Protein AF-0000000084351511 (afdb_homodimer)

Secondary structure (DSSP, 8-state):
--HHHHHHHHHHHHHHT-HHHHHHHHT--HHHHHHHHHHHHHHHTS--EE--SS--EE-HHHHHHHHHHHHHHHHHHHHHHHT-TTSPP-EEEEEEE-HHHIIIIIHHHHHHHHHH-TTEEEEEEE-SS---TTTTT-SEEEEESPPPP-SSEEEEEEEE-EEEEE-HHHHHHH----SSGGGGGSEEEEEEEGGGTEEPPEEEEETTEEEEE--EEEEEES-HHHHHHHHHTTSSBEEEEHHHHHHHHHHTSSEE--TTSEEPPEEEEEEE-HHHHT-HHHHHHHHHHHHHHHHTT--/--HHHHHHHHHHHHHHT-HHHHHHHHT--HHHHHHHHHHHHHHHTS--EE--SS--EE-HHHHHHHHHHHHHHHHHHHHHHHT-TTSPP-EEEEEEE-HHHIIIIIHHHHHHHHHH-TTEEEEEEE-SS---TTTTT-SEEEEESPPPP-SSEEEEEEEE-EEEEE-HHHHHHH----STGGGGGSEEEEEEEGGGTEEPPEEEEETTEEEEE--EEEEEES-HHHHHHHHHTTSSBEEEEHHHHHHHHHHTSSEE--TTSEEPPEEEEEEE-HHHHT-HHHHHHHHHHHHHHHHTT--

Sequence (598 aa):
MNMIEAMEIYVAVVEQGSYTRAAESLRLHRPALSKAIQNLEQELNVQLLHRTTRKIHVTPEGEEFYGRCKQLLADLSDTLAWFSPNRPARGKLRVDVPVTLAKAFIIPSLPGFRALYPEIELILGSSDHQVDLIAQGVDCAVRLGELDSSSLIAKRIGTVSMVTCAAPSYLEQYGTPTTFEALSDHIAVNFLIDHRQQIMPWRFQTGGKSLSVTLKSGIVVDDSQAFLSCGLAGLGILQGLRPSLQPHIETGELIEILPDLHSIPKPVSLLLTDRKYRSPKVRAFMDWLVAVFAEQGLGMNMIEAMEIYVAVVEQGSYTRAAESLRLHRPALSKAIQNLEQELNVQLLHRTTRKIHVTPEGEEFYGRCKQLLADLSDTLAWFSPNRPARGKLRVDVPVTLAKAFIIPSLPGFRALYPEIELILGSSDHQVDLIAQGVDCAVRLGELDSSSLIAKRIGTVSMVTCAAPSYLEQYGTPTTFEALSDHIAVNFLIDHRQQIMPWRFQTGGKSLSVTLKSGIVVDDSQAFLSCGLAGLGILQGLRPSLQPHIETGELIEILPDLHSIPKPVSLLLTDRKYRSPKVRAFMDWLVAVFAEQGLG

Nearest PDB structures (foldseek):
  3mz1-assembly2_D  TM=9.169E-01  e=3.521E-23  Sinorhizobium meliloti 1021
  3hhg-assembly1_D  TM=6.339E-01  e=6.684E-26  Neisseria meningitidis serogroup B
  3hhf-assembly1_A  TM=8.672E-01  e=2.391E-17  Neisseria meningitidis serogroup B
  8sbf-assembly1_D  TM=5.808E-01  e=9.202E-18  Acinetobacter baylyi ADP1
  5y2v-assembly1_C  TM=5.275E-01  e=9.526E-19  Synechocystis sp. PCC 6803 substr. Kazusa

Foldseek 3Di:
DDPLVLLQLLLLCVVVQHLVRSCVVVVHDSVVSVVSQVVVCVVVVHDQWDDDPPTTDGDPVNVVSSVVSVLVNVLVVQVVVLVVVPDAAADEAEEEEAPLCCVLFNVVCVVVVCVVRVRYDYHYHHFLADDDCVVVVHLKYKDKADDDDDLKDKDFLFWFFKFKKAFPVLCVVQNADADPVSQQSWAAAWEAHVVVRDTDWFWWDDPNDIDTDDYHAPHYYHGVVVRQVCRLVNRGMDIGTCSNCVVCCVVRSMPTGNVVTGTDIIIMMMIHHPSSCSGNNSVSVVVVVSVRCVVVVGD/DDPLVLLQLLLLCVVVQHLVRSCVVVVHDSVVSVVSQVVVCVVVVHRQWDDDPPTTDGDPVNVVSSVVSVLVNVLVVLVVVLVVVPDAAADEAEEEEAPLCCVLFNVVCVVVVCVVRVRYDYHYHHFLADDDCVVVVHLKYKDKADDDDDLKDKDFQFWFFKFKKAFPVLCVVQNADADPVSQQSWAAAWEAHVVVRDTDWFWWDDPNDIDTDDYHAPHYYHGVVVRQVCRLVNRGMDIGTCSNCVVCCVVRSMPTGNVVTGTDIIIMMMIHHPSSCSGNNSVSVVVVVSVRCVVVVGD

InterPro domains:
  IPR000847 LysR, HTH, N-terminal domain [PF00126] (5-63)
  IPR000847 LysR, HTH, N-terminal domain [PR00039] (19-30)
  IPR000847 LysR, HTH, N-terminal domain [PR00039] (30-40)
  IPR000847 LysR, HTH, N-terminal domain [PR00039] (40-51)
  IPR000847 LysR, HTH, N-terminal domain [PS50931] (1-59)
  IPR005119 LysR, substrate-binding [PF03466] (88-293)
  IPR036388 Winged helix-like DNA-binding domain superfamily [G3DSA:1.10.10.10] (2-84)
  IPR036390 Winged helix DNA-binding domain superfamily [SSF46785] (5-84)
  IPR058163 LysR-type transcriptional regulator, proteobacterial-type [PTHR30537] (1-295)

Solvent-accessible surface area (backbone atoms only — not comparable to full-atom values): 31756 Å² total; per-residue (Å²): 129,52,71,65,57,42,40,53,49,49,48,36,29,63,73,56,49,30,60,64,57,23,14,61,73,66,74,45,57,50,69,59,52,53,48,42,51,51,50,50,25,59,74,67,70,44,71,37,62,46,82,52,97,88,53,68,39,71,31,75,62,21,52,54,47,43,55,49,38,53,50,49,52,49,48,48,52,37,52,54,48,46,76,36,76,86,52,73,47,52,44,81,44,35,33,36,30,36,47,61,53,36,57,63,51,47,40,67,45,39,61,60,51,43,69,76,33,71,55,36,32,38,34,44,39,43,45,73,57,86,71,59,43,74,85,68,63,42,47,35,31,47,42,77,42,88,75,73,93,61,92,51,46,74,43,78,46,31,49,43,51,41,42,39,29,29,10,57,67,32,35,71,74,73,52,76,54,77,48,79,74,46,44,74,81,42,45,20,53,39,41,40,39,63,90,70,72,36,70,61,63,44,52,32,44,52,97,89,40,80,46,74,49,77,64,51,57,54,38,34,25,47,24,70,67,56,46,50,41,34,23,60,51,34,64,20,36,35,76,44,54,31,77,72,46,44,67,38,38,74,71,55,52,24,41,79,44,44,81,83,56,35,44,60,59,33,39,29,29,40,36,29,42,72,75,38,61,62,22,54,47,51,44,53,48,50,55,50,50,42,50,52,32,43,73,70,70,26,81,131,53,72,67,57,42,39,52,50,50,47,36,28,64,74,56,49,28,62,64,57,22,15,61,74,67,74,45,56,48,70,58,52,54,46,42,52,51,49,50,25,58,75,68,70,45,71,38,61,45,83,52,98,87,54,67,40,69,30,74,61,21,53,53,49,43,54,48,37,52,49,50,52,51,49,48,52,37,52,54,47,45,75,36,76,87,52,75,47,54,46,79,45,33,35,35,31,36,47,59,54,36,57,65,53,48,41,68,44,39,63,60,50,41,71,75,34,70,54,36,33,39,34,41,39,44,46,73,55,87,71,58,43,74,86,66,63,42,47,35,30,46,42,77,41,87,74,74,93,62,93,51,44,75,44,79,45,32,48,42,52,41,42,39,33,29,10,58,68,31,35,72,73,72,51,75,53,78,48,79,73,46,46,77,81,43,46,19,53,38,41,41,38,64,91,68,73,36,68,61,62,46,52,32,42,49,97,89,40,79,45,73,48,75,64,52,56,55,38,35,23,48,26,70,66,58,44,50,40,34,23,60,51,34,64,20,35,35,76,43,55,30,76,70,47,44,66,38,39,74,72,55,52,24,41,78,43,46,81,82,57,36,44,61,59,33,40,29,28,41,36,30,43,70,75,37,60,61,21,53,47,50,44,53,48,50,55,50,49,42,52,51,32,43,73,70,70,26,82

pLDDT: mean 87.27, std 10.68, range [50.22, 98.69]

Radius of gyration: 26.35 Å; Cα contacts (8 Å, |Δi|>4): 1076; chains: 2; bounding box: 62×75×57 Å

Structure (mmCIF, N/CA/C/O backbone):
data_AF-0000000084351511-model_v1
#
loop_
_entity.id
_entity.type
_entity.pdbx_description
1 polymer 'DNA-binding transcriptional regulator, LysR family'
#
loop_
_atom_site.group_PDB
_atom_site.id
_atom_site.type_symbol
_atom_site.label_atom_id
_atom_site.label_alt_id
_atom_site.label_comp_id
_atom_site.label_asym_id
_atom_site.label_entity_id
_atom_site.label_seq_id
_atom_site.pdbx_PDB_ins_code
_atom_site.Cartn_x
_atom_site.Cartn_y
_atom_site.Cartn_z
_atom_site.occupancy
_atom_site.B_iso_or_equiv
_atom_site.auth_seq_id
_atom_site.auth_comp_id
_atom_site.auth_asym_id
_atom_site.auth_atom_id
_atom_site.pdbx_PDB_model_num
ATOM 1 N N . MET A 1 1 ? 17.938 40.125 -3.576 1 58.69 1 MET A N 1
ATOM 2 C CA . MET A 1 1 ? 17.172 38.969 -3.203 1 58.69 1 MET A CA 1
ATOM 3 C C . MET A 1 1 ? 18.078 37.75 -3.029 1 58.69 1 MET A C 1
ATOM 5 O O . MET A 1 1 ? 18.953 37.5 -3.859 1 58.69 1 MET A O 1
ATOM 9 N N . ASN A 1 2 ? 18.219 37.281 -1.912 1 70.88 2 ASN A N 1
ATOM 10 C CA . ASN A 1 2 ? 19.125 36.156 -1.703 1 70.88 2 ASN A CA 1
ATOM 11 C C . ASN A 1 2 ? 18.531 34.844 -2.25 1 70.88 2 ASN A C 1
ATOM 13 O O . ASN A 1 2 ? 17.375 34.812 -2.631 1 70.88 2 ASN A O 1
ATOM 17 N N . MET A 1 3 ? 19.469 33.969 -2.395 1 71.19 3 MET A N 1
ATOM 18 C CA . MET A 1 3 ? 19.156 32.719 -3.076 1 71.19 3 MET A CA 1
ATOM 19 C C . MET A 1 3 ? 18 32.031 -2.398 1 71.19 3 MET A C 1
ATOM 21 O O . MET A 1 3 ? 17.141 31.438 -3.072 1 71.19 3 MET A O 1
ATOM 25 N N . ILE A 1 4 ? 17.906 32.188 -1.144 1 74.62 4 ILE A N 1
ATOM 26 C CA . ILE A 1 4 ? 16.844 31.531 -0.391 1 74.62 4 ILE A CA 1
ATOM 27 C C . ILE A 1 4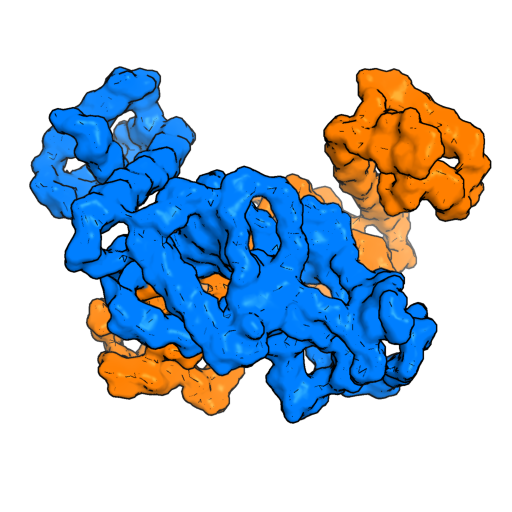 ? 15.5 32.156 -0.757 1 74.62 4 ILE A C 1
ATOM 29 O O . ILE A 1 4 ? 14.523 31.438 -0.989 1 74.62 4 ILE A O 1
ATOM 33 N N . GLU A 1 5 ? 15.461 33.438 -0.816 1 77.75 5 GLU A N 1
ATOM 34 C CA . GLU A 1 5 ? 14.25 34.156 -1.195 1 77.75 5 GLU A CA 1
ATOM 35 C C . GLU A 1 5 ? 13.828 33.812 -2.619 1 77.75 5 GLU A C 1
ATOM 37 O O . GLU A 1 5 ? 12.633 33.625 -2.891 1 77.75 5 GLU A O 1
ATOM 42 N N . ALA A 1 6 ? 14.836 33.719 -3.418 1 84.12 6 ALA A N 1
ATOM 43 C CA . A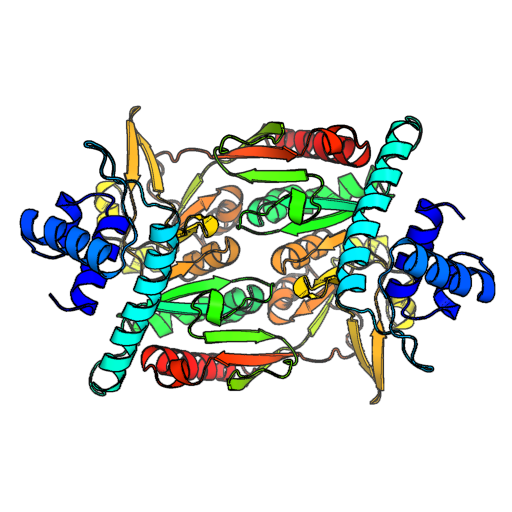LA A 1 6 ? 14.555 33.375 -4.809 1 84.12 6 ALA A CA 1
ATOM 44 C C . ALA A 1 6 ? 13.953 31.984 -4.918 1 84.12 6 ALA A C 1
ATOM 46 O O . ALA A 1 6 ? 13.023 31.766 -5.695 1 84.12 6 ALA A O 1
ATOM 47 N N . MET A 1 7 ? 14.492 31.094 -4.148 1 83.69 7 MET A N 1
ATOM 48 C CA . MET A 1 7 ? 13.977 29.719 -4.133 1 83.69 7 MET A CA 1
ATOM 49 C C . MET A 1 7 ? 12.547 29.688 -3.607 1 83.69 7 MET A C 1
ATOM 51 O O . MET A 1 7 ? 11.703 28.969 -4.137 1 83.69 7 MET A O 1
ATOM 55 N N . GLU A 1 8 ? 12.281 30.406 -2.621 1 85.5 8 GLU A N 1
ATOM 56 C CA . GLU A 1 8 ? 10.938 30.5 -2.061 1 85.5 8 GLU A CA 1
ATOM 57 C C . GLU A 1 8 ? 9.938 31.016 -3.09 1 85.5 8 GLU A C 1
ATOM 59 O O . GLU A 1 8 ? 8.828 30.5 -3.209 1 85.5 8 GLU A O 1
ATOM 64 N N . ILE A 1 9 ? 10.375 32.031 -3.777 1 86.94 9 ILE A N 1
ATOM 65 C CA . ILE A 1 9 ? 9.547 32.625 -4.816 1 86.94 9 ILE A CA 1
ATOM 66 C C . ILE A 1 9 ? 9.266 31.609 -5.914 1 86.94 9 ILE A C 1
ATOM 68 O O . ILE A 1 9 ? 8.125 31.438 -6.352 1 86.94 9 ILE A O 1
ATOM 72 N N . TYR A 1 10 ? 10.32 30.906 -6.316 1 89.88 10 TYR A N 1
ATOM 73 C CA . TYR A 1 10 ? 10.195 29.922 -7.375 1 89.88 10 TYR A CA 1
ATOM 74 C C . TYR A 1 10 ? 9.211 28.828 -6.977 1 89.88 10 TYR A C 1
ATOM 76 O O . TYR A 1 10 ? 8.32 28.469 -7.754 1 89.88 10 TYR A O 1
ATOM 84 N N . VAL A 1 11 ? 9.375 28.312 -5.793 1 88.25 11 VAL A N 1
ATOM 85 C CA . VAL A 1 11 ? 8.5 27.266 -5.289 1 88.25 11 VAL A CA 1
ATOM 86 C C . VAL A 1 11 ? 7.055 27.766 -5.258 1 88.25 11 VAL A C 1
ATOM 88 O O . VAL A 1 11 ? 6.137 27.062 -5.676 1 88.25 11 VAL A O 1
ATOM 91 N N . ALA A 1 12 ? 6.824 28.953 -4.848 1 88.69 12 ALA A N 1
ATOM 92 C CA . ALA A 1 12 ? 5.484 29.531 -4.766 1 88.69 12 ALA A CA 1
ATOM 93 C C . ALA A 1 12 ? 4.859 29.672 -6.148 1 88.69 12 ALA A C 1
ATOM 95 O O . ALA A 1 12 ? 3.676 29.375 -6.336 1 88.69 12 ALA A O 1
ATOM 96 N N . VAL A 1 13 ? 5.648 30.078 -7.066 1 88.12 13 VAL A N 1
ATOM 97 C CA . VAL A 1 13 ? 5.164 30.281 -8.43 1 88.12 13 VAL A CA 1
ATOM 98 C C . VAL A 1 13 ? 4.75 28.938 -9.039 1 88.12 13 VAL A C 1
ATOM 100 O O . VAL A 1 13 ? 3.701 28.844 -9.68 1 88.12 13 VAL A O 1
ATOM 103 N N . VAL A 1 14 ? 5.531 27.922 -8.812 1 87.19 14 VAL A N 1
ATOM 104 C CA . VAL A 1 14 ? 5.258 26.594 -9.375 1 87.19 14 VAL A CA 1
ATOM 105 C C . VAL A 1 14 ? 4.02 26 -8.711 1 87.19 14 VAL A C 1
ATOM 107 O O . VAL A 1 14 ? 3.145 25.469 -9.391 1 87.19 14 VAL A O 1
ATOM 110 N N . GLU A 1 15 ? 3.977 26.156 -7.441 1 85.62 15 GLU A N 1
ATOM 111 C CA . GLU A 1 15 ? 2.885 25.562 -6.684 1 85.62 15 GLU A CA 1
ATOM 112 C C . GLU A 1 15 ? 1.561 26.266 -6.965 1 85.62 15 GLU A C 1
ATOM 114 O O . GLU A 1 15 ? 0.514 25.625 -7.055 1 85.62 15 GLU A O 1
ATOM 119 N N . GLN A 1 16 ? 1.583 27.578 -7.164 1 81.31 16 GLN A N 1
ATOM 120 C CA . GLN A 1 16 ? 0.373 28.359 -7.395 1 81.31 16 GLN A CA 1
ATOM 121 C C . GLN A 1 16 ? -0.003 28.359 -8.875 1 81.31 16 GLN A C 1
ATOM 123 O O . GLN A 1 16 ? -1.136 28.688 -9.227 1 81.31 16 GLN A O 1
ATOM 128 N N . GLY A 1 17 ? 0.933 27.969 -9.672 1 83.88 17 GLY A N 1
ATOM 129 C CA . GLY A 1 17 ? 0.724 27.953 -11.109 1 83.88 17 GLY A CA 1
ATOM 130 C C . GLY A 1 17 ? 0.45 29.328 -11.695 1 83.88 17 GLY A C 1
ATOM 131 O O . GLY A 1 17 ? -0.112 29.438 -12.781 1 83.88 17 GLY A O 1
ATOM 132 N N . SER A 1 18 ? 0.671 30.359 -10.852 1 84.94 18 SER A N 1
ATOM 133 C CA . SER A 1 18 ? 0.4 31.734 -11.258 1 84.94 18 SER A CA 1
ATOM 134 C C . SER A 1 18 ? 1.346 32.719 -10.562 1 84.94 18 SER A C 1
ATOM 136 O O . SER A 1 18 ? 1.583 32.594 -9.359 1 84.94 18 SER A O 1
ATOM 138 N N . TYR A 1 19 ? 1.783 33.719 -11.344 1 86.12 19 TYR A N 1
ATOM 139 C CA . TYR A 1 19 ? 2.635 34.781 -10.781 1 86.12 19 TYR A CA 1
ATOM 140 C C . TYR A 1 19 ? 1.844 35.656 -9.836 1 86.12 19 TYR A C 1
ATOM 142 O O . TYR A 1 19 ? 2.344 36.062 -8.781 1 86.12 19 TYR A O 1
ATOM 150 N N . THR A 1 20 ? 0.639 35.875 -10.266 1 85 20 THR A N 1
ATOM 151 C CA . THR A 1 20 ? -0.198 36.75 -9.469 1 85 20 THR A CA 1
ATOM 152 C C . THR A 1 20 ? -0.537 36.125 -8.125 1 85 20 THR A C 1
ATOM 154 O O . THR A 1 20 ? -0.399 36.781 -7.082 1 85 20 THR A O 1
ATOM 157 N N . ARG A 1 21 ? -0.888 34.938 -8.125 1 87.69 21 ARG A N 1
ATOM 158 C CA . ARG A 1 21 ? -1.249 34.219 -6.898 1 87.69 21 ARG A CA 1
ATOM 159 C C . ARG A 1 21 ? -0.032 34.031 -6 1 87.69 21 ARG A C 1
ATOM 161 O O . ARG A 1 21 ? -0.134 34.125 -4.777 1 87.69 21 ARG A O 1
ATOM 168 N N . ALA A 1 22 ? 1.017 33.75 -6.656 1 88.94 22 ALA A N 1
ATOM 169 C CA . ALA A 1 22 ? 2.252 33.594 -5.895 1 88.94 22 ALA A CA 1
ATOM 170 C C . ALA A 1 22 ? 2.648 34.906 -5.227 1 88.94 22 ALA A C 1
ATOM 172 O O . ALA A 1 22 ? 3.061 34.906 -4.062 1 88.94 22 ALA A O 1
ATOM 173 N N . ALA A 1 23 ? 2.51 35.969 -5.902 1 88.31 23 ALA A N 1
ATOM 174 C CA . ALA A 1 23 ? 2.83 37.281 -5.355 1 88.31 23 ALA A CA 1
ATOM 175 C C . ALA A 1 23 ? 1.944 37.625 -4.156 1 88.31 23 ALA A C 1
ATOM 177 O O . ALA A 1 23 ? 2.426 38.125 -3.141 1 88.31 23 ALA A O 1
ATOM 178 N N . GLU A 1 24 ? 0.74 37.281 -4.312 1 84.19 24 GLU A N 1
ATOM 179 C CA . GLU A 1 24 ? -0.211 37.469 -3.227 1 84.19 24 GLU A CA 1
ATOM 180 C C . GLU A 1 24 ? 0.146 36.625 -2.006 1 84.19 24 GLU A C 1
ATOM 182 O O . GLU A 1 24 ? 0.143 37.125 -0.878 1 84.19 24 GLU A O 1
ATOM 187 N N . SER A 1 25 ? 0.535 35.5 -2.264 1 83.56 25 SER A N 1
ATOM 188 C CA . SER A 1 25 ? 0.846 34.562 -1.182 1 83.56 25 SER A CA 1
ATOM 189 C C . SER A 1 25 ? 2.109 34.969 -0.439 1 83.56 25 SER A C 1
ATOM 191 O O . SER A 1 25 ? 2.232 34.75 0.767 1 83.56 25 SER A O 1
ATOM 193 N N . LEU A 1 26 ? 2.986 35.594 -1.126 1 83.81 26 LEU A N 1
ATOM 194 C CA . LEU A 1 26 ? 4.27 35.969 -0.547 1 83.81 26 LEU A CA 1
ATOM 195 C C . LEU A 1 26 ? 4.285 37.438 -0.162 1 83.81 26 LEU A C 1
ATOM 197 O O . LEU A 1 26 ? 5.285 37.938 0.357 1 83.81 26 LEU A O 1
ATOM 201 N N . ARG A 1 27 ? 3.162 38.156 -0.42 1 84.69 27 ARG A N 1
ATOM 202 C CA . ARG A 1 27 ? 3.031 39.594 -0.158 1 84.69 27 ARG A CA 1
ATOM 203 C C . ARG A 1 27 ? 4.133 40.375 -0.86 1 84.69 27 ARG A C 1
ATOM 205 O O . ARG A 1 27 ? 4.785 41.219 -0.247 1 84.69 27 ARG A O 1
ATOM 212 N N . LEU A 1 28 ? 4.379 40 -2.109 1 83.06 28 LEU A N 1
ATOM 213 C CA . LEU A 1 28 ? 5.336 40.656 -2.973 1 83.06 28 LEU A CA 1
ATOM 214 C C . LEU A 1 28 ? 4.633 41.281 -4.184 1 83.06 28 LEU A C 1
ATOM 216 O O . LEU A 1 28 ? 3.533 40.844 -4.543 1 83.06 28 LEU A O 1
ATOM 220 N N . HIS A 1 29 ? 5.211 42.312 -4.68 1 86.5 29 HIS A N 1
ATOM 221 C CA . HIS A 1 29 ? 4.742 42.875 -5.945 1 86.5 29 HIS A CA 1
ATOM 222 C C . HIS A 1 29 ? 5.098 41.969 -7.109 1 86.5 29 HIS A C 1
ATOM 224 O O . HIS A 1 29 ? 6.211 41.438 -7.168 1 86.5 29 HIS A O 1
ATOM 230 N N . ARG A 1 30 ? 4.121 41.812 -7.996 1 87.75 30 ARG A N 1
ATOM 231 C CA . ARG A 1 30 ? 4.258 40.906 -9.117 1 87.75 30 ARG A CA 1
ATOM 232 C C . ARG A 1 30 ? 5.508 41.188 -9.93 1 87.75 30 ARG A C 1
ATOM 234 O O . ARG A 1 30 ? 6.258 40.281 -10.297 1 87.75 30 ARG A O 1
ATOM 241 N N . PRO A 1 31 ? 5.789 42.469 -10.219 1 87.38 31 PRO A N 1
ATOM 242 C CA . PRO A 1 31 ? 7 42.719 -11 1 87.38 31 PRO A CA 1
ATOM 243 C C . PRO A 1 31 ? 8.273 42.281 -10.289 1 87.38 31 PRO A C 1
ATOM 245 O O . PRO A 1 31 ? 9.195 41.781 -10.938 1 87.38 31 PRO A O 1
ATOM 248 N N . ALA A 1 32 ? 8.258 42.438 -9.039 1 86.19 32 ALA A N 1
ATOM 249 C CA . ALA A 1 32 ? 9.414 41.969 -8.258 1 86.19 32 ALA A CA 1
ATOM 250 C C . ALA A 1 32 ? 9.555 40.438 -8.328 1 86.19 32 ALA A C 1
ATOM 252 O O . ALA A 1 32 ? 10.664 39.938 -8.438 1 86.19 32 ALA A O 1
ATOM 253 N N . LEU A 1 33 ? 8.477 39.75 -8.219 1 88.06 33 LEU A N 1
ATOM 254 C CA . LEU A 1 33 ? 8.453 38.312 -8.297 1 88.06 33 LEU A CA 1
ATOM 255 C C . LEU A 1 33 ? 8.93 37.812 -9.672 1 88.06 33 LEU A C 1
ATOM 257 O O . LEU A 1 33 ? 9.703 36.875 -9.766 1 88.06 33 LEU A O 1
ATOM 261 N N . SER A 1 34 ? 8.469 38.469 -10.727 1 88.31 34 SER A N 1
ATOM 262 C CA . SER A 1 34 ? 8.867 38.094 -12.086 1 88.31 34 SER A CA 1
ATOM 263 C C . SER A 1 34 ? 10.359 38.344 -12.297 1 88.31 34 SER A C 1
ATOM 265 O O . SER A 1 34 ? 11.031 37.5 -12.906 1 88.31 34 SER A O 1
ATOM 267 N N . LYS A 1 35 ? 10.797 39.406 -11.75 1 89.38 35 LYS A N 1
ATOM 268 C CA . LYS A 1 35 ? 12.219 39.75 -11.859 1 89.38 35 LYS A CA 1
ATOM 269 C C . LYS A 1 35 ? 13.07 38.719 -11.094 1 89.38 35 LYS A C 1
ATOM 271 O O . LYS A 1 35 ? 14.148 38.344 -11.555 1 89.38 35 LYS A O 1
ATOM 276 N N . ALA A 1 36 ? 12.594 38.406 -9.984 1 88.5 36 ALA A N 1
ATOM 277 C CA . ALA A 1 36 ? 13.305 37.438 -9.172 1 88.5 36 ALA A CA 1
ATOM 278 C C . ALA A 1 36 ? 13.484 36.125 -9.93 1 88.5 36 ALA A C 1
ATOM 280 O O . ALA A 1 36 ? 14.555 35.531 -9.898 1 88.5 36 ALA A O 1
ATOM 281 N N . ILE A 1 37 ? 12.438 35.688 -10.609 1 89.69 37 ILE A N 1
ATOM 282 C CA . ILE A 1 37 ? 12.477 34.438 -11.375 1 89.69 37 ILE A CA 1
ATOM 283 C C . ILE A 1 37 ? 13.438 34.594 -12.547 1 89.69 37 ILE A C 1
ATOM 285 O O . ILE A 1 37 ? 14.219 33.688 -12.844 1 89.69 37 ILE A O 1
ATOM 289 N N . GLN A 1 38 ? 13.367 35.688 -13.156 1 87.38 38 GLN A N 1
ATOM 290 C CA . GLN A 1 38 ? 14.266 35.938 -14.281 1 87.38 38 GLN A CA 1
ATOM 291 C C . GLN A 1 38 ? 15.727 35.938 -13.836 1 87.38 38 GLN A C 1
ATOM 293 O O . GLN A 1 38 ? 16.578 35.375 -14.508 1 87.38 38 GLN A O 1
ATOM 298 N N . ASN A 1 39 ? 15.945 36.594 -12.75 1 85.81 39 ASN A N 1
ATOM 299 C CA . ASN A 1 39 ? 17.297 36.625 -12.203 1 85.81 39 ASN A CA 1
ATOM 300 C C . ASN A 1 39 ? 17.781 35.219 -11.836 1 85.81 39 ASN A C 1
ATOM 302 O O . ASN A 1 39 ? 18.953 34.875 -12.055 1 85.81 39 ASN A O 1
ATOM 306 N N . LEU A 1 40 ? 16.891 34.469 -11.211 1 87.5 40 LEU A N 1
ATOM 307 C CA . LEU A 1 40 ? 17.219 33.094 -10.828 1 87.5 40 LEU A CA 1
ATOM 308 C C . LEU A 1 40 ? 17.594 32.281 -12.047 1 87.5 40 LEU A C 1
ATOM 310 O O . LEU A 1 40 ? 18.594 31.562 -12.023 1 87.5 40 LEU A O 1
ATOM 314 N N . GLU A 1 41 ? 16.828 32.438 -13.109 1 89 41 GLU A N 1
ATOM 315 C CA . GLU A 1 41 ? 17.109 31.703 -14.344 1 89 41 GLU A CA 1
ATOM 316 C C . GLU A 1 41 ? 18.422 32.156 -14.961 1 89 41 GLU A C 1
ATOM 318 O O . GLU A 1 41 ? 19.188 31.344 -15.484 1 89 41 GLU A O 1
ATOM 323 N N . GLN A 1 42 ? 18.688 33.375 -14.852 1 82.94 42 GLN A N 1
ATOM 324 C CA . GLN A 1 42 ? 19.938 33.938 -15.375 1 82.94 42 GLN A CA 1
ATOM 325 C C . GLN A 1 42 ? 21.125 33.438 -14.57 1 82.94 42 GLN A C 1
ATOM 327 O O . GLN A 1 42 ? 22.156 33.062 -15.148 1 82.94 42 GLN A O 1
ATOM 332 N N . GLU A 1 43 ? 20.953 33.469 -13.305 1 80.25 43 GLU A N 1
ATOM 333 C CA . GLU A 1 43 ? 22.031 33 -12.438 1 80.25 43 GLU A CA 1
ATOM 334 C C . GLU A 1 43 ? 22.344 31.516 -12.672 1 80.25 43 GLU A C 1
ATOM 336 O O . GLU A 1 43 ? 23.5 31.109 -12.648 1 80.25 43 GLU A O 1
ATOM 341 N N . LEU A 1 44 ? 21.297 30.766 -12.867 1 80.94 44 LEU A N 1
ATOM 342 C CA . LEU A 1 44 ? 21.438 29.328 -13.07 1 80.94 44 LEU A CA 1
ATOM 343 C C . LEU A 1 44 ? 21.75 29.016 -14.531 1 80.94 44 LEU A C 1
ATOM 345 O O . LEU A 1 44 ? 22.172 27.891 -14.852 1 80.94 44 LEU A O 1
ATOM 349 N N . ASN A 1 45 ? 21.609 29.969 -15.383 1 83.56 45 ASN A N 1
ATOM 350 C CA . ASN A 1 45 ? 21.766 29.828 -16.828 1 83.56 45 ASN A CA 1
ATOM 351 C C . ASN A 1 45 ? 20.891 28.703 -17.375 1 83.56 45 ASN A C 1
ATOM 353 O O . ASN A 1 45 ? 21.359 27.906 -18.203 1 83.56 45 ASN A O 1
ATOM 357 N N . VAL A 1 46 ? 19.734 28.547 -16.828 1 86.25 46 VAL A N 1
ATOM 358 C CA . VAL A 1 46 ? 18.75 27.562 -17.266 1 86.25 46 VAL A CA 1
ATOM 359 C C . VAL A 1 46 ? 17.359 28.172 -17.219 1 86.25 46 VAL A C 1
ATOM 361 O O . VAL A 1 46 ? 17.047 28.969 -16.312 1 86.25 46 VAL A O 1
ATOM 364 N N . GLN A 1 47 ? 16.578 27.906 -18.203 1 88.31 47 GLN A N 1
ATOM 365 C CA . GLN A 1 47 ? 15.18 28.281 -18.156 1 88.31 47 GLN A CA 1
ATOM 366 C C . GLN A 1 47 ? 14.359 27.312 -17.312 1 88.31 47 GLN A C 1
ATOM 368 O O . GLN A 1 47 ? 14.367 26.109 -17.562 1 88.31 47 GLN A O 1
ATOM 373 N N . LEU A 1 48 ? 13.703 27.891 -16.297 1 90.94 48 LEU A N 1
ATOM 374 C CA . LEU A 1 48 ? 12.953 27.062 -15.375 1 90.94 48 LEU A CA 1
ATOM 375 C C . LEU A 1 48 ? 11.469 27.062 -15.719 1 90.94 48 LEU A C 1
ATOM 377 O O . LEU A 1 48 ? 10.758 26.094 -15.453 1 90.94 48 LEU A O 1
ATOM 381 N N . LEU A 1 49 ? 10.961 28.172 -16.281 1 89.75 49 LEU A N 1
ATOM 382 C CA . LEU A 1 49 ? 9.555 28.359 -16.594 1 89.75 49 LEU A CA 1
ATOM 383 C C . LEU A 1 49 ? 9.375 28.844 -18.031 1 89.75 49 LEU A C 1
ATOM 385 O O . LEU A 1 49 ? 10.156 29.672 -18.516 1 89.75 49 LEU A O 1
ATOM 389 N N . HIS A 1 50 ? 8.422 28.109 -18.75 1 82.56 50 HIS A N 1
ATOM 390 C CA . HIS A 1 50 ? 8.047 28.641 -20.047 1 82.56 50 HIS A CA 1
ATOM 391 C C . HIS A 1 50 ? 7.023 29.766 -19.922 1 82.56 50 HIS A C 1
ATOM 393 O O . HIS A 1 50 ? 6.062 29.641 -19.156 1 82.56 50 HIS A O 1
ATOM 399 N N . ARG A 1 51 ? 7.328 30.844 -20.25 1 65.25 51 ARG A N 1
ATOM 400 C CA . ARG A 1 51 ? 6.562 32.062 -20.094 1 65.25 51 ARG A CA 1
ATOM 401 C C . ARG A 1 51 ? 5.48 32.188 -21.156 1 65.25 51 ARG A C 1
ATOM 403 O O . ARG A 1 51 ? 5.781 32.344 -22.344 1 65.25 51 ARG A O 1
ATOM 410 N N . THR A 1 52 ? 4.688 31.234 -21.281 1 58.69 52 THR A N 1
ATOM 411 C CA . THR A 1 52 ? 3.637 31.641 -22.219 1 58.69 52 THR A CA 1
ATOM 412 C C . THR A 1 52 ? 2.572 32.469 -21.5 1 58.69 52 THR A C 1
ATOM 414 O O . THR A 1 52 ? 2.514 32.5 -20.266 1 58.69 52 THR A O 1
ATOM 417 N N . THR A 1 53 ? 1.763 33.438 -22.125 1 56.59 53 THR A N 1
ATOM 418 C CA . THR A 1 53 ? 0.872 34.469 -21.625 1 56.59 53 THR A CA 1
ATOM 419 C C . THR A 1 53 ? -0.185 33.875 -20.703 1 56.59 53 THR A C 1
ATOM 421 O O . THR A 1 53 ? -0.723 34.562 -19.828 1 56.59 53 THR A O 1
ATOM 424 N N . ARG A 1 54 ? -0.706 32.688 -20.719 1 59.94 54 ARG A N 1
ATOM 425 C CA . ARG A 1 54 ? -1.915 32.25 -20.031 1 59.94 54 ARG A CA 1
ATOM 426 C C . ARG A 1 54 ? -1.583 31.266 -18.922 1 59.94 54 ARG A C 1
ATOM 428 O O . ARG A 1 54 ? -2.287 31.203 -17.906 1 59.94 54 ARG A O 1
ATOM 435 N N . LYS A 1 55 ? -0.613 30.297 -19.219 1 70.19 55 LYS A N 1
ATOM 436 C CA . LYS A 1 55 ? -0.368 29.25 -18.234 1 70.19 55 LYS A CA 1
ATOM 437 C C . LYS A 1 55 ? 1.127 29.031 -18.016 1 70.19 55 LYS A C 1
ATOM 439 O O . LYS A 1 55 ? 1.916 29.141 -18.969 1 70.19 55 LYS A O 1
ATOM 444 N N . ILE A 1 56 ? 1.546 28.969 -16.688 1 77.5 56 ILE A N 1
ATOM 445 C CA . ILE A 1 56 ? 2.934 28.688 -16.328 1 77.5 56 ILE A CA 1
ATOM 446 C C . ILE A 1 56 ? 3.25 27.219 -16.609 1 77.5 56 ILE A C 1
ATOM 448 O O . ILE A 1 56 ? 2.51 26.328 -16.172 1 77.5 56 ILE A O 1
ATOM 452 N N . HIS A 1 57 ? 4.184 26.969 -17.531 1 84.25 57 HIS A N 1
ATOM 453 C CA . HIS A 1 57 ? 4.672 25.609 -17.75 1 84.25 57 HIS A CA 1
ATOM 454 C C . HIS A 1 57 ? 6.082 25.438 -17.203 1 84.25 57 HIS A C 1
ATOM 456 O O . HIS A 1 57 ? 6.98 26.219 -17.516 1 84.25 57 HIS A O 1
ATOM 462 N N . VAL A 1 58 ? 6.23 24.5 -16.344 1 86.56 58 VAL A N 1
ATOM 463 C CA . VAL A 1 58 ? 7.52 24.203 -15.734 1 86.56 58 VAL A CA 1
ATOM 464 C C . VAL A 1 58 ? 8.359 23.344 -16.688 1 86.56 58 VAL A C 1
ATOM 466 O O . VAL A 1 58 ? 7.859 22.375 -17.25 1 86.56 58 VAL A O 1
ATOM 469 N N . THR A 1 59 ? 9.617 23.75 -17 1 86 59 THR A N 1
ATOM 470 C CA . THR A 1 59 ? 10.531 22.969 -17.812 1 86 59 THR A CA 1
ATOM 471 C C . THR A 1 59 ? 10.992 21.719 -17.062 1 86 59 THR A C 1
ATOM 473 O O . THR A 1 59 ? 10.82 21.625 -15.852 1 86 59 THR A O 1
ATOM 476 N N . PRO A 1 60 ? 11.523 20.766 -17.766 1 79.81 60 PRO A N 1
ATOM 477 C CA . PRO A 1 60 ? 12.102 19.609 -17.062 1 79.81 60 PRO A CA 1
ATOM 478 C C . PRO A 1 60 ? 13.148 20.016 -16.031 1 79.81 60 PRO A C 1
ATOM 480 O O . PRO A 1 60 ? 13.172 19.469 -14.922 1 79.81 60 PRO A O 1
ATOM 483 N N . GLU A 1 61 ? 13.922 20.953 -16.391 1 81.12 61 GLU A N 1
ATOM 484 C CA . GLU A 1 61 ? 14.914 21.484 -15.469 1 81.12 61 GLU A CA 1
ATOM 485 C C . GLU A 1 61 ? 14.234 22.188 -14.289 1 81.12 61 GLU A C 1
ATOM 487 O O . GLU A 1 61 ? 14.719 22.109 -13.156 1 81.12 61 GLU A O 1
ATOM 492 N N . GLY A 1 62 ? 13.18 22.797 -14.594 1 86.31 62 GLY A N 1
ATOM 493 C CA . GLY A 1 62 ? 12.414 23.469 -13.555 1 86.31 62 GLY A CA 1
ATOM 494 C C . GLY A 1 62 ? 11.797 22.516 -12.547 1 86.31 62 GLY A C 1
ATOM 495 O O . GLY A 1 62 ? 11.758 22.812 -11.352 1 86.31 62 GLY A O 1
ATOM 496 N N . GLU A 1 63 ? 11.398 21.406 -13.047 1 82.88 63 GLU A N 1
ATOM 497 C CA . GLU A 1 63 ? 10.828 20.391 -12.172 1 82.88 63 GLU A CA 1
ATOM 498 C C . GLU A 1 63 ? 11.875 19.844 -11.203 1 82.88 63 GLU A C 1
ATOM 500 O O . GLU A 1 63 ? 11.602 19.672 -10.016 1 82.88 63 GLU A O 1
ATOM 505 N N . GLU A 1 64 ? 13.008 19.641 -11.758 1 78.81 64 GLU A N 1
ATOM 506 C CA . GLU A 1 64 ? 14.109 19.172 -10.922 1 78.81 64 GLU A CA 1
ATOM 507 C C . GLU A 1 64 ? 14.5 20.203 -9.883 1 78.81 64 GLU A C 1
ATOM 509 O O . GLU A 1 64 ? 14.703 19.875 -8.711 1 78.81 64 GLU A O 1
ATOM 514 N N . PHE A 1 65 ? 14.609 21.422 -10.383 1 82.06 65 PHE A N 1
ATOM 515 C CA . PHE A 1 65 ? 14.992 22.516 -9.484 1 82.06 65 PHE A CA 1
ATOM 516 C C . PHE A 1 65 ? 13.938 22.719 -8.406 1 82.06 65 PHE A C 1
ATOM 518 O O . PHE A 1 65 ? 14.273 22.984 -7.25 1 82.06 65 PHE A O 1
ATOM 525 N N . TYR A 1 66 ? 12.727 22.594 -8.797 1 85.75 66 TYR A N 1
ATOM 526 C CA . TYR A 1 66 ? 11.625 22.703 -7.848 1 85.75 66 TYR A CA 1
ATOM 527 C C . TYR A 1 66 ? 11.773 21.688 -6.719 1 85.75 66 TYR A C 1
ATOM 529 O O . TYR A 1 66 ? 11.703 22.047 -5.539 1 85.75 66 TYR A O 1
ATOM 537 N N . GLY A 1 67 ? 12.031 20.5 -7.086 1 78.75 67 GLY A N 1
ATOM 538 C CA . GLY A 1 67 ? 12.234 19.453 -6.086 1 78.75 67 GLY A CA 1
ATOM 539 C C . GLY A 1 67 ? 13.391 19.75 -5.148 1 78.75 67 GLY A C 1
ATOM 540 O O . GLY A 1 67 ? 13.258 19.609 -3.932 1 78.75 67 GLY A O 1
ATOM 541 N N . ARG A 1 68 ? 14.375 20.188 -5.699 1 75 68 ARG A N 1
ATOM 542 C CA . ARG A 1 68 ? 15.57 20.5 -4.914 1 75 68 ARG A CA 1
ATOM 543 C C . ARG A 1 68 ? 15.32 21.703 -4 1 75 68 ARG A C 1
ATOM 545 O O . ARG A 1 68 ? 15.773 21.719 -2.855 1 75 68 ARG A O 1
ATOM 552 N N . CYS A 1 69 ? 14.656 22.703 -4.574 1 80.12 69 CYS A N 1
ATOM 553 C CA . CYS A 1 69 ? 14.336 23.891 -3.768 1 80.12 69 CYS A CA 1
ATOM 554 C C . CYS A 1 69 ? 13.508 23.5 -2.549 1 80.12 69 CYS A C 1
ATOM 556 O O . CYS A 1 69 ? 13.789 23.953 -1.435 1 80.12 69 CYS A O 1
ATOM 558 N N . LYS A 1 70 ? 12.594 22.672 -2.82 1 78.94 70 LYS A N 1
ATOM 559 C CA . LYS A 1 70 ? 11.727 22.25 -1.728 1 78.94 70 LYS A CA 1
ATOM 560 C C . LYS A 1 70 ? 12.523 21.562 -0.626 1 78.94 70 LYS A C 1
ATOM 562 O O . LYS A 1 70 ? 12.328 21.828 0.559 1 78.94 70 LYS A O 1
ATOM 567 N N . GLN A 1 71 ? 13.391 20.781 -1.057 1 70.25 71 GLN A N 1
ATOM 568 C CA . GLN A 1 71 ? 14.234 20.078 -0.102 1 70.25 71 GLN A CA 1
ATOM 569 C C . GLN A 1 71 ? 15.125 21.047 0.672 1 70.25 71 GLN A C 1
ATOM 571 O O . GLN A 1 71 ? 15.227 20.953 1.897 1 70.25 71 GLN A O 1
ATOM 576 N N . LEU A 1 72 ? 15.742 21.906 -0.051 1 67.06 72 LEU A N 1
ATOM 577 C CA . LEU A 1 72 ? 16.672 22.859 0.552 1 67.06 72 LEU A CA 1
ATOM 578 C C . LEU A 1 72 ? 15.961 23.797 1.517 1 67.06 72 LEU A C 1
ATOM 580 O O . LEU A 1 72 ? 16.469 24.078 2.602 1 67.06 72 LEU A O 1
ATOM 584 N N . LEU A 1 73 ? 14.859 24.25 1.111 1 75.5 73 LEU A N 1
ATOM 585 C CA . LEU A 1 73 ? 14.109 25.156 1.968 1 75.5 73 LEU A CA 1
ATOM 586 C C . LEU A 1 73 ? 13.625 24.438 3.229 1 75.5 73 LEU A C 1
ATOM 588 O O . LEU A 1 73 ? 13.617 25.016 4.312 1 75.5 73 LEU A O 1
ATOM 592 N N . ALA A 1 74 ? 13.266 23.219 3.033 1 71.19 74 ALA A N 1
ATOM 593 C CA . ALA A 1 74 ? 12.883 22.422 4.188 1 71.19 74 ALA A CA 1
ATOM 594 C C . ALA A 1 74 ? 14.055 22.219 5.137 1 71.19 74 ALA A C 1
ATOM 596 O O . ALA A 1 74 ? 13.906 22.344 6.355 1 71.19 74 ALA A O 1
ATOM 597 N N . ASP A 1 75 ? 15.172 22 4.535 1 62.97 75 ASP A N 1
ATOM 598 C CA . ASP A 1 75 ? 16.391 21.812 5.316 1 62.97 75 ASP A CA 1
ATOM 599 C C . ASP A 1 75 ? 16.734 23.078 6.09 1 62.97 75 ASP A C 1
ATOM 601 O O . ASP A 1 75 ? 17.141 23.016 7.254 1 62.97 75 ASP A O 1
ATOM 605 N N . LEU A 1 76 ? 16.594 24.156 5.387 1 61.44 76 LEU A N 1
ATOM 606 C CA . LEU A 1 76 ? 16.859 25.438 6.02 1 61.44 76 LEU A CA 1
ATOM 607 C C . LEU A 1 76 ? 15.922 25.656 7.203 1 61.44 76 LEU A C 1
ATOM 609 O O . LEU A 1 76 ? 16.359 26.047 8.289 1 61.44 76 LEU A O 1
ATOM 613 N N . SER A 1 77 ? 14.734 25.422 6.961 1 66 77 SER A N 1
ATOM 614 C CA . SER A 1 77 ? 13.75 25.578 8.023 1 66 77 SER A CA 1
ATOM 615 C C . SER A 1 77 ? 14.086 24.688 9.219 1 66 77 SER A C 1
ATOM 617 O O . SER A 1 77 ? 14.016 25.125 10.367 1 66 77 SER A O 1
ATOM 619 N N . ASP A 1 78 ? 14.531 23.594 8.938 1 62.66 78 ASP A N 1
ATOM 620 C CA . ASP A 1 78 ? 14.906 22.641 9.984 1 62.66 78 ASP A CA 1
ATOM 621 C C . ASP A 1 78 ? 16.125 23.125 10.758 1 62.66 78 ASP A C 1
ATOM 623 O O . ASP A 1 78 ? 16.188 22.984 11.984 1 62.66 78 ASP A O 1
ATOM 627 N N . THR A 1 79 ? 16.984 23.641 9.992 1 53.5 79 THR A N 1
ATOM 628 C CA . THR A 1 79 ? 18.219 24.141 10.602 1 53.5 79 THR A CA 1
ATOM 629 C C . THR A 1 79 ? 17.922 25.312 11.531 1 53.5 79 THR A C 1
ATOM 631 O O . THR A 1 79 ? 18.422 25.375 12.656 1 53.5 79 THR A O 1
ATOM 634 N N . LEU A 1 80 ? 17.125 26.188 10.992 1 57.06 80 LEU A N 1
ATOM 635 C CA . LEU A 1 80 ? 16.781 27.344 11.805 1 57.06 80 LEU A CA 1
ATOM 636 C C . LEU A 1 80 ? 16.016 26.922 13.055 1 57.06 80 LEU A C 1
ATOM 638 O O . LEU A 1 80 ? 16.219 27.484 14.133 1 57.06 80 LEU A O 1
ATOM 642 N N . ALA A 1 81 ? 15.188 26.016 12.875 1 60.47 81 ALA A N 1
ATOM 643 C CA . ALA A 1 81 ? 14.406 25.5 13.992 1 60.47 81 ALA A CA 1
ATOM 644 C C . ALA A 1 81 ? 15.305 24.875 15.047 1 60.47 81 ALA A C 1
ATOM 646 O O . ALA A 1 81 ? 15.023 24.953 16.25 1 60.47 81 ALA A O 1
ATOM 647 N N . TRP A 1 82 ? 16.297 24.312 14.562 1 54.03 82 TRP A N 1
ATOM 648 C CA . TRP A 1 82 ? 17.266 23.672 15.461 1 54.03 82 TRP A CA 1
ATOM 649 C C . TRP A 1 82 ? 17.906 24.703 16.375 1 54.03 82 TRP A C 1
ATOM 651 O O . TRP A 1 82 ? 18.188 24.422 17.547 1 54.03 82 TRP A O 1
ATOM 661 N N . PHE A 1 83 ? 18.125 25.828 15.805 1 50.41 83 PHE A N 1
ATOM 662 C CA . PHE A 1 83 ? 18.828 26.844 16.578 1 50.41 83 PHE A CA 1
ATOM 663 C C . PHE A 1 83 ? 17.844 27.656 17.406 1 50.41 83 PHE A C 1
ATOM 665 O O . PHE A 1 83 ? 18.25 28.609 18.078 1 50.41 83 PHE A O 1
ATOM 672 N N . SER A 1 84 ? 16.578 27.344 17.234 1 51.16 84 SER A N 1
ATOM 673 C CA . SER A 1 84 ? 15.609 27.984 18.109 1 51.16 84 SER A CA 1
ATOM 674 C C . SER A 1 84 ? 14.961 26.969 19.047 1 51.16 84 SER A C 1
ATOM 676 O O . SER A 1 84 ? 13.828 26.547 18.828 1 51.16 84 SER A O 1
ATOM 678 N N . PRO A 1 85 ? 15.719 26.531 20.047 1 51.12 85 PRO A N 1
ATOM 679 C CA . PRO A 1 85 ? 15.289 25.438 20.922 1 51.12 85 PRO A CA 1
ATOM 680 C C . PRO A 1 85 ? 13.898 25.672 21.5 1 51.12 85 PRO A C 1
ATOM 682 O O . PRO A 1 85 ? 13.188 24.719 21.828 1 51.12 85 PRO A O 1
ATOM 685 N N . ASN A 1 86 ? 13.539 26.969 21.734 1 55.59 86 ASN A N 1
ATOM 686 C CA . ASN A 1 86 ? 12.305 27.219 22.469 1 55.59 86 ASN A CA 1
ATOM 687 C C . ASN A 1 86 ? 11.086 27.172 21.547 1 55.59 86 ASN A C 1
ATOM 689 O O . ASN A 1 86 ? 9.953 27.344 22.016 1 55.59 86 ASN A O 1
ATOM 693 N N . ARG A 1 87 ? 11.359 26.938 20.375 1 61.5 87 ARG A N 1
ATOM 694 C CA . ARG A 1 87 ? 10.195 26.891 19.516 1 61.5 87 ARG A CA 1
ATOM 695 C C . ARG A 1 87 ? 9.672 25.469 19.359 1 61.5 87 ARG A C 1
ATOM 697 O O . ARG A 1 87 ? 10.461 24.516 19.219 1 61.5 87 ARG A O 1
ATOM 704 N N . PRO A 1 88 ? 8.398 25.406 19.594 1 72.5 88 PRO A N 1
ATOM 705 C CA . PRO A 1 88 ? 7.793 24.078 19.438 1 72.5 88 PRO A CA 1
ATOM 706 C C . PRO A 1 88 ? 8.023 23.469 18.062 1 72.5 88 PRO A C 1
ATOM 708 O O . PRO A 1 88 ? 8.188 24.219 17.078 1 72.5 88 PRO A O 1
ATOM 711 N N . ALA A 1 89 ? 8.211 22.219 18.062 1 81.19 89 ALA A N 1
ATOM 712 C CA . ALA A 1 89 ? 8.367 21.5 16.797 1 81.19 89 ALA A CA 1
ATOM 713 C C . ALA A 1 89 ? 7.238 21.844 15.828 1 81.19 89 ALA A C 1
ATOM 715 O O . ALA A 1 89 ? 6.07 21.906 16.219 1 81.19 89 ALA A O 1
ATOM 716 N N . ARG A 1 90 ? 7.594 22.203 14.688 1 82.94 90 ARG A N 1
ATOM 717 C CA . ARG A 1 90 ? 6.598 22.594 13.695 1 82.94 90 ARG A CA 1
ATOM 718 C C . ARG A 1 90 ? 7.059 22.25 12.281 1 82.94 90 ARG A C 1
ATOM 720 O O . ARG A 1 90 ? 8.219 21.891 12.078 1 82.94 90 ARG A O 1
ATOM 727 N N . GLY A 1 91 ? 6.066 22.312 11.359 1 86.81 91 GLY A N 1
ATOM 728 C CA . GLY A 1 91 ? 6.395 22.109 9.961 1 86.81 91 GLY A CA 1
ATOM 729 C C . GLY A 1 91 ? 5.996 20.734 9.445 1 86.81 91 GLY A C 1
ATOM 730 O O . GLY A 1 91 ? 5.32 19.969 10.148 1 86.81 91 GLY A O 1
ATOM 731 N N . LYS A 1 92 ? 6.449 20.469 8.25 1 88.88 92 LYS A N 1
ATOM 732 C CA . LYS A 1 92 ? 6.105 19.203 7.605 1 88.88 92 LYS A CA 1
ATOM 733 C C . LYS A 1 92 ? 7.066 18.094 8.023 1 88.88 92 LYS A C 1
ATOM 735 O O . LYS A 1 92 ? 8.281 18.281 8.031 1 88.88 92 LYS A O 1
ATOM 740 N N . LEU A 1 93 ? 6.523 17.109 8.477 1 93.5 93 LEU A N 1
ATOM 741 C CA . LEU A 1 93 ? 7.277 15.914 8.852 1 93.5 93 LEU A CA 1
ATOM 742 C C . LEU A 1 93 ? 6.91 14.742 7.949 1 93.5 93 LEU A C 1
ATOM 744 O O . LEU A 1 93 ? 5.773 14.258 7.98 1 93.5 93 LEU A O 1
ATOM 748 N N . ARG A 1 94 ? 7.875 14.305 7.156 1 93.81 94 ARG A N 1
ATOM 749 C CA . ARG A 1 94 ? 7.652 13.188 6.242 1 93.81 94 ARG A CA 1
ATOM 750 C C . ARG A 1 94 ? 8.18 11.891 6.836 1 93.81 94 ARG A C 1
ATOM 752 O O . ARG A 1 94 ? 9.383 11.75 7.07 1 93.81 94 ARG A O 1
ATOM 759 N N . VAL A 1 95 ? 7.246 10.984 7.023 1 95.56 95 VAL A N 1
ATOM 760 C CA . VAL A 1 95 ? 7.656 9.695 7.57 1 95.56 95 VAL A CA 1
ATOM 761 C C . VAL A 1 95 ? 7.176 8.57 6.66 1 95.56 95 VAL A C 1
ATOM 763 O O . VAL A 1 95 ? 6.18 8.719 5.945 1 95.56 95 VAL A O 1
ATOM 766 N N . ASP A 1 96 ? 7.914 7.473 6.641 1 94.81 96 ASP A N 1
ATOM 767 C CA . ASP A 1 96 ? 7.555 6.273 5.891 1 94.81 96 ASP A CA 1
ATOM 768 C C . ASP A 1 96 ? 7.516 5.047 6.797 1 94.81 96 ASP A C 1
ATOM 770 O O . ASP A 1 96 ? 8.484 4.758 7.5 1 94.81 96 ASP A O 1
ATOM 774 N N . VAL A 1 97 ? 6.359 4.434 6.809 1 95.25 97 VAL A N 1
ATOM 775 C CA . VAL A 1 97 ? 6.168 3.318 7.73 1 95.25 97 VAL A CA 1
ATOM 776 C C . VAL A 1 97 ? 5.453 2.172 7.016 1 95.25 97 VAL A C 1
ATOM 778 O O . VAL A 1 97 ? 4.641 2.402 6.117 1 95.25 97 VAL A O 1
ATOM 781 N N . PRO A 1 98 ? 5.777 0.898 7.422 1 94.25 98 PRO A N 1
ATOM 782 C CA . PRO A 1 98 ? 4.969 -0.204 6.891 1 94.25 98 PRO A CA 1
ATOM 783 C C . PRO A 1 98 ? 3.482 -0.049 7.199 1 94.25 98 PRO A C 1
ATOM 785 O O . PRO A 1 98 ? 3.117 0.346 8.312 1 94.25 98 PRO A O 1
ATOM 788 N N . VAL A 1 99 ? 2.674 -0.395 6.215 1 94 99 VAL A N 1
ATOM 789 C CA . VAL A 1 99 ? 1.238 -0.161 6.32 1 94 99 VAL A CA 1
ATOM 790 C C . VAL A 1 99 ? 0.68 -0.911 7.527 1 94 99 VAL A C 1
ATOM 792 O O . VAL A 1 99 ? -0.175 -0.391 8.25 1 94 99 VAL A O 1
ATOM 795 N N . THR A 1 100 ? 1.156 -2.045 7.809 1 94.81 100 THR A N 1
ATOM 796 C CA . THR A 1 100 ? 0.672 -2.869 8.906 1 94.81 100 THR A CA 1
ATOM 797 C C . THR A 1 100 ? 0.929 -2.186 10.25 1 94.81 100 THR A C 1
ATOM 799 O O . THR A 1 100 ? 0.058 -2.17 11.125 1 94.81 100 THR A O 1
ATOM 802 N N . LEU A 1 101 ? 2.092 -1.625 10.422 1 94.88 101 LEU A N 1
ATOM 803 C CA . LEU A 1 101 ? 2.414 -0.932 11.664 1 94.88 101 LEU A CA 1
ATOM 804 C C . LEU A 1 101 ? 1.64 0.377 11.773 1 94.88 101 LEU A C 1
ATOM 806 O O . LEU A 1 101 ? 1.219 0.766 12.867 1 94.88 101 LEU A O 1
ATOM 810 N N . ALA A 1 102 ? 1.554 1.049 10.617 1 96.56 102 ALA A N 1
ATOM 811 C CA . ALA A 1 102 ? 0.761 2.275 10.602 1 96.56 102 ALA A CA 1
ATOM 812 C C . ALA A 1 102 ? -0.649 2.025 11.125 1 96.56 102 ALA A C 1
ATOM 814 O O . ALA A 1 102 ? -1.11 2.715 12.039 1 96.56 102 ALA A O 1
ATOM 815 N N . LYS A 1 103 ? -1.254 1.022 10.633 1 95.88 103 LYS A N 1
ATOM 816 C CA . LYS A 1 103 ? -2.65 0.734 10.953 1 95.88 103 LYS A CA 1
ATOM 817 C C . LYS A 1 103 ? -2.793 0.188 12.367 1 95.88 103 LYS A C 1
ATOM 819 O O . LYS A 1 103 ? -3.75 0.517 13.07 1 95.88 103 LYS A O 1
ATOM 824 N N . ALA A 1 104 ? -1.841 -0.555 12.797 1 94.44 104 ALA A N 1
ATOM 825 C CA . ALA A 1 104 ? -1.977 -1.276 14.062 1 94.44 104 ALA A CA 1
ATOM 826 C C . ALA A 1 104 ? -1.662 -0.368 15.25 1 94.44 104 ALA A C 1
ATOM 828 O O . ALA A 1 104 ? -2.328 -0.437 16.281 1 94.44 104 ALA A O 1
ATOM 829 N N . PHE A 1 105 ? -0.66 0.501 15.07 1 94.81 105 PHE A N 1
ATOM 830 C CA . PHE A 1 105 ? -0.165 1.157 16.266 1 94.81 105 PHE A CA 1
ATOM 831 C C . PHE A 1 105 ? -0.068 2.664 16.062 1 94.81 105 PHE A C 1
ATOM 833 O O . PHE A 1 105 ? -0.421 3.441 16.953 1 94.81 105 PHE A O 1
ATOM 840 N N . ILE A 1 106 ? 0.373 3.041 14.906 1 96.62 106 ILE A N 1
ATOM 841 C CA . ILE A 1 106 ? 0.8 4.426 14.734 1 96.62 106 ILE A CA 1
ATOM 842 C C . ILE A 1 106 ? -0.421 5.32 14.547 1 96.62 106 ILE A C 1
ATOM 844 O O . ILE A 1 106 ? -0.672 6.223 15.352 1 96.62 106 ILE A O 1
ATOM 848 N N . ILE A 1 107 ? -1.244 5.012 13.609 1 97.94 107 ILE A N 1
ATOM 849 C CA . ILE A 1 107 ? -2.365 5.867 13.242 1 97.94 107 ILE A CA 1
ATOM 850 C C . ILE A 1 107 ? -3.348 5.961 14.406 1 97.94 107 ILE A C 1
ATOM 852 O O . ILE A 1 107 ? -3.773 7.055 14.781 1 97.94 107 ILE A O 1
ATOM 856 N N . PRO A 1 108 ? -3.65 4.855 15.062 1 96.25 108 PRO A N 1
ATOM 857 C CA . PRO A 1 108 ? -4.578 4.953 16.188 1 96.25 108 PRO A CA 1
ATOM 858 C C . PRO A 1 108 ? -4.051 5.844 17.312 1 96.25 108 PRO A C 1
ATOM 860 O O . PRO A 1 108 ? -4.832 6.359 18.109 1 96.25 108 PRO A O 1
ATOM 863 N N . SER A 1 109 ? -2.779 6.047 17.344 1 97.19 109 SER A N 1
ATOM 864 C CA . SER A 1 109 ? -2.166 6.832 18.406 1 97.19 109 SER A CA 1
ATOM 865 C C . SER A 1 109 ? -1.909 8.266 17.953 1 97.19 109 SER A C 1
ATOM 867 O O . SER A 1 109 ? -1.525 9.117 18.75 1 97.19 109 SER A O 1
ATOM 869 N N . LEU A 1 110 ? -2.121 8.578 16.734 1 97.25 110 LEU A N 1
ATOM 870 C CA . LEU A 1 110 ? -1.747 9.859 16.141 1 97.25 110 LEU A CA 1
ATOM 871 C C . LEU A 1 110 ? -2.574 10.992 16.734 1 97.25 110 LEU A C 1
ATOM 873 O O . LEU A 1 110 ? -2.119 12.141 16.797 1 97.25 110 LEU A O 1
ATOM 877 N N . PRO A 1 111 ? -3.883 10.758 17.172 1 95.62 111 PRO A N 1
ATOM 878 C CA . PRO A 1 111 ? -4.586 11.852 17.859 1 95.62 111 PRO A CA 1
ATOM 879 C C . PRO A 1 111 ? -3.807 12.406 19.047 1 95.62 111 PRO A C 1
ATOM 881 O O . PRO A 1 111 ? -3.783 13.617 19.266 1 95.62 111 PRO A O 1
ATOM 884 N N . GLY A 1 112 ? -3.111 11.492 19.734 1 94.31 112 GLY A N 1
ATOM 885 C CA . GLY A 1 112 ? -2.262 11.93 20.828 1 94.31 112 GLY A CA 1
ATOM 886 C C . GLY A 1 112 ? -1.065 12.742 20.375 1 94.31 112 GLY A C 1
ATOM 887 O O . GLY A 1 112 ? -0.711 13.742 21 1 94.31 112 GLY A O 1
ATOM 888 N N . PHE A 1 113 ? -0.458 12.344 19.344 1 96.69 113 PHE A N 1
ATOM 889 C CA . PHE A 1 113 ? 0.671 13.078 18.781 1 96.69 113 PHE A CA 1
ATOM 890 C C . PHE A 1 113 ? 0.245 14.477 18.359 1 96.69 113 PHE A C 1
ATOM 892 O O . PHE A 1 113 ? 0.946 15.453 18.625 1 96.69 113 PHE A O 1
ATOM 899 N N . ARG A 1 114 ? -0.829 14.523 17.641 1 93.38 114 ARG A N 1
ATOM 900 C CA . ARG A 1 114 ? -1.354 15.797 17.141 1 93.38 114 ARG A CA 1
ATOM 901 C C . ARG A 1 114 ? -1.654 16.75 18.297 1 93.38 114 ARG A C 1
ATOM 903 O O . ARG A 1 114 ? -1.462 17.953 18.188 1 93.38 114 ARG A O 1
ATOM 910 N N . ALA A 1 115 ? -2.197 16.203 19.375 1 91.69 115 ALA A N 1
ATOM 911 C CA . ALA A 1 115 ? -2.484 17.016 20.562 1 91.69 115 ALA A CA 1
ATOM 912 C C . ALA A 1 115 ? -1.205 17.609 21.141 1 91.69 115 ALA A C 1
ATOM 914 O O . ALA A 1 115 ? -1.195 18.75 21.609 1 91.69 115 ALA A O 1
ATOM 915 N N . LEU A 1 116 ? -0.152 16.844 21.078 1 92.19 116 LEU A N 1
ATOM 916 C CA . LEU A 1 116 ? 1.13 17.266 21.641 1 92.19 116 LEU A CA 1
ATOM 917 C C . LEU A 1 116 ? 1.821 18.266 20.703 1 92.19 116 LEU A C 1
ATOM 919 O O . LEU A 1 116 ? 2.494 19.188 21.172 1 92.19 116 LEU A O 1
ATOM 923 N N . TYR A 1 117 ? 1.655 18.016 19.422 1 92.94 117 TYR A N 1
ATOM 924 C CA . TYR A 1 117 ? 2.367 18.812 18.438 1 92.94 117 TYR A CA 1
ATOM 925 C C . TYR A 1 117 ? 1.426 19.297 17.328 1 92.94 117 TYR A C 1
ATOM 927 O O . TYR A 1 117 ? 1.575 18.922 16.172 1 92.94 117 TYR A O 1
ATOM 935 N N . PRO A 1 118 ? 0.604 20.219 17.609 1 89.12 118 PRO A N 1
ATOM 936 C CA . PRO A 1 118 ? -0.446 20.641 16.672 1 89.12 118 PRO A CA 1
ATOM 937 C C . PRO A 1 118 ? 0.106 21.375 15.453 1 89.12 118 PRO A C 1
ATOM 939 O O . PRO A 1 118 ? -0.59 21.516 14.445 1 89.12 118 PRO A O 1
ATOM 942 N N . GLU A 1 119 ? 1.341 21.781 15.5 1 88.88 119 GLU A N 1
ATOM 943 C CA . GLU A 1 119 ? 1.89 22.578 14.406 1 88.88 119 GLU A CA 1
ATOM 944 C C . GLU A 1 119 ? 2.668 21.719 13.422 1 88.88 119 GLU A C 1
ATOM 946 O O . GLU A 1 119 ? 3.203 22.219 12.43 1 88.88 119 GLU A O 1
ATOM 951 N N . ILE A 1 120 ? 2.678 20.469 13.688 1 91.06 120 ILE A N 1
ATOM 952 C CA . ILE A 1 120 ? 3.328 19.547 12.766 1 91.06 120 ILE A CA 1
ATOM 953 C C . ILE A 1 120 ? 2.303 19 11.773 1 91.06 120 ILE A C 1
ATOM 955 O O . ILE A 1 120 ? 1.237 18.531 12.18 1 91.06 120 ILE A O 1
ATOM 959 N N . GLU A 1 121 ? 2.582 19.156 10.516 1 91.81 121 GLU A N 1
ATOM 960 C CA . GLU A 1 121 ? 1.833 18.438 9.484 1 91.81 121 GLU A CA 1
ATOM 961 C C . GLU A 1 121 ? 2.527 17.141 9.109 1 91.81 121 GLU A C 1
ATOM 963 O O . GLU A 1 121 ? 3.635 17.156 8.57 1 91.81 121 GLU A O 1
ATOM 968 N N . LEU A 1 122 ? 1.849 16.109 9.344 1 96.31 122 LEU A N 1
ATOM 969 C CA . LEU A 1 122 ? 2.441 14.797 9.102 1 96.31 122 LEU A CA 1
ATOM 970 C C . LEU A 1 122 ? 2.127 14.312 7.684 1 96.31 122 LEU A C 1
ATOM 972 O O . LEU A 1 122 ? 0.962 14.266 7.285 1 96.31 122 LEU A O 1
ATOM 976 N N . ILE A 1 123 ? 3.148 14.055 6.93 1 95.19 123 ILE A N 1
ATOM 977 C CA . ILE A 1 123 ? 3.031 13.344 5.66 1 95.19 123 ILE A CA 1
ATOM 978 C C . ILE A 1 123 ? 3.426 11.883 5.848 1 95.19 123 ILE A C 1
ATOM 980 O 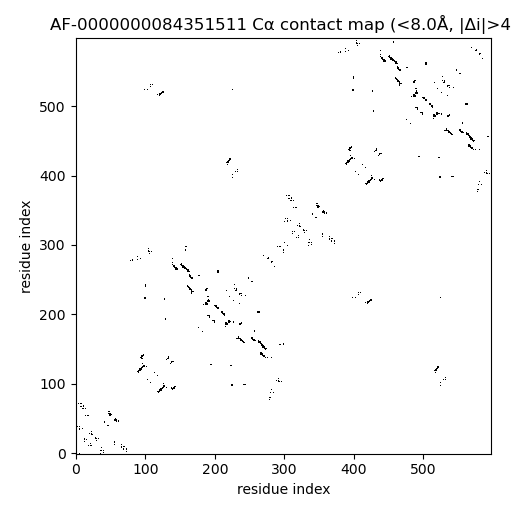O . ILE A 1 123 ? 4.613 11.562 5.949 1 95.19 123 ILE A O 1
ATOM 984 N N . LEU A 1 124 ? 2.449 11.062 5.824 1 96.5 124 LEU A N 1
ATOM 985 C CA . LEU A 1 124 ? 2.631 9.656 6.191 1 96.5 124 LEU A CA 1
ATOM 986 C C . LEU A 1 124 ? 2.635 8.773 4.949 1 96.5 124 LEU A C 1
ATOM 988 O O . LEU A 1 124 ? 1.574 8.453 4.402 1 96.5 124 LEU A O 1
ATOM 992 N N . GLY A 1 125 ? 3.811 8.406 4.559 1 94 125 GLY A N 1
ATOM 993 C CA . GLY A 1 125 ? 3.941 7.355 3.564 1 94 125 GLY A CA 1
ATOM 994 C C . GLY A 1 125 ? 3.838 5.961 4.152 1 94 125 GLY A C 1
ATOM 995 O O . GLY A 1 125 ? 4.387 5.691 5.223 1 94 125 GLY A O 1
ATOM 996 N N . SER A 1 126 ? 2.99 5.172 3.467 1 91.44 126 SER A N 1
ATOM 997 C CA . SER A 1 126 ? 2.826 3.797 3.926 1 91.44 126 SER A CA 1
ATOM 998 C C . SER A 1 126 ? 3 2.807 2.779 1 91.44 126 SER A C 1
ATOM 1000 O O . SER A 1 126 ? 2.242 2.838 1.807 1 91.44 126 SER A O 1
ATOM 1002 N N . SER A 1 127 ? 4.09 2.1 2.75 1 83.31 127 SER A N 1
ATOM 1003 C CA . SER A 1 127 ? 4.352 1.099 1.723 1 83.31 127 SER A CA 1
ATOM 1004 C C . SER A 1 127 ? 5.121 -0.089 2.291 1 83.31 127 SER A C 1
ATOM 1006 O O . SER A 1 127 ? 5.832 0.046 3.289 1 83.31 127 SER A O 1
ATOM 1008 N N . ASP A 1 128 ? 4.922 -1.219 1.657 1 85 128 ASP A N 1
ATOM 1009 C CA . ASP A 1 128 ? 5.68 -2.414 2.02 1 85 128 ASP A CA 1
ATOM 1010 C C . ASP A 1 128 ? 6.953 -2.529 1.187 1 85 128 ASP A C 1
ATOM 1012 O O . ASP A 1 128 ? 7.68 -3.521 1.286 1 85 128 ASP A O 1
ATOM 1016 N N . HIS A 1 129 ? 7.191 -1.448 0.489 1 78.25 129 HIS A N 1
ATOM 1017 C CA . HIS A 1 129 ? 8.375 -1.438 -0.356 1 78.25 129 HIS A CA 1
ATOM 1018 C C . HIS A 1 129 ? 9.477 -0.561 0.241 1 78.25 129 HIS A C 1
ATOM 1020 O O . HIS A 1 129 ? 9.188 0.346 1.026 1 78.25 129 HIS A O 1
ATOM 1026 N N . GLN A 1 130 ? 10.672 -0.959 -0.093 1 74.88 130 GLN A N 1
ATOM 1027 C CA . GLN A 1 130 ? 11.781 -0.119 0.363 1 74.88 130 GLN A CA 1
ATOM 1028 C C . GLN A 1 130 ? 11.789 1.22 -0.37 1 74.88 130 GLN A C 1
ATOM 1030 O O . GLN A 1 130 ? 11.547 1.275 -1.576 1 74.88 130 GLN A O 1
ATOM 1035 N N . VAL A 1 131 ? 11.977 2.201 0.473 1 76.94 131 VAL A N 1
ATOM 1036 C CA . VAL A 1 131 ? 12 3.551 -0.081 1 76.94 131 VAL A CA 1
ATOM 1037 C C . VAL A 1 131 ? 13.375 4.168 0.122 1 76.94 131 VAL A C 1
ATOM 1039 O O . VAL A 1 131 ? 14.055 3.875 1.109 1 76.94 131 VAL A O 1
ATOM 1042 N N . ASP A 1 132 ? 13.789 4.883 -0.938 1 78.12 132 ASP A N 1
ATOM 1043 C CA . ASP A 1 132 ? 14.992 5.695 -0.781 1 78.12 132 ASP A CA 1
ATOM 1044 C C . ASP A 1 132 ? 14.703 6.953 0.034 1 78.12 132 ASP A C 1
ATOM 1046 O O . ASP A 1 132 ? 14.195 7.941 -0.5 1 78.12 132 ASP A O 1
ATOM 1050 N N . LEU A 1 133 ? 15.172 6.883 1.202 1 81.75 133 LEU A N 1
ATOM 1051 C CA . LEU A 1 133 ? 14.828 7.938 2.146 1 81.75 133 LEU A CA 1
ATOM 1052 C C . LEU A 1 133 ? 15.359 9.289 1.675 1 81.75 133 LEU A C 1
ATOM 1054 O O . LEU A 1 133 ? 14.672 10.305 1.772 1 81.75 133 LEU A O 1
ATOM 1058 N N . ILE A 1 134 ? 16.516 9.227 1.176 1 76.88 134 ILE A N 1
ATOM 1059 C CA . ILE A 1 134 ? 17.172 10.469 0.786 1 76.88 134 ILE A CA 1
ATOM 1060 C C . ILE A 1 134 ? 16.531 11.008 -0.496 1 76.88 134 ILE A C 1
ATOM 1062 O O . ILE A 1 134 ? 16.109 12.156 -0.545 1 76.88 134 ILE A O 1
ATOM 1066 N N . ALA A 1 135 ? 16.359 10.117 -1.445 1 74.38 135 ALA A N 1
ATOM 1067 C CA . ALA A 1 135 ? 15.836 10.523 -2.746 1 74.38 135 ALA A CA 1
ATOM 1068 C C . ALA A 1 135 ? 14.391 10.984 -2.629 1 74.38 135 ALA A C 1
ATOM 1070 O O . ALA A 1 135 ? 13.961 11.883 -3.357 1 74.38 135 ALA A O 1
ATOM 1071 N N . GLN A 1 136 ? 13.727 10.508 -1.646 1 79.25 136 GLN A N 1
ATOM 1072 C CA . GLN A 1 136 ? 12.297 10.797 -1.561 1 79.25 136 GLN A CA 1
ATOM 1073 C C . GLN A 1 136 ? 12.008 11.82 -0.467 1 79.25 136 GLN A C 1
ATOM 1075 O O . GLN A 1 136 ? 10.844 12.117 -0.177 1 79.25 136 GLN A O 1
ATOM 1080 N N . GLY A 1 137 ? 13.039 12.305 0.152 1 81.75 137 GLY A N 1
ATOM 1081 C CA . GLY A 1 137 ? 12.906 13.375 1.126 1 81.75 137 GLY A CA 1
ATOM 1082 C C . GLY A 1 137 ? 12.211 12.938 2.404 1 81.75 137 GLY A C 1
ATOM 1083 O O . GLY A 1 137 ? 11.484 13.719 3.02 1 81.75 137 GLY A O 1
ATOM 1084 N N . VAL A 1 138 ? 12.398 11.703 2.746 1 89.69 138 VAL A N 1
ATOM 1085 C CA . VAL A 1 138 ? 11.812 11.172 3.969 1 89.69 138 VAL A CA 1
ATOM 1086 C C . VAL A 1 138 ? 12.664 11.57 5.172 1 89.69 138 VAL A C 1
ATOM 1088 O O . VAL A 1 138 ? 13.891 11.445 5.141 1 89.69 138 VAL A O 1
ATOM 1091 N N . ASP A 1 139 ? 12 12.133 6.176 1 91.19 139 ASP A N 1
ATOM 1092 C CA . ASP A 1 139 ? 12.703 12.57 7.375 1 91.19 139 ASP A CA 1
ATOM 1093 C C . ASP A 1 139 ? 13.086 11.383 8.258 1 91.19 139 ASP A C 1
ATOM 1095 O O . ASP A 1 139 ? 14.164 11.359 8.844 1 91.19 139 ASP A O 1
ATOM 1099 N N . CYS A 1 140 ? 12.172 10.461 8.352 1 93 140 CYS A N 1
ATOM 1100 C CA . CYS A 1 140 ? 12.352 9.289 9.195 1 93 140 CYS A CA 1
ATOM 1101 C C . CYS A 1 140 ? 11.531 8.109 8.672 1 93 140 CYS A C 1
ATOM 1103 O O . CYS A 1 140 ? 10.406 8.297 8.203 1 93 140 CYS A O 1
ATOM 1105 N N . ALA A 1 141 ? 12.148 6.91 8.781 1 93.81 141 ALA A N 1
ATOM 1106 C CA . ALA A 1 141 ? 11.445 5.719 8.328 1 93.81 141 ALA A CA 1
ATOM 1107 C C . ALA A 1 141 ? 11.383 4.664 9.438 1 93.81 141 ALA A C 1
ATOM 1109 O O . ALA A 1 141 ? 12.289 4.566 10.258 1 93.81 141 ALA A O 1
ATOM 1110 N N . VAL A 1 142 ? 10.273 3.984 9.453 1 94.44 142 VAL A N 1
ATOM 1111 C CA . VAL A 1 142 ? 10.156 2.783 10.273 1 94.44 142 VAL A CA 1
ATOM 1112 C C . VAL A 1 142 ? 10.32 1.542 9.398 1 94.44 142 VAL A C 1
ATOM 1114 O O . VAL A 1 142 ? 9.742 1.461 8.312 1 94.44 142 VAL A O 1
ATOM 1117 N N . ARG A 1 143 ? 11.133 0.616 9.867 1 92.62 143 ARG A N 1
ATOM 1118 C CA . ARG A 1 143 ? 11.391 -0.593 9.094 1 92.62 143 ARG A CA 1
ATOM 1119 C C . ARG A 1 143 ? 11.203 -1.842 9.945 1 92.62 143 ARG A C 1
ATOM 1121 O O . ARG A 1 143 ? 11.469 -1.825 11.148 1 92.62 143 ARG A O 1
ATOM 1128 N N . LEU A 1 144 ? 10.773 -2.822 9.18 1 92 144 LEU A N 1
ATOM 1129 C CA . LEU A 1 144 ? 10.633 -4.145 9.773 1 92 144 LEU A CA 1
ATOM 1130 C C . LEU A 1 144 ? 11.773 -5.059 9.344 1 92 144 LEU A C 1
ATOM 1132 O O . LEU A 1 144 ? 12.156 -5.066 8.172 1 92 144 LEU A O 1
ATOM 1136 N N . GLY A 1 145 ? 12.305 -5.797 10.305 1 88.62 145 GLY A N 1
ATOM 1137 C CA . GLY A 1 145 ? 13.328 -6.773 9.977 1 88.62 145 GLY A CA 1
ATOM 1138 C C . GLY A 1 145 ? 14.742 -6.242 10.141 1 88.62 145 GLY A C 1
ATOM 1139 O O . GLY A 1 145 ? 14.938 -5.082 10.508 1 88.62 145 GLY A O 1
ATOM 1140 N N . GLU A 1 146 ? 15.656 -7.113 9.867 1 84.31 146 GLU A N 1
ATOM 1141 C CA . GLU A 1 146 ? 17.062 -6.734 9.961 1 84.31 146 GLU A CA 1
ATOM 1142 C C . GLU A 1 146 ? 17.453 -5.797 8.828 1 84.31 146 GLU A C 1
ATOM 1144 O O . GLU A 1 146 ? 16.969 -5.926 7.703 1 84.31 146 GLU A O 1
ATOM 1149 N N . LEU A 1 147 ? 18.25 -4.867 9.219 1 81.75 147 LEU A N 1
ATOM 1150 C CA . LEU A 1 147 ? 18.656 -3.85 8.258 1 81.75 147 LEU A CA 1
ATOM 1151 C C . LEU A 1 147 ? 20.031 -4.18 7.66 1 81.75 147 LEU A C 1
ATOM 1153 O O . LEU A 1 147 ? 20.891 -4.715 8.352 1 81.75 147 LEU A O 1
ATOM 1157 N N . ASP A 1 148 ? 20.016 -3.846 6.391 1 73.62 148 ASP A N 1
ATOM 1158 C CA . ASP A 1 148 ? 21.328 -3.926 5.785 1 73.62 148 ASP A CA 1
ATOM 1159 C C . ASP A 1 148 ? 22.219 -2.762 6.23 1 73.62 148 ASP A C 1
ATOM 1161 O O . ASP A 1 148 ? 21.719 -1.77 6.766 1 73.62 148 ASP A O 1
ATOM 1165 N N . SER A 1 149 ? 23.5 -2.951 6.113 1 64.75 149 SER A N 1
ATOM 1166 C CA . SER A 1 149 ? 24.438 -1.887 6.457 1 64.75 149 SER A CA 1
ATOM 1167 C C . SER A 1 149 ? 24.234 -0.657 5.582 1 64.75 149 SER A C 1
ATOM 1169 O O . SER A 1 149 ? 24.031 -0.777 4.371 1 64.75 149 SER A O 1
ATOM 1171 N N . SER A 1 150 ? 23.906 0.409 6.266 1 71.38 150 SER A N 1
ATOM 1172 C CA . SER A 1 150 ? 23.734 1.659 5.531 1 71.38 150 SER A CA 1
ATOM 1173 C C . SER A 1 150 ? 24.328 2.836 6.301 1 71.38 150 SER A C 1
ATOM 1175 O O . SER A 1 150 ? 24.766 2.682 7.441 1 71.38 150 SER A O 1
ATOM 1177 N N . SER A 1 151 ? 24.469 3.895 5.613 1 78.81 151 SER A N 1
ATOM 1178 C CA . SER A 1 151 ? 24.969 5.129 6.207 1 78.81 151 SER A CA 1
ATOM 1179 C C . SER A 1 151 ? 23.906 5.801 7.066 1 78.81 151 SER A C 1
ATOM 1181 O O . SER A 1 151 ? 24.172 6.809 7.727 1 78.81 151 SER A O 1
ATOM 1183 N N . LEU A 1 152 ? 22.875 5.094 7.188 1 83 152 LEU A N 1
ATOM 1184 C CA . LEU A 1 152 ? 21.781 5.672 7.949 1 83 152 LEU A CA 1
ATOM 1185 C C . LEU A 1 152 ? 21.906 5.328 9.43 1 83 152 LEU A C 1
ATOM 1187 O O . LEU A 1 152 ? 22.531 4.324 9.789 1 83 152 LEU A O 1
ATOM 1191 N N . ILE A 1 153 ? 21.422 6.238 10.211 1 86.19 153 ILE A N 1
ATOM 1192 C CA . ILE A 1 153 ? 21.25 5.945 11.633 1 86.19 153 ILE A CA 1
ATOM 1193 C C . ILE A 1 153 ? 20.062 5.008 11.828 1 86.19 153 ILE A C 1
ATOM 1195 O O . ILE A 1 153 ? 19 5.227 11.258 1 86.19 153 ILE A O 1
ATOM 1199 N N . ALA A 1 154 ? 20.359 3.965 12.57 1 90.69 154 ALA A N 1
ATOM 1200 C CA . ALA A 1 154 ? 19.312 3 12.883 1 90.69 154 ALA A CA 1
ATOM 1201 C C . ALA A 1 154 ? 19.141 2.842 14.391 1 90.69 154 ALA A C 1
ATOM 1203 O O . ALA A 1 154 ? 20.125 2.699 15.117 1 90.69 154 ALA A O 1
ATOM 1204 N N . LYS A 1 155 ? 17.906 2.977 14.859 1 91.25 155 LYS A N 1
ATOM 1205 C CA . LYS A 1 155 ? 17.578 2.744 16.266 1 91.25 155 LYS A CA 1
ATOM 1206 C C . LYS A 1 155 ? 16.484 1.69 16.391 1 91.25 155 LYS A C 1
ATOM 1208 O O . LYS A 1 155 ? 15.367 1.876 15.898 1 91.25 155 LYS A O 1
ATOM 1213 N N . ARG A 1 156 ? 16.828 0.61 17.078 1 93.88 156 ARG A N 1
ATOM 1214 C CA . ARG A 1 156 ? 15.812 -0.391 17.375 1 93.88 156 ARG A CA 1
ATOM 1215 C C . ARG A 1 156 ? 14.836 0.113 18.422 1 93.88 156 ARG A C 1
ATOM 1217 O O . ARG A 1 156 ? 15.25 0.583 19.484 1 93.88 156 ARG A O 1
ATOM 1224 N N . ILE A 1 157 ? 13.547 -0.022 18.094 1 94.19 157 ILE A N 1
ATOM 1225 C CA . ILE A 1 157 ? 12.594 0.556 19.031 1 94.19 157 ILE A CA 1
ATOM 1226 C C . ILE A 1 157 ? 11.648 -0.528 19.531 1 94.19 157 ILE A C 1
ATOM 1228 O O . ILE A 1 157 ? 10.844 -0.289 20.453 1 94.19 157 ILE A O 1
ATOM 1232 N N . GLY A 1 158 ? 11.703 -1.686 18.906 1 94.06 158 GLY A N 1
ATOM 1233 C CA . GLY A 1 158 ? 10.852 -2.766 19.375 1 94.06 158 GLY A CA 1
ATOM 1234 C C . GLY A 1 158 ? 10.93 -4.008 18.516 1 94.06 158 GLY A C 1
ATOM 1235 O O . GLY A 1 158 ? 11.852 -4.145 17.703 1 94.06 158 GLY A O 1
ATOM 1236 N N . THR A 1 159 ? 10.078 -4.992 18.875 1 94.62 159 THR A N 1
ATOM 1237 C CA . THR A 1 159 ? 9.922 -6.238 18.125 1 94.62 159 THR A CA 1
ATOM 1238 C C . THR A 1 159 ? 8.453 -6.594 17.969 1 94.62 159 THR A C 1
ATOM 1240 O O . THR A 1 159 ? 7.629 -6.266 18.828 1 94.62 159 THR A O 1
ATOM 1243 N N . VAL A 1 160 ? 8.195 -7.164 16.828 1 94.69 160 VAL A N 1
ATOM 1244 C CA . VAL A 1 160 ? 6.82 -7.594 16.578 1 94.69 160 VAL A CA 1
ATOM 1245 C C . VAL A 1 160 ? 6.801 -9.086 16.266 1 94.69 160 VAL A C 1
ATOM 1247 O O . VAL A 1 160 ? 7.633 -9.578 15.492 1 94.69 160 VAL A O 1
ATOM 1250 N N . SER A 1 161 ? 5.871 -9.758 16.906 1 93.75 161 SER A N 1
ATOM 1251 C CA . SER A 1 161 ? 5.758 -11.203 16.703 1 93.75 161 SER A CA 1
ATOM 1252 C C . SER A 1 161 ? 5.066 -11.531 15.391 1 93.75 161 SER A C 1
ATOM 1254 O O . SER A 1 161 ? 4.332 -10.703 14.844 1 93.75 161 SER A O 1
ATOM 1256 N N . MET A 1 162 ? 5.414 -12.734 14.898 1 95.44 162 MET A N 1
ATOM 1257 C CA . MET A 1 162 ? 4.754 -13.305 13.727 1 95.44 162 MET A CA 1
ATOM 1258 C C . MET A 1 162 ? 3.803 -14.422 14.133 1 95.44 162 MET A C 1
ATOM 1260 O O . MET A 1 162 ? 3.916 -14.977 15.227 1 95.44 162 MET A O 1
ATOM 1264 N N . VAL A 1 163 ? 2.852 -14.719 13.266 1 96.62 163 VAL A N 1
ATOM 1265 C CA . VAL A 1 163 ? 1.916 -15.805 13.531 1 96.62 163 VAL A CA 1
ATOM 1266 C C . VAL A 1 163 ? 1.533 -16.5 12.227 1 96.62 163 VAL A C 1
ATOM 1268 O O . VAL A 1 163 ? 1.501 -15.859 11.172 1 96.62 163 VAL A O 1
ATOM 1271 N N . THR A 1 164 ? 1.369 -17.781 12.297 1 97.81 164 THR A N 1
ATOM 1272 C CA . THR A 1 164 ? 0.892 -18.578 11.172 1 97.81 164 THR A CA 1
ATOM 1273 C C . THR A 1 164 ? -0.595 -18.891 11.32 1 97.81 164 THR A C 1
ATOM 1275 O O . THR A 1 164 ? -1.031 -19.375 12.359 1 97.81 164 THR A O 1
ATOM 1278 N N . CYS A 1 165 ? -1.386 -18.562 10.258 1 98.25 165 CYS A N 1
ATOM 1279 C CA . CYS A 1 165 ? -2.828 -18.766 10.367 1 98.25 165 CYS A CA 1
ATOM 1280 C C . CYS A 1 165 ? -3.436 -19.062 9 1 98.25 165 CYS A C 1
ATOM 1282 O O . CYS A 1 165 ? -2.756 -18.969 7.98 1 98.25 165 CYS A O 1
ATOM 1284 N N . ALA A 1 166 ? -4.598 -19.5 9.039 1 98.69 166 ALA A N 1
ATOM 1285 C CA . ALA A 1 166 ? -5.391 -19.766 7.836 1 98.69 166 ALA A CA 1
ATOM 1286 C C . ALA A 1 166 ? -6.879 -19.562 8.102 1 98.69 166 ALA A C 1
ATOM 1288 O O . ALA A 1 166 ? -7.324 -19.625 9.25 1 98.69 166 ALA A O 1
ATOM 1289 N N . ALA A 1 167 ? -7.57 -19.281 7.023 1 98.62 167 ALA A N 1
ATOM 1290 C CA . ALA A 1 167 ? -9.023 -19.172 7.141 1 98.62 167 ALA A CA 1
ATOM 1291 C C . ALA A 1 167 ? -9.648 -20.547 7.41 1 98.62 167 ALA A C 1
ATOM 1293 O O . ALA A 1 167 ? -9.148 -21.562 6.938 1 98.62 167 ALA A O 1
ATOM 1294 N N . PRO A 1 168 ? -10.805 -20.562 8.156 1 98.38 168 PRO A N 1
ATOM 1295 C CA . PRO A 1 168 ? -11.516 -21.828 8.367 1 98.38 168 PRO A CA 1
ATOM 1296 C C . PRO A 1 168 ? -11.859 -22.547 7.062 1 98.38 168 PRO A C 1
ATOM 1298 O O . PRO A 1 168 ? -11.773 -23.766 6.98 1 98.38 168 PRO A O 1
ATOM 1301 N N . SER A 1 169 ? -12.242 -21.797 6.094 1 96.62 169 SER A N 1
ATOM 1302 C CA . SER A 1 169 ? -12.617 -22.375 4.812 1 96.62 169 SER A CA 1
ATOM 1303 C C . SER A 1 169 ? -11.445 -23.141 4.188 1 96.62 169 SER A C 1
ATOM 1305 O O . SER A 1 169 ? -11.641 -24.203 3.594 1 96.62 169 SER A O 1
ATOM 1307 N N . TYR A 1 170 ? -10.305 -22.594 4.305 1 97.31 170 TYR A N 1
ATOM 1308 C CA . TYR A 1 170 ? -9.125 -23.281 3.791 1 97.31 170 TYR A CA 1
ATOM 1309 C C . TYR A 1 170 ? -8.883 -24.578 4.539 1 97.31 170 TYR A C 1
ATOM 1311 O O . TYR A 1 170 ? -8.648 -25.625 3.924 1 97.31 170 TYR A O 1
ATOM 1319 N N . LEU A 1 171 ? -8.891 -24.516 5.824 1 97.94 171 LEU A N 1
ATOM 1320 C CA . LEU A 1 171 ? -8.594 -25.688 6.66 1 97.94 171 LEU A CA 1
ATOM 1321 C C . LEU A 1 171 ? -9.641 -26.766 6.461 1 97.94 171 LEU A C 1
ATOM 1323 O O . LEU A 1 171 ? -9.328 -27.953 6.531 1 97.94 171 LEU A O 1
ATOM 1327 N N . GLU A 1 172 ? -10.875 -26.359 6.23 1 97.12 172 GLU A N 1
ATOM 1328 C CA . GLU A 1 172 ? -11.938 -27.312 5.953 1 97.12 172 GLU A CA 1
ATOM 1329 C C . GLU A 1 172 ? -11.68 -28.078 4.652 1 97.12 172 GLU A C 1
ATOM 1331 O O . GLU A 1 172 ? -11.961 -29.266 4.551 1 97.12 172 GLU A O 1
ATOM 1336 N N . GLN A 1 173 ? -11.141 -27.422 3.754 1 94.75 173 GLN A N 1
ATOM 1337 C CA . GLN A 1 173 ? -10.945 -27.984 2.422 1 94.75 173 GLN A CA 1
ATOM 1338 C C . GLN A 1 173 ? -9.648 -28.781 2.348 1 94.75 173 GLN A C 1
ATOM 1340 O O . GLN A 1 173 ? -9.602 -29.844 1.714 1 94.75 173 GLN A O 1
ATOM 1345 N N . TYR A 1 174 ? -8.602 -28.312 3.035 1 95.75 174 TYR A N 1
ATOM 1346 C CA . TYR A 1 174 ? -7.281 -28.891 2.787 1 95.75 174 TYR A CA 1
ATOM 1347 C C . TYR A 1 174 ? -6.727 -29.547 4.047 1 95.75 174 TYR A C 1
ATOM 1349 O O . TYR A 1 174 ? -5.668 -30.172 4.012 1 95.75 174 TYR A O 1
ATOM 1357 N N . GLY A 1 175 ? -7.414 -29.438 5.176 1 97.12 175 GLY A N 1
ATOM 1358 C CA . GLY A 1 175 ? -6.93 -29.969 6.441 1 97.12 175 GLY A CA 1
ATOM 1359 C C . GLY A 1 175 ? -6.051 -28.984 7.195 1 97.12 175 GLY A C 1
ATOM 1360 O O . GLY A 1 175 ? -5.637 -27.969 6.645 1 97.12 175 GLY A O 1
ATOM 1361 N N . THR A 1 176 ? -5.797 -29.281 8.43 1 97.62 176 THR A N 1
ATOM 1362 C CA . THR A 1 176 ? -4.961 -28.453 9.289 1 97.62 176 THR A CA 1
ATOM 1363 C C . THR A 1 176 ? -3.586 -29.078 9.484 1 97.62 176 THR A C 1
ATOM 1365 O O . THR A 1 176 ? -3.473 -30.188 10.023 1 97.62 176 THR A O 1
ATOM 1368 N N . PRO A 1 177 ? -2.578 -28.391 9 1 96.88 177 PRO A N 1
ATOM 1369 C CA . PRO A 1 177 ? -1.248 -28.938 9.281 1 96.88 177 PRO A CA 1
ATOM 1370 C C . PRO A 1 177 ? -0.884 -28.875 10.758 1 96.88 177 PRO A C 1
ATOM 1372 O O . PRO A 1 177 ? -1.09 -27.844 11.406 1 96.88 177 PRO A O 1
ATOM 1375 N N . THR A 1 178 ? -0.264 -29.953 11.273 1 94.44 178 THR A N 1
ATOM 1376 C CA . THR A 1 178 ? 0.047 -30.016 12.695 1 94.44 178 THR A CA 1
ATOM 1377 C C . THR A 1 178 ? 1.553 -30.125 12.914 1 94.44 178 THR A C 1
ATOM 1379 O O . THR A 1 178 ? 2.023 -30.078 14.055 1 94.44 178 THR A O 1
ATOM 1382 N N . THR A 1 179 ? 2.238 -30.344 11.867 1 93.38 179 THR A N 1
ATOM 1383 C CA . THR A 1 179 ? 3.693 -30.406 11.945 1 93.38 179 THR A CA 1
ATOM 1384 C C . THR A 1 179 ? 4.328 -29.531 10.867 1 93.38 179 THR A C 1
ATOM 1386 O O . THR A 1 179 ? 3.658 -29.125 9.914 1 93.38 179 THR A O 1
ATOM 1389 N N . PHE A 1 180 ? 5.582 -29.297 11.062 1 93.38 180 PHE A N 1
ATOM 1390 C CA . PHE A 1 180 ? 6.336 -28.516 10.078 1 93.38 180 PHE A CA 1
ATOM 1391 C C . PHE A 1 180 ? 6.324 -29.219 8.727 1 93.38 180 PHE A C 1
ATOM 1393 O O . PHE A 1 180 ? 6.133 -28.578 7.688 1 93.38 180 PHE A O 1
ATOM 1400 N N . GLU A 1 181 ? 6.484 -30.469 8.711 1 93.69 181 GLU A N 1
ATOM 1401 C CA . GLU A 1 181 ? 6.574 -31.266 7.488 1 93.69 181 GLU A CA 1
ATOM 1402 C C . GLU A 1 181 ? 5.25 -31.266 6.73 1 93.69 181 GLU A C 1
ATOM 1404 O O . GLU A 1 181 ? 5.234 -31.297 5.496 1 93.69 181 GLU A O 1
ATOM 1409 N N . ALA A 1 182 ? 4.164 -31.172 7.512 1 95.5 182 ALA A N 1
ATOM 1410 C CA . ALA A 1 182 ? 2.834 -31.203 6.91 1 95.5 182 ALA A CA 1
ATOM 1411 C C . ALA A 1 182 ? 2.592 -29.969 6.043 1 95.5 182 ALA A C 1
ATOM 1413 O O . ALA A 1 182 ? 1.688 -29.953 5.207 1 95.5 182 ALA A O 1
ATOM 1414 N N . LEU A 1 183 ? 3.4 -28.875 6.219 1 95.12 183 LEU A N 1
ATOM 1415 C CA . LEU A 1 183 ? 3.246 -27.641 5.465 1 95.12 183 LEU A CA 1
ATOM 1416 C C . LEU A 1 183 ? 3.49 -27.875 3.979 1 95.12 183 LEU A C 1
ATOM 1418 O O . LEU A 1 183 ? 2.941 -27.156 3.135 1 95.12 183 LEU A O 1
ATOM 1422 N N . SER A 1 184 ? 4.254 -28.875 3.654 1 93.69 184 SER A N 1
ATOM 1423 C CA . SER A 1 184 ? 4.621 -29.156 2.268 1 93.69 184 SER A CA 1
ATOM 1424 C C . SER A 1 184 ? 3.402 -29.562 1.445 1 93.69 184 SER A C 1
ATOM 1426 O O . SER A 1 184 ? 3.416 -29.453 0.216 1 93.69 184 SER A O 1
ATOM 1428 N N . ASP A 1 185 ? 2.377 -30 2.102 1 94.94 185 ASP A N 1
ATOM 1429 C CA . ASP A 1 185 ? 1.161 -30.438 1.422 1 94.94 185 ASP A CA 1
ATOM 1430 C C . ASP A 1 185 ? 0.162 -29.281 1.295 1 94.94 185 ASP A C 1
ATOM 1432 O O . ASP A 1 185 ? -0.965 -29.484 0.837 1 94.94 185 ASP A O 1
ATOM 1436 N N . HIS A 1 186 ? 0.548 -28.141 1.694 1 96.62 186 HIS A N 1
ATOM 1437 C CA . HIS A 1 186 ? -0.341 -26.984 1.71 1 96.62 186 HIS A CA 1
ATOM 1438 C C . HIS A 1 186 ? 0.188 -25.859 0.812 1 96.62 186 HIS A C 1
ATOM 1440 O O . HIS A 1 186 ? 1.302 -25.953 0.292 1 96.62 186 HIS A O 1
ATOM 1446 N N . ILE A 1 187 ? -0.684 -24.906 0.552 1 95.06 187 ILE A N 1
ATOM 1447 C CA . ILE A 1 187 ? -0.295 -23.75 -0.24 1 95.06 187 ILE A CA 1
ATOM 1448 C C . ILE A 1 187 ? -0.324 -22.5 0.631 1 95.06 187 ILE A C 1
ATOM 1450 O O . ILE A 1 187 ? -1.078 -22.422 1.604 1 95.06 187 ILE A O 1
ATOM 1454 N N . ALA A 1 188 ? 0.508 -21.562 0.259 1 97.25 188 ALA A N 1
ATOM 1455 C CA . ALA A 1 188 ? 0.611 -20.312 1.01 1 97.25 188 ALA A CA 1
ATOM 1456 C C . ALA A 1 188 ? 0.189 -19.125 0.155 1 97.25 188 ALA A C 1
ATOM 1458 O O . ALA A 1 188 ? 0.063 -19.234 -1.066 1 97.25 188 ALA A O 1
ATOM 1459 N N . VAL A 1 189 ? -0.265 -18.078 0.82 1 97.5 189 VAL A N 1
ATOM 1460 C CA . VAL A 1 189 ? -0.175 -16.766 0.202 1 97.5 189 VAL A CA 1
ATOM 1461 C C . VAL A 1 189 ? 1.248 -16.234 0.336 1 97.5 189 VAL A C 1
ATOM 1463 O O . VAL A 1 189 ? 1.673 -15.844 1.43 1 97.5 189 VAL A O 1
ATOM 1466 N N . ASN A 1 190 ? 1.93 -16.203 -0.776 1 96.75 190 ASN A N 1
ATOM 1467 C CA . ASN A 1 190 ? 3.328 -15.789 -0.723 1 96.75 190 ASN A CA 1
ATOM 1468 C C . ASN A 1 190 ? 3.469 -14.273 -0.833 1 96.75 190 ASN A C 1
ATOM 1470 O O . ASN A 1 190 ? 2.736 -13.625 -1.589 1 96.75 190 ASN A O 1
ATOM 1474 N N . PHE A 1 191 ? 4.395 -13.789 -0.089 1 95.25 191 PHE A N 1
ATOM 1475 C CA . PHE A 1 191 ? 4.66 -12.359 -0.069 1 95.25 191 PHE A CA 1
ATOM 1476 C C . PHE A 1 191 ? 5.969 -12.039 -0.789 1 95.25 191 PHE A C 1
ATOM 1478 O O . PHE A 1 191 ? 7.023 -12.57 -0.434 1 95.25 191 PHE A O 1
ATOM 1485 N N . LEU A 1 192 ? 5.84 -11.172 -1.727 1 90.75 192 LEU A N 1
ATOM 1486 C CA . LEU A 1 192 ? 6.988 -10.773 -2.529 1 90.75 192 LEU A CA 1
ATOM 1487 C C . LEU A 1 192 ? 7.691 -9.57 -1.91 1 90.75 192 LEU A C 1
ATOM 1489 O O . LEU A 1 192 ? 7.062 -8.539 -1.66 1 90.75 192 LEU A O 1
ATOM 1493 N N . ILE A 1 193 ? 8.945 -9.727 -1.648 1 79.69 193 ILE A N 1
ATOM 1494 C CA . ILE A 1 193 ? 9.789 -8.602 -1.262 1 79.69 193 ILE A CA 1
ATOM 1495 C C . ILE A 1 193 ? 10.32 -7.898 -2.51 1 79.69 193 ILE A C 1
ATOM 1497 O O . ILE A 1 193 ? 11.312 -8.328 -3.104 1 79.69 193 ILE A O 1
ATOM 1501 N N . ASP A 1 194 ? 9.758 -6.879 -2.834 1 66.75 194 ASP A N 1
ATOM 1502 C CA . ASP A 1 194 ? 9.891 -6.27 -4.156 1 66.75 194 ASP A CA 1
ATOM 1503 C C . ASP A 1 194 ? 11.352 -5.941 -4.465 1 66.75 194 ASP A C 1
ATOM 1505 O O . ASP A 1 194 ? 11.883 -6.359 -5.492 1 66.75 194 ASP A O 1
ATOM 1509 N N . HIS A 1 195 ? 11.93 -5.258 -3.561 1 62.62 195 HIS A N 1
ATOM 1510 C CA . HIS A 1 195 ? 13.273 -4.77 -3.863 1 62.62 195 HIS A CA 1
ATOM 1511 C C . HIS A 1 195 ? 14.266 -5.922 -3.975 1 62.62 195 HIS A C 1
ATOM 1513 O O . HIS A 1 195 ? 15.336 -5.766 -4.562 1 62.62 195 HIS A O 1
ATOM 1519 N N . ARG A 1 196 ? 13.797 -7.094 -3.549 1 63.75 196 ARG A N 1
ATOM 1520 C CA . ARG A 1 196 ? 14.664 -8.258 -3.639 1 63.75 196 ARG A CA 1
ATOM 1521 C C . ARG A 1 196 ? 14.164 -9.234 -4.699 1 63.75 196 ARG A C 1
ATOM 1523 O O . ARG A 1 196 ? 14.875 -10.172 -5.07 1 63.75 196 ARG A O 1
ATOM 1530 N N . GLN A 1 197 ? 13.023 -8.891 -5.102 1 71.88 197 GLN A N 1
ATOM 1531 C CA . GLN A 1 197 ? 12.359 -9.797 -6.031 1 71.88 197 GLN A CA 1
ATOM 1532 C C . GLN A 1 197 ? 12.383 -11.227 -5.508 1 71.88 197 GLN A C 1
ATOM 1534 O O . GLN A 1 197 ? 12.695 -12.164 -6.246 1 71.88 197 GLN A O 1
ATOM 1539 N N . GLN A 1 198 ? 12.148 -11.375 -4.223 1 82.56 198 GLN A N 1
ATOM 1540 C CA . GLN A 1 198 ? 12.148 -12.672 -3.557 1 82.56 198 GLN A CA 1
ATOM 1541 C C . GLN A 1 198 ? 10.898 -12.852 -2.703 1 82.56 198 GLN A C 1
ATOM 1543 O O . GLN A 1 198 ? 10.336 -11.883 -2.195 1 82.56 198 GLN A O 1
ATOM 1548 N N . ILE A 1 199 ? 10.594 -14.156 -2.672 1 90.31 199 ILE A N 1
ATOM 1549 C CA . ILE A 1 199 ? 9.5 -14.516 -1.771 1 90.31 199 ILE A CA 1
ATOM 1550 C C . ILE A 1 199 ? 10.016 -14.562 -0.334 1 90.31 199 ILE A C 1
ATOM 1552 O O . ILE A 1 199 ? 11.07 -15.133 -0.062 1 90.31 199 ILE A O 1
ATOM 1556 N N . MET A 1 200 ? 9.32 -13.938 0.501 1 90.5 200 MET A N 1
ATOM 1557 C CA . MET A 1 200 ? 9.68 -13.977 1.916 1 90.5 200 MET A CA 1
ATOM 1558 C C . MET A 1 200 ? 9.5 -15.383 2.482 1 90.5 200 MET A C 1
ATOM 1560 O O . MET A 1 200 ? 8.383 -15.906 2.506 1 90.5 200 MET A O 1
ATOM 1564 N N . PRO A 1 201 ? 10.578 -15.922 2.934 1 92.5 201 PRO A N 1
ATOM 1565 C CA . PRO A 1 201 ? 10.422 -17.25 3.537 1 92.5 201 PRO A CA 1
ATOM 1566 C C . PRO A 1 201 ? 9.758 -17.203 4.914 1 92.5 201 PRO A C 1
ATOM 1568 O O . PRO A 1 201 ? 9.797 -16.156 5.582 1 92.5 201 PRO A O 1
ATOM 1571 N N . TRP A 1 202 ? 9.203 -18.344 5.207 1 94.62 202 TRP A N 1
ATOM 1572 C CA . TRP A 1 202 ? 8.734 -18.531 6.578 1 94.62 202 TRP A CA 1
ATOM 1573 C C . TRP A 1 202 ? 9.875 -18.969 7.492 1 94.62 202 TRP A C 1
ATOM 1575 O O . TRP A 1 202 ? 10.734 -19.75 7.086 1 94.62 202 TRP A O 1
ATOM 1585 N N . ARG A 1 203 ? 9.859 -18.438 8.664 1 93.56 203 ARG A N 1
ATOM 1586 C CA . ARG A 1 203 ? 10.891 -18.797 9.617 1 93.56 203 ARG A CA 1
ATOM 1587 C C . ARG A 1 203 ? 10.281 -19.234 10.953 1 93.56 203 ARG A C 1
ATOM 1589 O O . ARG A 1 203 ? 9.312 -18.625 11.414 1 93.56 203 ARG A O 1
ATOM 1596 N N . PHE A 1 204 ? 10.859 -20.359 11.367 1 93.12 204 PHE A N 1
ATOM 1597 C CA . PHE A 1 204 ? 10.453 -20.906 12.656 1 93.12 204 PHE A CA 1
ATOM 1598 C C . PHE A 1 204 ? 11.672 -21.172 13.539 1 93.12 204 PHE A C 1
ATOM 1600 O O . PHE A 1 204 ? 12.789 -21.297 13.039 1 93.12 204 PHE A O 1
ATOM 1607 N N . GLN A 1 205 ? 11.344 -21.031 14.805 1 87.69 205 GLN A N 1
ATOM 1608 C CA . GLN A 1 205 ? 12.336 -21.438 15.797 1 87.69 205 GLN A CA 1
ATOM 1609 C C . GLN A 1 205 ? 11.836 -22.625 16.625 1 87.69 205 GLN A C 1
ATOM 1611 O O . GLN A 1 205 ? 10.758 -22.562 17.203 1 87.69 205 GLN A O 1
ATOM 1616 N N . THR A 1 206 ? 12.539 -23.766 16.453 1 77.5 206 THR A N 1
ATOM 1617 C CA . THR A 1 206 ? 12.219 -24.938 17.25 1 77.5 206 THR A CA 1
ATOM 1618 C C . THR A 1 206 ? 13.484 -25.531 17.859 1 77.5 206 THR A C 1
ATOM 1620 O O . THR A 1 206 ? 14.43 -25.859 17.156 1 77.5 206 THR A O 1
ATOM 1623 N N . GLY A 1 207 ? 13.336 -25.812 19.266 1 75.12 207 GLY A N 1
ATOM 1624 C CA . GLY A 1 207 ? 14.414 -26.484 19.969 1 75.12 207 GLY A CA 1
ATOM 1625 C C . GLY A 1 207 ? 15.781 -25.875 19.703 1 75.12 207 GLY A C 1
ATOM 1626 O O . GLY A 1 207 ? 16.766 -26.578 19.531 1 75.12 207 GLY A O 1
ATOM 1627 N N . GLY A 1 208 ? 15.805 -24.578 19.453 1 73.44 208 GLY A N 1
ATOM 1628 C CA . GLY A 1 208 ? 17.062 -23.875 19.25 1 73.44 208 GLY A CA 1
ATOM 1629 C C . GLY A 1 208 ? 17.484 -23.812 17.781 1 73.44 208 GLY A C 1
ATOM 1630 O O . GLY A 1 208 ? 18.516 -23.219 17.453 1 73.44 208 GLY A O 1
ATOM 1631 N N . LYS A 1 209 ? 16.766 -24.547 16.969 1 83.5 209 LYS A N 1
ATOM 1632 C CA . LYS A 1 209 ? 17.094 -24.531 15.539 1 83.5 209 LYS A CA 1
ATOM 1633 C C . LYS A 1 209 ? 16.141 -23.625 14.766 1 83.5 209 LYS A C 1
ATOM 1635 O O . LYS A 1 209 ? 14.969 -23.5 15.117 1 83.5 209 LYS A O 1
ATOM 1640 N N . SER A 1 210 ? 16.797 -22.938 13.727 1 87.75 210 SER A N 1
ATOM 1641 C CA . SER A 1 210 ? 15.992 -22.125 12.828 1 87.75 210 SER A CA 1
ATOM 1642 C C . SER A 1 210 ? 15.617 -22.891 11.562 1 87.75 210 SER A C 1
ATOM 1644 O O . SER A 1 210 ? 16.469 -23.516 10.938 1 87.75 210 SER A O 1
ATOM 1646 N N . LEU A 1 211 ? 14.312 -22.969 11.344 1 89.75 211 LEU A N 1
ATOM 1647 C CA . LEU A 1 211 ? 13.781 -23.594 10.141 1 89.75 211 LEU A CA 1
ATOM 1648 C C . LEU A 1 211 ? 13.234 -22.547 9.18 1 89.75 211 LEU A C 1
ATOM 1650 O O . LEU A 1 211 ? 12.633 -21.562 9.602 1 89.75 211 LEU A O 1
ATOM 1654 N N . SER A 1 212 ? 13.523 -22.75 7.93 1 92.12 212 SER A N 1
ATOM 1655 C CA . SER A 1 212 ? 13.008 -21.875 6.891 1 92.12 212 SER A CA 1
ATOM 1656 C C . SER A 1 212 ? 12.336 -22.656 5.773 1 92.12 212 SER A C 1
ATOM 1658 O O . SER A 1 212 ? 12.797 -23.75 5.414 1 92.12 212 SER A O 1
ATOM 1660 N N . VAL A 1 213 ? 11.211 -22.094 5.297 1 92.06 213 VAL A N 1
ATOM 1661 C CA . VAL A 1 213 ? 10.516 -22.812 4.238 1 92.06 213 VAL A CA 1
ATOM 1662 C C . VAL A 1 213 ? 9.805 -21.812 3.324 1 92.06 213 VAL A C 1
ATOM 1664 O O . VAL A 1 213 ? 9.391 -20.75 3.768 1 92.06 213 VAL A O 1
ATOM 1667 N N . THR A 1 214 ? 9.797 -22.094 2.119 1 93 214 THR A N 1
ATOM 1668 C CA . THR A 1 214 ? 8.914 -21.453 1.149 1 93 214 THR A CA 1
ATOM 1669 C C . THR A 1 214 ? 7.922 -22.453 0.569 1 93 214 THR A C 1
ATOM 1671 O O . THR A 1 214 ? 8.32 -23.484 0.021 1 93 214 THR A O 1
ATOM 1674 N N . LEU A 1 215 ? 6.684 -22.156 0.706 1 93.25 215 LEU A N 1
ATOM 1675 C CA . LEU A 1 215 ? 5.641 -23.094 0.277 1 93.25 215 LEU A CA 1
ATOM 1676 C C . 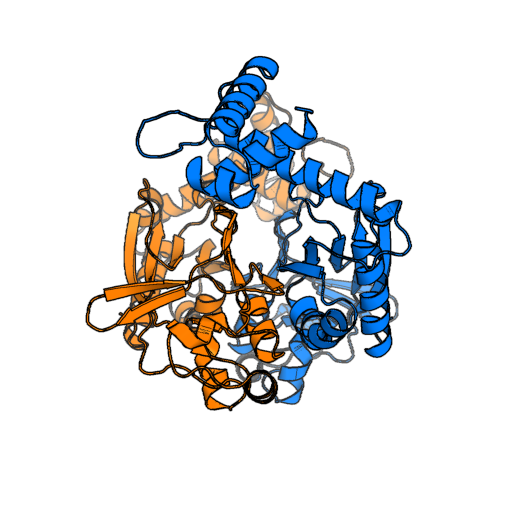LEU A 1 215 ? 5.23 -22.812 -1.166 1 93.25 215 LEU A C 1
ATOM 1678 O O . LEU A 1 215 ? 5.496 -21.734 -1.697 1 93.25 215 LEU A O 1
ATOM 1682 N N . LYS A 1 216 ? 4.613 -23.828 -1.726 1 91.38 216 LYS A N 1
ATOM 1683 C CA . LYS A 1 216 ? 3.924 -23.609 -2.996 1 91.38 216 LYS A CA 1
ATOM 1684 C C . LYS A 1 216 ? 2.803 -22.594 -2.85 1 91.38 216 LYS A C 1
ATOM 1686 O O . LYS A 1 216 ? 2.291 -22.375 -1.749 1 91.38 216 LYS A O 1
ATOM 1691 N N . SER A 1 217 ? 2.539 -21.938 -4.043 1 91.44 217 SER A N 1
ATOM 1692 C CA . SER A 1 217 ? 1.533 -20.891 -3.963 1 91.44 217 SER A CA 1
ATOM 1693 C C . SER A 1 217 ? 0.809 -20.719 -5.293 1 91.44 217 SER A C 1
ATOM 1695 O O . SER A 1 217 ? 1.368 -21 -6.355 1 91.44 217 SER A O 1
ATOM 1697 N N . GLY A 1 218 ? -0.428 -20.391 -5.156 1 90.25 218 GLY A N 1
ATOM 1698 C CA . GLY A 1 218 ? -1.173 -19.969 -6.336 1 90.25 218 GLY A CA 1
ATOM 1699 C C . GLY A 1 218 ? -1.241 -18.469 -6.496 1 90.25 218 GLY A C 1
ATOM 1700 O O . GLY A 1 218 ? -1.717 -17.969 -7.52 1 90.25 218 GLY A O 1
ATOM 1701 N N . ILE A 1 219 ? -0.737 -17.797 -5.48 1 95.44 219 ILE A N 1
ATOM 1702 C CA . ILE A 1 219 ? -0.817 -16.328 -5.52 1 95.44 219 ILE A CA 1
ATOM 1703 C C . ILE A 1 219 ? 0.37 -15.734 -4.77 1 95.44 219 ILE A C 1
ATOM 1705 O O . ILE A 1 219 ? 0.771 -16.234 -3.719 1 95.44 219 ILE A O 1
ATOM 1709 N N . VAL A 1 220 ? 0.949 -14.695 -5.391 1 95.88 220 VAL A N 1
ATOM 1710 C CA . VAL A 1 220 ? 2.012 -13.891 -4.789 1 95.88 220 VAL A CA 1
ATOM 1711 C C . VAL A 1 220 ? 1.576 -12.43 -4.711 1 95.88 220 VAL A C 1
ATOM 1713 O O . VAL A 1 220 ? 1.037 -11.883 -5.676 1 95.88 220 VAL A O 1
ATOM 1716 N N . VAL A 1 221 ? 1.748 -11.844 -3.518 1 96.38 221 VAL A N 1
ATOM 1717 C CA . VAL A 1 221 ? 1.341 -10.453 -3.33 1 96.38 221 VAL A CA 1
ATOM 1718 C C . VAL A 1 221 ? 2.516 -9.641 -2.791 1 96.38 221 VAL A C 1
ATOM 1720 O O . VAL A 1 221 ? 3.475 -10.203 -2.256 1 96.38 221 VAL A O 1
ATOM 1723 N N . ASP A 1 222 ? 2.424 -8.281 -2.928 1 93.69 222 ASP A N 1
ATOM 1724 C CA . ASP A 1 222 ? 3.514 -7.438 -2.449 1 93.69 222 ASP A CA 1
ATOM 1725 C C . ASP A 1 222 ? 2.996 -6.363 -1.494 1 93.69 222 ASP A C 1
ATOM 1727 O O . ASP A 1 222 ? 3.705 -5.402 -1.19 1 93.69 222 ASP A O 1
ATOM 1731 N N . ASP A 1 223 ? 1.798 -6.488 -1.098 1 94.31 223 ASP A N 1
ATOM 1732 C CA . ASP A 1 223 ? 1.143 -5.57 -0.168 1 94.31 223 ASP A CA 1
ATOM 1733 C C . ASP A 1 223 ? 0.547 -6.324 1.019 1 94.31 223 ASP A C 1
ATOM 1735 O O . ASP A 1 223 ? -0.141 -7.332 0.839 1 94.31 223 ASP A O 1
ATOM 1739 N N . SER A 1 224 ? 0.777 -5.793 2.186 1 95.5 224 SER A N 1
ATOM 1740 C CA . SER A 1 224 ? 0.418 -6.523 3.396 1 95.5 224 SER A CA 1
ATOM 1741 C C . SER A 1 224 ? -1.096 -6.605 3.564 1 95.5 224 SER A C 1
ATOM 1743 O O . SER A 1 224 ? -1.609 -7.562 4.148 1 95.5 224 SER A O 1
ATOM 1745 N N . GLN A 1 225 ? -1.779 -5.594 3.078 1 95.69 225 GLN A N 1
ATOM 1746 C CA . GLN A 1 225 ? -3.232 -5.637 3.199 1 95.69 225 GLN A CA 1
ATOM 1747 C C . GLN A 1 225 ? -3.84 -6.605 2.191 1 95.69 225 GLN A C 1
ATOM 1749 O O . GLN A 1 225 ? -4.812 -7.301 2.496 1 95.69 225 GLN A O 1
ATOM 1754 N N . ALA A 1 226 ? -3.283 -6.602 1 1 96.5 226 ALA A N 1
ATOM 1755 C CA . ALA A 1 226 ? -3.678 -7.629 0.04 1 96.5 226 ALA A CA 1
ATOM 1756 C C . ALA A 1 226 ? -3.361 -9.023 0.57 1 96.5 226 ALA A C 1
ATOM 1758 O O . ALA A 1 226 ? -4.152 -9.953 0.399 1 96.5 226 ALA A O 1
ATOM 1759 N N . PHE A 1 227 ? -2.229 -9.141 1.187 1 97.62 227 PHE A N 1
ATOM 1760 C CA . PHE A 1 227 ? -1.787 -10.391 1.796 1 97.62 227 PHE A CA 1
ATOM 1761 C C . PHE A 1 227 ? -2.824 -10.898 2.787 1 97.62 227 PHE A C 1
ATOM 1763 O O . PHE A 1 227 ? -3.26 -12.055 2.697 1 97.62 227 PHE A O 1
ATOM 1770 N N . LEU A 1 228 ? -3.236 -10.078 3.643 1 97.88 228 LEU A N 1
ATOM 1771 C CA . LEU A 1 228 ? -4.254 -10.414 4.633 1 97.88 228 LEU A CA 1
ATOM 1772 C C . LEU A 1 228 ? -5.566 -10.797 3.953 1 97.88 228 LEU A C 1
ATOM 1774 O O . LEU A 1 228 ? -6.176 -11.812 4.301 1 97.88 228 LEU A O 1
ATOM 1778 N N . SER A 1 229 ? -5.969 -10.016 2.994 1 97.75 229 SER A N 1
ATOM 1779 C CA . SER A 1 229 ? -7.23 -10.258 2.305 1 97.75 229 SER A CA 1
ATOM 1780 C C . SER A 1 229 ? -7.227 -11.609 1.6 1 97.75 229 SER A C 1
ATOM 1782 O O . SER A 1 229 ? -8.242 -12.305 1.574 1 97.75 229 SER A O 1
ATOM 1784 N N . CYS A 1 230 ? -6.129 -11.961 1.031 1 98.19 230 CYS A N 1
ATOM 1785 C CA . CYS A 1 230 ? -6.012 -13.258 0.374 1 98.19 230 CYS A CA 1
ATOM 1786 C C . CYS A 1 230 ? -6.184 -14.398 1.373 1 98.19 230 CYS A C 1
ATOM 1788 O O . CYS A 1 230 ? -6.875 -15.375 1.091 1 98.19 230 CYS A O 1
ATOM 1790 N N . GLY A 1 231 ? -5.531 -14.242 2.508 1 98.19 231 GLY A N 1
ATOM 1791 C CA . GLY A 1 231 ? -5.699 -15.242 3.553 1 98.19 231 GLY A CA 1
ATOM 1792 C C . GLY A 1 231 ? -7.141 -15.398 3.998 1 98.19 231 GLY A C 1
ATOM 1793 O O . GLY A 1 231 ? -7.629 -16.516 4.152 1 98.19 231 GLY A O 1
ATOM 1794 N N . LEU A 1 232 ? -7.785 -14.297 4.168 1 97.88 232 LEU A N 1
ATOM 1795 C CA . LEU A 1 232 ? -9.18 -14.305 4.609 1 97.88 232 LEU A CA 1
ATOM 1796 C C . LEU A 1 232 ? -10.07 -14.969 3.57 1 97.88 232 LEU A C 1
ATOM 1798 O O . LEU A 1 232 ? -11.078 -15.594 3.918 1 97.88 232 LEU A O 1
ATOM 1802 N N . ALA A 1 233 ? -9.695 -14.867 2.336 1 97.5 233 ALA A N 1
ATOM 1803 C CA . ALA A 1 233 ? -10.469 -15.438 1.239 1 97.5 233 ALA A CA 1
ATOM 1804 C C . ALA A 1 233 ? -10.203 -16.938 1.096 1 97.5 233 ALA A C 1
ATOM 1806 O O . ALA A 1 233 ? -10.781 -17.594 0.229 1 97.5 233 ALA A O 1
ATOM 1807 N N . GLY A 1 234 ? -9.305 -17.453 1.875 1 97.12 234 GLY A N 1
ATOM 1808 C CA . GLY A 1 234 ? -9.023 -18.875 1.856 1 97.12 234 GLY A CA 1
ATOM 1809 C C . GLY A 1 234 ? -8.094 -19.281 0.73 1 97.12 234 GLY A C 1
ATOM 1810 O O . GLY A 1 234 ? -8.141 -20.422 0.266 1 97.12 234 GLY A O 1
ATOM 1811 N N . LEU A 1 235 ? -7.246 -18.375 0.318 1 97.25 235 LEU A N 1
ATOM 1812 C CA . LEU A 1 235 ? -6.41 -18.656 -0.845 1 97.25 235 LEU A CA 1
ATOM 1813 C C . LEU A 1 235 ? -5.113 -19.344 -0.431 1 97.25 235 LEU A C 1
ATOM 1815 O O . LEU A 1 235 ? -4.324 -19.75 -1.284 1 97.25 235 LEU A O 1
ATOM 1819 N N . GLY A 1 236 ? -4.891 -19.453 0.888 1 97.62 236 GLY A N 1
ATOM 1820 C CA . GLY A 1 236 ? -3.703 -20.125 1.395 1 97.62 236 GLY A CA 1
ATOM 1821 C C . GLY A 1 236 ? -3.406 -19.797 2.846 1 97.62 236 GLY A C 1
ATOM 1822 O O . GLY A 1 236 ? -4.086 -18.969 3.453 1 97.62 236 GLY A O 1
ATOM 1823 N N . ILE A 1 237 ? -2.354 -20.469 3.344 1 98.19 237 ILE A N 1
ATOM 1824 C CA . ILE A 1 237 ? -1.886 -20.234 4.707 1 98.19 237 ILE A CA 1
ATOM 1825 C C . ILE A 1 237 ? -1.021 -18.984 4.742 1 98.19 237 ILE A C 1
ATOM 1827 O O . ILE A 1 237 ? -0.302 -18.688 3.787 1 98.19 237 ILE A O 1
ATOM 1831 N N . LEU A 1 238 ? -1.106 -18.266 5.844 1 97.94 238 LEU A N 1
ATOM 1832 C CA . LEU A 1 238 ? -0.344 -17.047 6.043 1 97.94 238 LEU A CA 1
ATOM 1833 C C . LEU A 1 238 ? 0.671 -17.203 7.168 1 97.94 238 LEU A C 1
ATOM 1835 O O . LEU A 1 238 ? 0.376 -17.828 8.188 1 97.94 238 LEU A O 1
ATOM 1839 N N . GLN A 1 239 ? 1.809 -16.688 6.973 1 97.44 239 GLN A N 1
ATOM 1840 C CA . GLN A 1 239 ? 2.646 -16.266 8.094 1 97.44 239 GLN A CA 1
ATOM 1841 C C . GLN A 1 239 ? 2.916 -14.758 8.039 1 97.44 239 GLN A C 1
ATOM 1843 O O . GLN A 1 239 ? 3.592 -14.273 7.129 1 97.44 239 GLN A O 1
ATOM 1848 N N . GLY A 1 240 ? 2.352 -14.094 8.953 1 96.69 240 GLY A N 1
ATOM 1849 C CA . GLY A 1 240 ? 2.428 -12.641 8.938 1 96.69 240 GLY A CA 1
ATOM 1850 C C . GLY A 1 240 ? 2.566 -12.031 10.32 1 96.69 240 GLY A C 1
ATOM 1851 O O . GLY A 1 240 ? 2.734 -12.758 11.305 1 96.69 240 GLY A O 1
ATOM 1852 N N . LEU A 1 241 ? 2.58 -10.68 10.359 1 96.31 241 LEU A N 1
ATOM 1853 C CA . LEU A 1 241 ? 2.713 -9.945 11.617 1 96.31 241 LEU A CA 1
ATOM 1854 C C . LEU A 1 241 ? 1.49 -10.164 12.5 1 96.31 241 LEU A C 1
ATOM 1856 O O . LEU A 1 241 ? 0.357 -9.945 12.062 1 96.31 241 LEU A O 1
ATOM 1860 N N . ARG A 1 242 ? 1.663 -10.469 13.719 1 95.62 242 ARG A N 1
ATOM 1861 C CA . ARG A 1 242 ? 0.58 -10.82 14.633 1 95.62 242 ARG A CA 1
ATOM 1862 C C . ARG A 1 242 ? -0.371 -9.641 14.836 1 95.62 242 ARG A C 1
ATOM 1864 O O . ARG A 1 242 ? -1.592 -9.812 14.82 1 95.62 242 ARG A O 1
ATOM 1871 N N . PRO A 1 243 ? 0.133 -8.422 14.961 1 93.88 243 PRO A N 1
ATOM 1872 C CA . PRO A 1 243 ? -0.806 -7.324 15.18 1 93.88 243 PRO A CA 1
ATOM 1873 C C . PRO A 1 243 ? -1.811 -7.164 14.039 1 93.88 243 PRO A C 1
ATOM 1875 O O . PRO A 1 243 ? -2.936 -6.711 14.266 1 93.88 243 PRO A O 1
ATOM 1878 N N . SER A 1 244 ? -1.416 -7.477 12.883 1 94.62 244 SER A N 1
ATOM 1879 C CA . SER A 1 244 ? -2.299 -7.363 11.727 1 94.62 244 SER A CA 1
ATOM 1880 C C . SER A 1 244 ? -3.271 -8.531 11.656 1 94.62 244 SER A C 1
ATOM 1882 O O . SER A 1 244 ? -4.402 -8.383 11.188 1 94.62 244 SER A O 1
ATOM 1884 N N . LEU A 1 245 ? -2.891 -9.688 12.148 1 97.38 245 LEU A N 1
ATOM 1885 C CA . LEU A 1 245 ? -3.668 -10.906 11.977 1 97.38 245 LEU A CA 1
ATOM 1886 C C . LEU A 1 245 ? -4.5 -11.195 13.227 1 97.38 245 LEU A C 1
ATOM 1888 O O . LEU A 1 245 ? -5.555 -11.828 13.141 1 97.38 245 LEU A O 1
ATOM 1892 N N . GLN A 1 246 ? -4.16 -10.625 14.336 1 96.5 246 GLN A N 1
ATOM 1893 C CA . GLN A 1 246 ? -4.73 -10.961 15.641 1 96.5 246 GLN A CA 1
ATOM 1894 C C . GLN A 1 246 ? -6.219 -10.633 15.688 1 96.5 246 GLN A C 1
ATOM 1896 O O . GLN A 1 246 ? -7.023 -11.43 16.172 1 96.5 246 GLN A O 1
ATOM 1901 N N . PRO A 1 247 ? -6.602 -9.492 15.195 1 95.19 247 PRO A N 1
ATOM 1902 C CA . PRO A 1 247 ? -8.031 -9.188 15.25 1 95.19 247 PRO A CA 1
ATOM 1903 C C . PRO A 1 247 ? -8.883 -10.219 14.516 1 95.19 247 PRO A C 1
ATOM 1905 O O . PRO A 1 247 ? -10.008 -10.516 14.938 1 95.19 247 PRO A O 1
ATOM 1908 N N . HIS A 1 248 ? -8.383 -10.766 13.484 1 97.44 248 HIS A N 1
ATOM 1909 C CA . HIS A 1 248 ? -9.109 -11.75 12.695 1 97.44 248 HIS A CA 1
ATOM 1910 C C . HIS A 1 248 ? -9.055 -13.125 13.336 1 97.44 248 HIS A C 1
ATOM 1912 O O . HIS A 1 248 ? -9.945 -13.953 13.125 1 97.44 248 HIS A O 1
ATOM 1918 N N . ILE A 1 249 ? -8 -13.352 14.102 1 97.81 249 ILE A N 1
ATOM 1919 C CA . ILE A 1 249 ? -7.934 -14.578 14.883 1 97.81 249 ILE A CA 1
ATOM 1920 C C . ILE A 1 249 ? -8.961 -14.531 16.016 1 97.81 249 ILE A C 1
ATOM 1922 O O . ILE A 1 249 ? -9.664 -15.508 16.266 1 97.81 249 ILE A O 1
ATOM 1926 N N . GLU A 1 250 ? -9.125 -13.398 16.578 1 97.38 250 GLU A N 1
ATOM 1927 C CA . GLU A 1 250 ? -10.055 -13.211 17.703 1 97.38 250 GLU A CA 1
ATOM 1928 C C . GLU A 1 250 ? -11.5 -13.375 17.25 1 97.38 250 GLU A C 1
ATOM 1930 O O . GLU A 1 250 ? -12.328 -13.906 17.984 1 97.38 250 GLU A O 1
ATOM 1935 N N . THR A 1 251 ? -11.797 -12.984 16.078 1 96.12 251 THR A N 1
ATOM 1936 C CA . THR A 1 251 ? -13.172 -13.07 15.57 1 96.12 251 THR A CA 1
ATOM 1937 C C . THR A 1 251 ? -13.438 -14.445 14.969 1 96.12 251 THR A C 1
ATOM 1939 O O . THR A 1 251 ? -14.586 -14.773 14.656 1 96.12 251 THR A O 1
ATOM 1942 N N . GLY A 1 252 ? -12.414 -15.188 14.719 1 97.5 252 GLY A N 1
ATOM 1943 C CA . GLY A 1 252 ? -12.578 -16.516 14.156 1 97.5 252 GLY A CA 1
ATOM 1944 C C . GLY A 1 252 ? -12.469 -16.531 12.641 1 97.5 252 GLY A C 1
ATOM 1945 O O . GLY A 1 252 ? -12.578 -17.594 12.023 1 97.5 252 GLY A O 1
ATOM 1946 N N . GLU A 1 253 ? -12.188 -15.391 12.062 1 97.88 253 GLU A N 1
ATOM 1947 C CA . GLU A 1 253 ? -12.008 -15.32 10.617 1 97.88 253 GLU A CA 1
ATOM 1948 C C . GLU A 1 253 ? -10.711 -16.016 10.188 1 97.88 253 GLU A C 1
ATOM 1950 O O . GLU A 1 253 ? -10.578 -16.438 9.039 1 97.88 253 GLU A O 1
ATOM 1955 N N . LEU A 1 254 ? -9.789 -16.047 11.086 1 98.56 254 LEU A N 1
ATOM 1956 C CA . LEU A 1 254 ? -8.555 -16.812 10.938 1 98.56 254 LEU A CA 1
ATOM 1957 C C . LEU A 1 254 ? -8.328 -17.719 12.133 1 98.56 254 LEU A C 1
ATOM 1959 O O . LEU A 1 254 ? -8.797 -17.438 13.234 1 98.56 254 LEU A O 1
ATOM 1963 N N . ILE A 1 255 ? -7.652 -18.812 11.852 1 98.69 255 ILE A N 1
ATOM 1964 C CA . ILE A 1 255 ? -7.285 -19.766 12.891 1 98.69 255 ILE A CA 1
ATOM 1965 C C . ILE A 1 255 ? -5.766 -19.891 12.953 1 98.69 255 ILE A C 1
ATOM 1967 O O . ILE A 1 255 ? -5.117 -20.172 11.938 1 98.69 255 ILE A O 1
ATOM 1971 N N . GLU A 1 256 ? -5.23 -19.625 14.156 1 98.06 256 GLU A N 1
ATOM 1972 C CA . GLU A 1 256 ? -3.803 -19.875 14.344 1 98.06 256 GLU A CA 1
ATOM 1973 C C . GLU A 1 256 ? -3.473 -21.359 14.234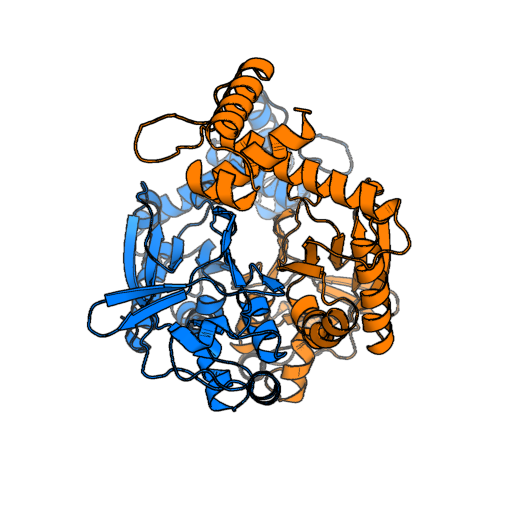 1 98.06 256 GLU A C 1
ATOM 1975 O O . GLU A 1 256 ? -4.152 -22.188 14.836 1 98.06 256 GLU A O 1
ATOM 1980 N N . ILE A 1 257 ? -2.467 -21.656 13.492 1 97.5 257 ILE A N 1
AT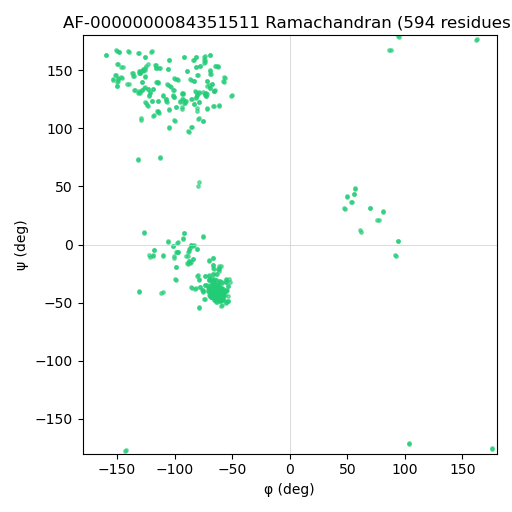OM 1981 C CA . ILE A 1 257 ? -2.053 -23.047 13.336 1 97.5 257 ILE A CA 1
ATOM 1982 C C . ILE A 1 257 ? -0.581 -23.188 13.719 1 97.5 257 ILE A C 1
ATOM 1984 O O . ILE A 1 257 ? 0.162 -22.203 13.742 1 97.5 257 ILE A O 1
ATOM 1988 N N . LEU A 1 258 ? -0.219 -24.422 14.148 1 94.12 258 LEU A N 1
ATOM 1989 C CA . LEU A 1 258 ? 1.144 -24.75 14.562 1 94.12 258 LEU A CA 1
ATOM 1990 C C . LEU A 1 258 ? 1.599 -23.828 15.688 1 94.12 258 LEU A C 1
ATOM 1992 O O . LEU A 1 258 ? 2.668 -23.219 15.602 1 94.12 258 LEU A O 1
ATOM 1996 N N . PRO A 1 259 ? 0.794 -23.656 16.688 1 90.5 259 PRO A N 1
ATOM 1997 C CA . PRO A 1 259 ? 1.125 -22.719 17.766 1 90.5 259 PRO A CA 1
ATOM 1998 C C . PRO A 1 259 ? 2.42 -23.078 18.484 1 90.5 259 PRO A C 1
ATOM 2000 O O . PRO A 1 259 ? 3.061 -22.203 19.078 1 90.5 259 PRO A O 1
ATOM 2003 N N . ASP A 1 260 ? 2.861 -24.312 18.328 1 87.62 260 ASP A N 1
ATOM 2004 C CA . ASP A 1 260 ? 4.059 -24.75 19.031 1 87.62 260 ASP A CA 1
ATOM 2005 C C . ASP A 1 260 ? 5.316 -24.469 18.219 1 87.62 260 ASP A C 1
ATOM 2007 O O . ASP A 1 260 ? 6.434 -24.562 18.734 1 87.62 260 ASP A O 1
ATOM 2011 N N . LEU A 1 261 ? 5.086 -24.219 17.031 1 87.88 261 LEU A N 1
ATOM 2012 C CA . LEU A 1 261 ? 6.195 -23.797 16.188 1 87.88 261 LEU A CA 1
ATOM 2013 C C . LEU A 1 261 ? 6.367 -22.281 16.234 1 87.88 261 LEU A C 1
ATOM 2015 O O . LEU A 1 261 ? 5.684 -21.562 15.508 1 87.88 261 LEU A O 1
ATOM 2019 N N . HIS A 1 262 ? 7.246 -21.844 17.016 1 86 262 HIS A N 1
ATOM 2020 C CA . HIS A 1 262 ? 7.387 -20.406 17.234 1 86 262 HIS A CA 1
ATOM 2021 C C . HIS A 1 262 ? 8.055 -19.734 16.047 1 86 262 HIS A C 1
ATOM 2023 O O . HIS A 1 262 ? 9.055 -20.219 15.531 1 86 262 HIS A O 1
ATOM 2029 N N . SER A 1 263 ? 7.391 -18.641 15.625 1 87.06 263 SER A N 1
ATOM 2030 C CA . SER A 1 263 ? 7.984 -17.844 14.555 1 87.06 263 SER A CA 1
ATOM 2031 C C . SER A 1 263 ? 9 -16.844 15.109 1 87.06 263 SER A C 1
ATOM 2033 O O . SER A 1 263 ? 8.961 -16.516 16.297 1 87.06 263 SER A O 1
ATOM 2035 N N . ILE A 1 264 ? 9.867 -16.406 14.273 1 88.94 264 ILE A N 1
ATOM 2036 C CA . ILE A 1 264 ? 10.891 -15.445 14.656 1 88.94 264 ILE A CA 1
ATOM 2037 C C . ILE A 1 264 ? 10.32 -14.031 14.594 1 88.94 264 ILE A C 1
ATOM 2039 O O . ILE A 1 264 ? 9.844 -13.594 13.547 1 88.94 264 ILE A O 1
ATOM 2043 N N . PRO A 1 265 ? 10.375 -13.398 15.742 1 91.75 265 PRO A N 1
ATOM 2044 C CA . PRO A 1 265 ? 9.883 -12.023 15.734 1 91.75 265 PRO A CA 1
ATOM 2045 C C . PRO A 1 265 ? 10.727 -11.102 14.852 1 91.75 265 PRO A C 1
ATOM 2047 O O . PRO A 1 265 ? 11.898 -11.391 14.594 1 91.75 265 PRO A O 1
ATOM 2050 N N . LYS A 1 266 ? 10.109 -10.062 14.359 1 93.44 266 LYS A N 1
ATOM 2051 C CA . LYS A 1 266 ? 10.797 -9.078 13.531 1 93.44 266 LYS A CA 1
ATOM 2052 C C . LYS A 1 266 ? 11.141 -7.824 14.328 1 93.44 266 LYS A C 1
ATOM 2054 O O . LYS A 1 266 ? 10.266 -7.238 14.969 1 93.44 266 LYS A O 1
ATOM 2059 N N . PRO A 1 267 ? 12.375 -7.438 14.266 1 94.56 267 PRO A N 1
ATOM 2060 C CA . PRO A 1 267 ? 12.703 -6.156 14.898 1 94.56 267 PRO A CA 1
ATOM 2061 C C . PRO A 1 267 ? 12.109 -4.965 14.148 1 94.56 267 PRO A C 1
ATOM 2063 O O . PRO A 1 267 ? 11.969 -5.004 12.93 1 94.56 267 PRO A O 1
ATOM 2066 N N . VAL A 1 268 ? 11.766 -3.977 14.891 1 95.25 268 VAL A N 1
ATOM 2067 C CA . VAL A 1 268 ? 11.312 -2.697 14.352 1 95.25 268 VAL A CA 1
ATOM 2068 C C . VAL A 1 268 ? 12.367 -1.624 14.609 1 95.25 268 VAL A C 1
ATOM 2070 O O . VAL A 1 268 ? 12.828 -1.458 15.742 1 95.25 268 VAL A O 1
ATOM 2073 N N . SER A 1 269 ? 12.727 -0.924 13.539 1 94.62 269 SER A N 1
ATOM 2074 C CA . SER A 1 269 ? 13.773 0.088 13.688 1 94.62 269 SER A CA 1
ATOM 2075 C C . SER A 1 269 ? 13.344 1.415 13.07 1 94.62 269 SER A C 1
ATOM 2077 O O . SER A 1 269 ? 12.562 1.438 12.109 1 94.62 269 SER A O 1
ATOM 2079 N N . LEU A 1 270 ? 13.828 2.439 13.688 1 94 270 LEU A N 1
ATOM 2080 C CA . LEU A 1 270 ? 13.758 3.773 13.102 1 94 270 LEU A CA 1
ATOM 2081 C C . LEU A 1 270 ? 15.031 4.086 12.312 1 94 270 LEU A C 1
ATOM 2083 O O . LEU A 1 270 ? 16.141 3.84 12.789 1 94 270 LEU A O 1
ATOM 2087 N N . LEU A 1 271 ? 14.82 4.551 11.102 1 92.12 271 LEU A N 1
ATOM 2088 C CA . LEU A 1 271 ? 15.938 4.914 10.234 1 92.12 271 LEU A CA 1
ATOM 2089 C C . LEU A 1 271 ? 15.883 6.395 9.867 1 92.12 271 LEU A C 1
ATOM 2091 O O . LEU A 1 271 ? 14.82 6.906 9.508 1 92.12 271 LEU A O 1
ATOM 2095 N N . LEU A 1 272 ? 16.969 7.039 9.969 1 89.94 272 LEU A N 1
ATOM 2096 C CA . LEU A 1 272 ? 17.078 8.43 9.547 1 89.94 272 LEU A CA 1
ATOM 2097 C C . LEU A 1 272 ? 18.531 8.812 9.297 1 89.94 272 LEU A C 1
ATOM 2099 O O . LEU A 1 272 ? 19.438 8.055 9.633 1 89.94 272 LEU A O 1
ATOM 2103 N N . THR A 1 273 ? 18.672 9.891 8.609 1 82.62 273 THR A N 1
ATOM 2104 C CA . THR A 1 273 ? 20.016 10.414 8.398 1 82.62 273 THR A CA 1
ATOM 2105 C C . THR A 1 273 ? 20.484 11.211 9.617 1 82.62 273 THR A C 1
ATOM 2107 O O . THR A 1 273 ? 19.656 11.656 10.422 1 82.62 273 THR A O 1
ATOM 2110 N N . ASP A 1 274 ? 21.766 11.398 9.711 1 78.94 274 ASP A N 1
ATOM 2111 C CA . ASP A 1 274 ? 22.328 12.211 10.781 1 78.94 274 ASP A CA 1
ATOM 2112 C C . ASP A 1 274 ? 21.781 13.625 10.766 1 78.94 274 ASP A C 1
ATOM 2114 O O . ASP A 1 274 ? 21.469 14.195 11.812 1 78.94 274 ASP A O 1
ATOM 2118 N N . ARG A 1 275 ? 21.688 14.086 9.641 1 74.25 275 ARG A N 1
ATOM 2119 C CA . ARG A 1 275 ? 21.172 15.445 9.469 1 74.25 275 ARG A CA 1
ATOM 2120 C C . ARG A 1 275 ? 19.75 15.562 10 1 74.25 275 ARG A C 1
ATOM 2122 O O . ARG A 1 275 ? 19.422 16.531 10.688 1 74.25 275 ARG A O 1
ATOM 2129 N N . LYS A 1 276 ? 18.984 14.594 9.703 1 79.25 276 LYS A N 1
ATOM 2130 C CA . LYS A 1 276 ? 17.578 14.625 10.109 1 79.25 276 LYS A CA 1
ATOM 2131 C C . LYS A 1 276 ? 17.438 14.383 11.602 1 79.25 276 LYS A C 1
ATOM 2133 O O . LYS A 1 276 ? 16.5 14.883 12.234 1 79.25 276 LYS A O 1
ATOM 2138 N N . TYR A 1 277 ? 18.359 13.695 12.141 1 78.69 277 TYR A N 1
ATOM 2139 C CA . TYR A 1 277 ? 18.297 13.383 13.562 1 78.69 277 TYR A CA 1
ATOM 2140 C C . TYR A 1 277 ? 18.328 14.648 14.406 1 78.69 277 TYR A C 1
ATOM 2142 O O . TYR A 1 277 ? 17.781 14.688 15.508 1 78.69 277 TYR A O 1
ATOM 2150 N N . ARG A 1 278 ? 18.812 15.648 13.898 1 72.94 278 ARG A N 1
ATOM 2151 C CA . ARG A 1 278 ? 18.984 16.891 14.648 1 72.94 278 ARG A CA 1
ATOM 2152 C C . ARG A 1 278 ? 17.734 17.766 14.547 1 72.94 278 ARG A C 1
ATOM 2154 O O . ARG A 1 278 ? 17.609 18.75 15.273 1 72.94 278 ARG A O 1
ATOM 2161 N N . SER A 1 279 ? 16.797 17.438 13.711 1 82.62 279 SER A N 1
ATOM 2162 C CA . SER A 1 279 ? 15.547 18.188 13.539 1 82.62 279 SER A CA 1
ATOM 2163 C C . SER A 1 279 ? 14.617 17.984 14.727 1 82.62 279 SER A C 1
ATOM 2165 O O . SER A 1 279 ? 14.32 16.844 15.102 1 82.62 279 SER A O 1
ATOM 2167 N N . PRO A 1 280 ? 14.102 19.062 15.359 1 84 280 PRO A N 1
ATOM 2168 C CA . PRO A 1 280 ? 13.219 18.938 16.516 1 84 280 PRO A CA 1
ATOM 2169 C C . PRO A 1 280 ? 11.938 18.156 16.219 1 84 280 PRO A C 1
ATOM 2171 O O . PRO A 1 280 ? 11.469 17.391 17.047 1 84 280 PRO A O 1
ATOM 2174 N N . LYS A 1 281 ? 11.359 18.391 15.055 1 90.06 281 LYS A N 1
ATOM 2175 C CA . LYS A 1 281 ? 10.133 17.672 14.719 1 90.06 281 LYS A CA 1
ATOM 2176 C C . LYS A 1 281 ? 10.391 16.172 14.562 1 90.06 281 LYS A C 1
ATOM 2178 O O . LYS A 1 281 ? 9.539 15.352 14.914 1 90.06 281 LYS A O 1
ATOM 2183 N N . VAL A 1 282 ? 11.578 15.836 14.055 1 91.94 282 VAL A N 1
ATOM 2184 C CA . VAL A 1 282 ? 11.938 14.43 13.898 1 91.94 282 VAL A CA 1
ATOM 2185 C C . VAL A 1 282 ? 12.156 13.797 15.266 1 91.94 282 VAL A C 1
ATOM 2187 O O . VAL A 1 282 ? 11.656 12.703 15.539 1 91.94 282 VAL A O 1
ATOM 2190 N N . ARG A 1 283 ? 12.836 14.484 16.125 1 89 283 ARG A N 1
ATOM 2191 C CA . ARG A 1 283 ? 13.086 13.984 17.469 1 89 283 ARG A CA 1
ATOM 2192 C C . ARG A 1 283 ? 11.781 13.836 18.25 1 89 283 ARG A C 1
ATOM 2194 O O . ARG A 1 283 ? 11.594 12.852 18.984 1 89 283 ARG A O 1
ATOM 2201 N N . ALA A 1 284 ? 10.914 14.828 18.078 1 91.62 284 ALA A N 1
ATOM 2202 C CA . ALA A 1 284 ? 9.609 14.758 18.734 1 91.62 284 ALA A CA 1
ATOM 2203 C C . ALA A 1 284 ? 8.852 13.5 18.312 1 91.62 284 ALA A C 1
ATOM 2205 O O . ALA A 1 284 ? 8.281 12.797 19.141 1 91.62 284 ALA A O 1
ATOM 2206 N N . PHE A 1 285 ? 8.906 13.266 17.047 1 95.88 285 PHE A N 1
ATOM 2207 C CA . PHE A 1 285 ? 8.211 12.102 16.516 1 95.88 285 PHE A CA 1
ATOM 2208 C C . PHE A 1 285 ? 8.859 10.812 17.016 1 95.88 285 PHE A C 1
ATOM 2210 O O . PHE A 1 285 ? 8.164 9.867 17.391 1 95.88 285 PHE A O 1
ATOM 2217 N N . MET A 1 286 ? 10.117 10.719 16.969 1 94.06 286 MET A N 1
ATOM 2218 C CA . MET A 1 286 ? 10.844 9.531 17.391 1 94.06 286 MET A CA 1
ATOM 2219 C C . MET A 1 286 ? 10.547 9.211 18.859 1 94.06 286 MET A C 1
ATOM 2221 O O . MET A 1 286 ? 10.258 8.062 19.188 1 94.06 286 MET A O 1
ATOM 2225 N N . ASP A 1 287 ? 10.633 10.211 19.703 1 93.5 287 ASP A N 1
ATOM 2226 C CA . ASP A 1 287 ? 10.375 10.016 21.125 1 93.5 287 ASP A CA 1
ATOM 2227 C C . ASP A 1 287 ? 8.945 9.547 21.359 1 93.5 287 ASP A C 1
ATOM 2229 O O . ASP A 1 287 ? 8.711 8.648 22.172 1 93.5 287 ASP A O 1
ATOM 2233 N N . TRP A 1 288 ? 8.078 10.133 20.656 1 96.19 288 TRP A N 1
ATOM 2234 C CA . TRP A 1 288 ? 6.676 9.75 20.766 1 96.19 288 TRP A CA 1
ATOM 2235 C C . TRP A 1 288 ? 6.465 8.305 20.312 1 96.19 288 TRP A C 1
ATOM 2237 O O . TRP A 1 288 ? 5.77 7.535 20.984 1 96.19 288 TRP A O 1
ATOM 2247 N N . LEU A 1 289 ? 7.043 7.949 19.203 1 96.25 289 LEU A N 1
ATOM 2248 C CA . LEU A 1 289 ? 6.863 6.613 18.641 1 96.25 289 LEU A CA 1
ATOM 2249 C C . LEU A 1 289 ? 7.441 5.555 19.578 1 96.25 289 LEU A C 1
ATOM 2251 O O . LEU A 1 289 ? 6.84 4.492 19.766 1 96.25 289 LEU A O 1
ATOM 2255 N N . VAL A 1 290 ? 8.586 5.844 20.141 1 95.06 290 VAL A N 1
ATOM 2256 C CA . VAL A 1 290 ? 9.195 4.934 21.094 1 95.06 290 VAL A CA 1
ATOM 2257 C C . VAL A 1 290 ? 8.25 4.703 22.266 1 95.06 290 VAL A C 1
ATOM 2259 O O . VAL A 1 290 ? 8.078 3.568 22.719 1 95.06 290 VAL A O 1
ATOM 2262 N N . ALA A 1 291 ? 7.652 5.734 22.734 1 95.31 291 ALA A N 1
ATOM 2263 C CA . ALA A 1 291 ? 6.703 5.633 23.844 1 95.31 291 ALA A CA 1
ATOM 2264 C C . ALA A 1 291 ? 5.488 4.801 23.453 1 95.31 291 ALA A C 1
ATOM 2266 O O . ALA A 1 291 ? 4.98 4.012 24.25 1 95.31 291 ALA A O 1
ATOM 2267 N N . VAL A 1 292 ? 5.012 4.988 22.25 1 95.5 292 VAL A N 1
ATOM 2268 C CA . VAL A 1 292 ? 3.857 4.246 21.75 1 95.5 292 VAL A CA 1
ATOM 2269 C C . VAL A 1 292 ? 4.168 2.752 21.734 1 95.5 292 VAL A C 1
ATOM 2271 O O . VAL A 1 292 ? 3.361 1.938 22.188 1 95.5 292 VAL A O 1
ATOM 2274 N N . PHE A 1 293 ? 5.312 2.393 21.234 1 94.31 293 PHE A N 1
ATOM 2275 C CA . PHE A 1 293 ? 5.691 0.987 21.156 1 94.31 293 PHE A CA 1
ATOM 2276 C C . PHE A 1 293 ? 5.879 0.401 22.547 1 94.31 293 PHE A C 1
ATOM 2278 O O . PHE A 1 293 ? 5.52 -0.751 22.797 1 94.31 293 PHE A O 1
ATOM 2285 N N . ALA A 1 294 ? 6.438 1.193 23.422 1 92.62 294 ALA A N 1
ATOM 2286 C CA . ALA A 1 294 ? 6.605 0.751 24.812 1 92.62 294 ALA A CA 1
ATOM 2287 C C . ALA A 1 294 ? 5.258 0.484 25.469 1 92.62 294 ALA A C 1
ATOM 2289 O O . ALA A 1 294 ? 5.094 -0.511 26.188 1 92.62 294 ALA A O 1
ATOM 2290 N N . GLU A 1 295 ? 4.344 1.322 25.219 1 91.81 295 GLU A N 1
ATOM 2291 C CA . GLU A 1 295 ? 3.012 1.196 25.797 1 91.81 295 GLU A CA 1
ATOM 2292 C C . GLU A 1 295 ? 2.291 -0.042 25.281 1 91.81 295 GLU A C 1
ATOM 2294 O O . GLU A 1 295 ? 1.446 -0.615 25.969 1 91.81 295 GLU A O 1
ATOM 2299 N N . GLN A 1 296 ? 2.641 -0.399 24.047 1 89.62 296 GLN A N 1
ATOM 2300 C CA . GLN A 1 296 ? 2.008 -1.561 23.438 1 89.62 296 GLN A CA 1
ATOM 2301 C C . GLN A 1 296 ? 2.725 -2.85 23.828 1 89.62 296 GLN A C 1
ATOM 2303 O O . GLN A 1 296 ? 2.35 -3.936 23.375 1 89.62 296 GLN A O 1
ATOM 2308 N N . GLY A 1 297 ? 3.77 -2.785 24.609 1 84.88 297 GLY A N 1
ATOM 2309 C CA . GLY A 1 297 ? 4.52 -3.949 25.062 1 84.88 297 GLY A CA 1
ATOM 2310 C C . GLY A 1 297 ? 5.445 -4.504 24 1 84.88 297 GLY A C 1
ATOM 2311 O O . GLY A 1 297 ? 5.734 -5.703 23.984 1 84.88 297 GLY A O 1
ATOM 2312 N N . LEU A 1 298 ? 5.762 -3.637 23.047 1 83.5 298 LEU A N 1
ATOM 2313 C CA . LEU A 1 298 ? 6.59 -4.09 21.938 1 83.5 298 LEU A CA 1
ATOM 2314 C C . LEU A 1 298 ? 8.039 -3.652 22.125 1 83.5 298 LEU A C 1
ATOM 2316 O O . LEU A 1 298 ? 8.906 -3.986 21.312 1 83.5 298 LEU A O 1
ATOM 2320 N N . GLY A 1 299 ? 8.289 -2.754 23.141 1 78.38 299 GLY A N 1
ATOM 2321 C CA . GLY A 1 299 ? 9.609 -2.191 23.375 1 78.38 299 GLY A CA 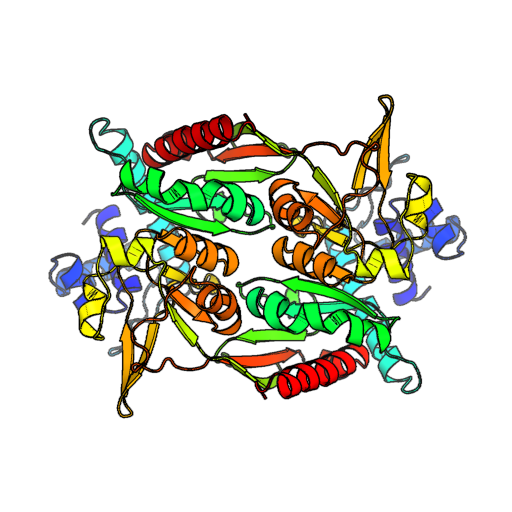1
ATOM 2322 C C . GLY A 1 299 ? 10.57 -3.18 24.016 1 78.38 299 GLY A C 1
ATOM 2323 O O . GLY A 1 299 ? 10.141 -4.18 24.594 1 78.38 299 GLY A O 1
ATOM 2324 N N . MET B 1 1 ? 22.891 -24.844 -29.188 1 58.94 1 MET B N 1
ATOM 2325 C CA . MET B 1 1 ? 21.953 -24.344 -28.188 1 58.94 1 MET B CA 1
ATOM 2326 C C . MET B 1 1 ? 21.406 -22.984 -28.578 1 58.94 1 MET B C 1
ATOM 2328 O O . MET B 1 1 ? 22.156 -22.094 -29 1 58.94 1 MET B O 1
ATOM 2332 N N . ASN B 1 2 ? 20.219 -22.875 -28.859 1 70.25 2 ASN B N 1
ATOM 2333 C CA . ASN B 1 2 ? 19.672 -21.594 -29.297 1 70.25 2 ASN B CA 1
ATOM 2334 C C . ASN B 1 2 ? 19.531 -20.625 -28.125 1 70.25 2 ASN B C 1
ATOM 2336 O O . ASN B 1 2 ? 19.703 -21 -26.969 1 70.25 2 ASN B O 1
ATOM 2340 N N . MET B 1 3 ? 19.422 -19.422 -28.578 1 71.06 3 MET B N 1
ATOM 2341 C CA . MET B 1 3 ? 19.469 -18.312 -27.641 1 71.06 3 MET B CA 1
ATOM 2342 C C . MET B 1 3 ? 18.406 -18.484 -26.547 1 71.06 3 MET B C 1
ATOM 2344 O O . MET B 1 3 ? 18.656 -18.188 -25.391 1 71.06 3 MET B O 1
ATOM 2348 N N . ILE B 1 4 ? 17.344 -19.062 -26.906 1 74.62 4 ILE B N 1
ATOM 2349 C CA . ILE B 1 4 ? 16.25 -19.266 -25.969 1 74.62 4 ILE B CA 1
ATOM 2350 C C . ILE B 1 4 ? 16.672 -20.281 -24.906 1 74.62 4 ILE B C 1
ATOM 2352 O O . ILE B 1 4 ? 16.438 -20.062 -23.703 1 74.62 4 ILE B O 1
ATOM 2356 N N . GLU B 1 5 ? 17.266 -21.328 -25.312 1 77.56 5 GLU B N 1
ATOM 2357 C CA . GLU B 1 5 ? 17.75 -22.359 -24.406 1 77.56 5 GLU B CA 1
ATOM 2358 C C . GLU B 1 5 ? 18.828 -21.812 -23.484 1 77.56 5 GLU B C 1
ATOM 2360 O O . GLU B 1 5 ? 18.844 -22.125 -22.281 1 77.56 5 GLU B O 1
ATOM 2365 N N . ALA B 1 6 ? 19.641 -21.031 -24.109 1 83.81 6 ALA B N 1
ATOM 2366 C CA . ALA B 1 6 ? 20.703 -20.422 -23.312 1 83.81 6 ALA B CA 1
ATOM 2367 C C . ALA B 1 6 ? 20.141 -19.516 -22.234 1 83.81 6 ALA B C 1
ATOM 2369 O O . ALA B 1 6 ? 20.625 -19.516 -21.094 1 83.81 6 ALA B O 1
ATOM 2370 N N . MET B 1 7 ? 19.141 -18.766 -22.609 1 83.38 7 MET B N 1
ATOM 2371 C CA . MET B 1 7 ? 18.484 -17.875 -21.641 1 83.38 7 MET B CA 1
ATOM 2372 C C . MET B 1 7 ? 17.812 -18.672 -20.531 1 83.38 7 MET B C 1
ATOM 2374 O O . MET B 1 7 ? 17.859 -18.297 -19.359 1 83.38 7 MET B O 1
ATOM 2378 N N . GLU B 1 8 ? 17.203 -19.719 -20.875 1 85.44 8 GLU B N 1
ATOM 2379 C CA . GLU B 1 8 ? 16.562 -20.594 -19.891 1 85.44 8 GLU B CA 1
ATOM 2380 C C . GLU B 1 8 ? 17.578 -21.156 -18.891 1 85.44 8 GLU B C 1
ATOM 2382 O O . GLU B 1 8 ? 17.328 -21.188 -17.688 1 85.44 8 GLU B O 1
ATOM 2387 N N . ILE B 1 9 ? 18.672 -21.547 -19.438 1 86.75 9 ILE B N 1
ATOM 2388 C CA . ILE B 1 9 ? 19.75 -22.094 -18.625 1 86.75 9 ILE B CA 1
ATOM 2389 C C . ILE B 1 9 ? 20.266 -21.031 -17.672 1 86.75 9 ILE B C 1
ATOM 2391 O O . ILE B 1 9 ? 20.453 -21.281 -16.484 1 86.75 9 ILE B O 1
ATOM 2395 N N . TYR B 1 10 ? 20.469 -19.828 -18.234 1 90.25 10 TYR B N 1
ATOM 2396 C CA . TYR B 1 10 ? 20.984 -18.719 -17.422 1 90.25 10 TYR B CA 1
ATOM 2397 C C . TYR B 1 10 ? 20.047 -18.406 -16.281 1 90.25 10 TYR B C 1
ATOM 2399 O O . TYR B 1 10 ? 20.484 -18.281 -15.125 1 90.25 10 TYR B O 1
ATOM 2407 N N . VAL B 1 11 ? 18.781 -18.297 -16.578 1 88.25 11 VAL B N 1
ATOM 2408 C CA . VAL B 1 11 ? 17.781 -17.984 -15.562 1 88.25 11 VAL B CA 1
ATOM 2409 C C . VAL B 1 11 ? 17.766 -19.078 -14.492 1 88.25 11 VAL B C 1
ATOM 2411 O O . VAL B 1 11 ? 17.734 -18.781 -13.297 1 88.25 11 VAL B O 1
ATOM 2414 N N . ALA B 1 12 ? 17.875 -20.297 -14.844 1 88.69 12 ALA B N 1
ATOM 2415 C CA . ALA B 1 12 ? 17.875 -21.422 -13.914 1 88.69 12 ALA B CA 1
ATOM 2416 C C . ALA B 1 12 ? 19.094 -21.375 -13 1 88.69 12 ALA B C 1
ATOM 2418 O O . ALA B 1 12 ? 18.984 -21.625 -11.797 1 88.69 12 ALA B O 1
ATOM 2419 N N . VAL B 1 13 ? 20.188 -21.047 -13.57 1 88.25 13 VAL B N 1
ATOM 2420 C CA . VAL B 1 13 ? 21.422 -21 -12.812 1 88.25 13 VAL B CA 1
ATOM 2421 C C . VAL B 1 13 ? 21.344 -19.891 -11.766 1 88.25 13 VAL B C 1
ATOM 2423 O O . VAL B 1 13 ? 21.75 -20.078 -10.617 1 88.25 13 VAL B O 1
ATOM 2426 N N . VAL B 1 14 ? 20.812 -18.766 -12.148 1 87.38 14 VAL B N 1
ATOM 2427 C CA . VAL B 1 14 ? 20.719 -17.609 -11.25 1 87.38 14 VAL B CA 1
ATOM 2428 C C . VAL B 1 14 ? 19.719 -17.906 -10.141 1 87.38 14 VAL B C 1
ATOM 2430 O O . VAL B 1 14 ? 19.984 -17.641 -8.961 1 87.38 14 VAL B O 1
ATOM 2433 N N . GLU B 1 15 ? 18.641 -18.484 -10.539 1 85.81 15 GLU B N 1
ATOM 2434 C CA . GLU B 1 15 ? 17.562 -18.734 -9.586 1 85.81 15 GLU B CA 1
ATOM 2435 C C . GLU B 1 15 ? 17.938 -19.844 -8.602 1 85.81 15 GLU B C 1
ATOM 2437 O O . GLU B 1 15 ? 17.609 -19.766 -7.414 1 85.81 15 GLU B O 1
ATOM 2442 N N . GLN B 1 16 ? 18.688 -20.844 -9.047 1 81.69 16 GLN B N 1
ATOM 2443 C CA . GLN B 1 16 ? 19.062 -21.969 -8.203 1 81.69 16 GLN B CA 1
ATOM 2444 C C . GLN B 1 16 ? 20.344 -21.672 -7.434 1 81.69 16 GLN B C 1
ATOM 2446 O O . GLN B 1 16 ? 20.656 -22.359 -6.457 1 81.69 16 GLN B O 1
ATOM 2451 N N . GLY B 1 17 ? 21.016 -20.656 -7.855 1 84.44 17 GLY B N 1
ATOM 2452 C CA . GLY B 1 17 ? 22.281 -20.266 -7.23 1 84.44 17 GLY B CA 1
ATOM 2453 C C . GLY B 1 17 ? 23.344 -21.344 -7.32 1 84.44 17 GLY B C 1
ATOM 2454 O O . GLY B 1 17 ? 24.297 -21.359 -6.539 1 84.44 17 GLY B O 1
ATOM 2455 N N . SER B 1 18 ? 23.062 -22.359 -8.164 1 85.31 18 SER B N 1
ATOM 2456 C CA . SER B 1 18 ? 23.969 -23.5 -8.32 1 85.31 18 SER B CA 1
ATOM 2457 C C . SER B 1 18 ? 23.875 -24.094 -9.719 1 85.31 18 SER B C 1
ATOM 2459 O O . SER B 1 18 ? 22.781 -24.297 -10.25 1 85.31 18 SER B O 1
ATOM 2461 N N . TYR B 1 19 ? 25.047 -24.469 -10.242 1 86.38 19 TYR B N 1
ATOM 2462 C CA . TYR B 1 19 ? 25.094 -25.125 -11.547 1 86.38 19 TYR B CA 1
ATOM 2463 C C . TYR B 1 19 ? 24.531 -26.531 -11.477 1 86.38 19 TYR B C 1
ATOM 2465 O O . TYR B 1 19 ? 23.812 -26.969 -12.375 1 86.38 19 TYR B O 1
ATOM 2473 N N . THR B 1 20 ? 24.859 -27.125 -10.359 1 85.25 20 THR B N 1
ATOM 2474 C CA . THR B 1 20 ? 24.406 -28.5 -10.195 1 85.25 20 THR B CA 1
ATOM 2475 C C . THR B 1 20 ? 22.891 -28.562 -10.07 1 85.25 20 THR B C 1
ATOM 2477 O O . THR B 1 20 ? 22.234 -29.375 -10.742 1 85.25 20 THR B O 1
ATOM 2480 N N . ARG B 1 21 ? 22.344 -27.734 -9.312 1 87.81 21 ARG B N 1
ATOM 2481 C CA . ARG B 1 21 ? 20.891 -27.719 -9.102 1 87.81 21 ARG B CA 1
ATOM 2482 C C . ARG B 1 21 ? 20.172 -27.281 -10.375 1 87.81 21 ARG B C 1
ATOM 2484 O O . ARG B 1 21 ? 19.094 -27.812 -10.695 1 87.81 21 ARG B O 1
ATOM 2491 N N . ALA B 1 22 ? 20.766 -26.359 -10.992 1 89.12 22 ALA B N 1
ATOM 2492 C CA . ALA B 1 22 ? 20.172 -25.922 -12.25 1 89.12 22 ALA B CA 1
ATOM 2493 C C . ALA B 1 22 ? 20.188 -27.031 -13.289 1 89.12 22 ALA B C 1
ATOM 2495 O O . ALA B 1 22 ? 19.203 -27.234 -14.008 1 89.12 22 ALA B O 1
ATOM 2496 N N . ALA B 1 23 ? 21.219 -27.766 -13.367 1 88.31 23 ALA B N 1
ATOM 2497 C CA . ALA B 1 23 ? 21.328 -28.875 -14.305 1 88.31 23 ALA B CA 1
ATOM 2498 C C . ALA B 1 23 ? 20.266 -29.938 -14.008 1 88.31 23 ALA B C 1
ATOM 2500 O O . ALA B 1 23 ? 19.641 -30.469 -14.93 1 88.31 23 ALA B O 1
ATOM 2501 N N . GLU B 1 24 ? 20.125 -30.172 -12.781 1 84.56 24 GLU B N 1
ATOM 2502 C CA . GLU B 1 24 ? 19.109 -31.125 -12.352 1 84.56 24 GLU B CA 1
ATOM 2503 C C . GLU B 1 24 ? 17.703 -30.656 -12.719 1 84.56 24 GLU B C 1
ATOM 2505 O O . GLU B 1 24 ? 16.906 -31.438 -13.242 1 84.56 24 GLU B O 1
ATOM 2510 N N . SER B 1 25 ? 17.5 -29.438 -12.539 1 83.81 25 SER B N 1
ATOM 2511 C CA . SER B 1 25 ? 16.172 -28.875 -12.797 1 83.81 25 SER B CA 1
ATOM 2512 C C . SER B 1 25 ? 15.852 -28.875 -14.289 1 83.81 25 SER B C 1
ATOM 2514 O O . SER B 1 25 ? 14.688 -29.031 -14.672 1 83.81 25 SER B O 1
ATOM 2516 N N . LEU B 1 26 ? 16.844 -28.766 -15.078 1 84 26 LEU B N 1
ATOM 2517 C CA . LEU B 1 26 ? 16.641 -28.672 -16.516 1 84 26 LEU B CA 1
ATOM 2518 C C . LEU B 1 26 ? 16.922 -30.016 -17.188 1 84 26 LEU B C 1
ATOM 2520 O O . LEU B 1 26 ? 16.797 -30.141 -18.406 1 84 26 LEU B O 1
ATOM 2524 N N . ARG B 1 27 ? 17.312 -31.031 -16.406 1 84.81 27 ARG B N 1
ATOM 2525 C CA . ARG B 1 27 ? 17.672 -32.375 -16.906 1 84.81 27 ARG B CA 1
ATOM 2526 C C . ARG B 1 27 ? 18.766 -32.281 -17.953 1 84.81 27 ARG B C 1
ATOM 2528 O O . ARG B 1 27 ? 18.672 -32.875 -19.016 1 84.81 27 ARG B O 1
ATOM 2535 N N . LEU B 1 28 ? 19.75 -31.438 -17.641 1 83.12 28 LEU B N 1
ATOM 2536 C CA . LEU B 1 28 ? 20.938 -31.281 -18.469 1 83.12 28 LEU B CA 1
ATOM 2537 C C . LEU B 1 28 ? 22.188 -31.719 -17.719 1 83.12 28 LEU B C 1
ATOM 2539 O O . LEU B 1 28 ? 22.203 -31.766 -16.484 1 83.12 28 LEU B O 1
ATOM 2543 N N . HIS B 1 29 ? 23.141 -32.156 -18.469 1 86.5 29 HIS B N 1
ATOM 2544 C CA . HIS B 1 29 ? 24.453 -32.406 -17.891 1 86.5 29 HIS B CA 1
ATOM 2545 C C . HIS B 1 29 ? 25.156 -31.125 -17.516 1 86.5 29 HIS B C 1
ATOM 2547 O O . HIS B 1 29 ? 25.125 -30.156 -18.266 1 86.5 29 HIS B O 1
ATOM 2553 N N . ARG B 1 30 ? 25.766 -31.172 -16.328 1 87.88 30 ARG B N 1
ATOM 2554 C CA . ARG B 1 30 ? 26.391 -29.969 -15.766 1 87.88 30 ARG B CA 1
ATOM 2555 C C . ARG B 1 30 ? 27.422 -29.391 -16.734 1 87.88 30 ARG B C 1
ATOM 2557 O O . ARG B 1 30 ? 27.469 -28.172 -16.938 1 87.88 30 ARG B O 1
ATOM 2564 N N . PRO B 1 31 ? 28.25 -30.219 -17.344 1 87.25 31 PRO B N 1
ATOM 2565 C CA . PRO B 1 31 ? 29.219 -29.625 -18.281 1 87.25 31 PRO B CA 1
ATOM 2566 C C . PRO B 1 31 ? 28.547 -28.891 -19.438 1 87.25 31 PRO B C 1
ATOM 2568 O O . PRO B 1 31 ? 29.047 -27.844 -19.859 1 87.25 31 PRO B O 1
ATOM 2571 N N . ALA B 1 32 ? 27.5 -29.438 -19.875 1 85.88 32 ALA B N 1
ATOM 2572 C C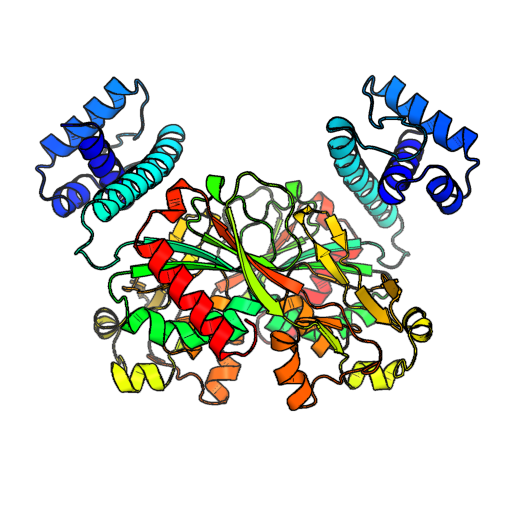A . ALA B 1 32 ? 26.766 -28.781 -20.953 1 85.88 32 ALA B CA 1
ATOM 2573 C C . ALA B 1 32 ? 26.203 -27.438 -20.484 1 85.88 32 ALA B C 1
ATOM 2575 O O . ALA B 1 32 ? 26.219 -26.453 -21.234 1 85.88 32 ALA B O 1
ATOM 2576 N N . LEU B 1 33 ? 25.672 -27.391 -19.297 1 88.06 33 LEU B N 1
ATOM 2577 C CA . LEU B 1 33 ? 25.125 -26.172 -18.719 1 88.06 33 LEU B CA 1
ATOM 2578 C C . LEU B 1 33 ? 26.219 -25.125 -18.547 1 88.06 33 LEU B C 1
ATOM 2580 O O . LEU B 1 33 ? 26 -23.938 -18.859 1 88.06 33 LEU B O 1
ATOM 2584 N N . SER B 1 34 ? 27.359 -25.5 -18.062 1 88.38 34 SER B N 1
ATOM 2585 C CA . SER B 1 34 ? 28.484 -24.594 -17.875 1 88.38 34 SER B CA 1
ATOM 2586 C C . SER B 1 34 ? 28.969 -24.016 -19.203 1 88.38 34 SER B C 1
ATOM 2588 O O . SER B 1 34 ? 29.25 -22.828 -19.312 1 88.38 34 SER B O 1
ATOM 2590 N N . LYS B 1 35 ? 29 -24.891 -20.156 1 89.38 35 LYS B N 1
ATOM 2591 C CA . LYS B 1 35 ? 29.406 -24.469 -21.5 1 89.38 35 LYS B CA 1
ATOM 2592 C C . LYS B 1 35 ? 28.406 -23.484 -22.094 1 89.38 35 LYS B C 1
ATOM 2594 O O . LYS B 1 35 ? 28.797 -22.531 -22.766 1 89.38 35 LYS B O 1
ATOM 2599 N N . ALA B 1 36 ? 27.219 -23.812 -21.891 1 88.38 36 ALA B N 1
ATOM 2600 C CA . ALA B 1 36 ? 26.156 -22.938 -22.406 1 88.38 36 ALA B CA 1
ATOM 2601 C C . ALA B 1 36 ? 26.297 -21.516 -21.844 1 88.38 36 ALA B C 1
ATOM 2603 O O . ALA B 1 36 ? 26.156 -20.531 -22.578 1 88.38 36 ALA B O 1
ATOM 2604 N N . ILE B 1 37 ? 26.609 -21.422 -20.547 1 89.75 37 ILE B N 1
ATOM 2605 C CA . ILE B 1 37 ? 26.766 -20.125 -19.891 1 89.75 37 ILE B CA 1
ATOM 2606 C C . ILE B 1 37 ? 28.016 -19.422 -20.438 1 89.75 37 ILE B C 1
ATOM 2608 O O . ILE B 1 37 ? 27.984 -18.219 -20.703 1 89.75 37 ILE B O 1
ATOM 2612 N N . GLN B 1 38 ? 29.016 -20.172 -20.609 1 87.38 38 GLN B N 1
ATOM 2613 C CA . GLN B 1 38 ? 30.25 -19.609 -21.156 1 87.38 38 GLN B CA 1
ATOM 2614 C C . GLN B 1 38 ? 30.047 -19.078 -22.562 1 87.38 38 GLN B C 1
ATOM 2616 O O . GLN B 1 38 ? 30.5 -17.984 -22.891 1 87.38 38 GLN B O 1
ATOM 2621 N N . ASN B 1 39 ? 29.375 -19.859 -23.328 1 85.88 39 ASN B N 1
ATOM 2622 C CA . ASN B 1 39 ? 29.062 -19.438 -24.688 1 85.88 39 ASN B CA 1
ATOM 2623 C C . ASN B 1 39 ? 28.203 -18.188 -24.719 1 85.88 39 ASN B C 1
ATOM 2625 O O . ASN B 1 39 ? 28.406 -17.297 -25.547 1 85.88 39 ASN B O 1
ATOM 2629 N N . LEU B 1 40 ? 27.219 -18.188 -23.844 1 87.5 40 LEU B N 1
ATOM 2630 C CA . LEU B 1 40 ? 26.328 -17.031 -23.734 1 87.5 40 LEU B CA 1
ATOM 2631 C C . LEU B 1 40 ? 27.125 -15.766 -23.391 1 87.5 40 LEU B C 1
ATOM 2633 O O . LEU B 1 40 ? 26.938 -14.727 -24.016 1 87.5 40 LEU B O 1
ATOM 2637 N N . GLU B 1 41 ? 28.031 -15.906 -22.453 1 89.06 41 GLU B N 1
ATOM 2638 C CA . GLU B 1 41 ? 28.875 -14.773 -22.062 1 89.06 41 GLU B CA 1
ATOM 2639 C C . GLU B 1 41 ? 29.797 -14.336 -23.203 1 89.06 41 GLU B C 1
ATOM 2641 O O . GLU B 1 41 ? 30.016 -13.141 -23.406 1 89.06 41 GLU B O 1
ATOM 2646 N N . GLN B 1 42 ? 30.25 -15.273 -23.922 1 82.94 42 GLN B N 1
ATOM 2647 C CA . GLN B 1 42 ? 31.109 -14.984 -25.078 1 82.94 42 GLN B CA 1
ATOM 2648 C C . GLN B 1 42 ? 30.328 -14.281 -26.172 1 82.94 42 GLN B C 1
ATOM 2650 O O . GLN B 1 42 ? 30.812 -13.305 -26.766 1 82.94 42 GLN B O 1
ATOM 2655 N N . GLU B 1 43 ? 29.188 -14.797 -26.422 1 80.38 43 GLU B N 1
ATOM 2656 C CA . GLU B 1 43 ? 28.344 -14.203 -27.453 1 80.38 43 GLU B CA 1
ATOM 2657 C C . GLU B 1 43 ? 27.969 -12.766 -27.109 1 80.38 43 GLU B C 1
ATOM 2659 O O . GLU B 1 43 ? 27.922 -11.898 -27.984 1 80.38 43 GLU B O 1
ATOM 2664 N N . LEU B 1 44 ? 27.688 -12.555 -25.844 1 81.12 44 LEU B N 1
ATOM 2665 C CA . LEU B 1 44 ? 27.266 -11.242 -25.375 1 81.12 44 LEU B CA 1
ATOM 2666 C C . LEU B 1 44 ? 28.484 -10.359 -25.094 1 81.12 44 LEU B C 1
ATOM 2668 O O . LEU B 1 44 ? 28.359 -9.141 -24.953 1 81.12 44 LEU B O 1
ATOM 2672 N N . ASN B 1 45 ? 29.625 -10.938 -25.062 1 83.88 45 ASN B N 1
ATOM 2673 C CA . ASN B 1 45 ? 30.891 -10.273 -24.719 1 83.88 45 ASN B CA 1
ATOM 2674 C C . ASN B 1 45 ? 30.797 -9.57 -23.375 1 83.88 45 ASN B C 1
ATOM 2676 O O . ASN B 1 45 ? 31.266 -8.438 -23.234 1 83.88 45 ASN B O 1
ATOM 2680 N N . VAL B 1 46 ? 30.094 -10.164 -22.469 1 86.31 46 VAL B N 1
ATOM 2681 C CA . VAL B 1 46 ? 29.953 -9.656 -21.109 1 86.31 46 VAL B CA 1
ATOM 2682 C C . VAL B 1 46 ? 29.969 -10.82 -20.109 1 86.31 46 VAL B C 1
ATOM 2684 O O . VAL B 1 46 ? 29.469 -11.906 -20.406 1 86.31 46 VAL B O 1
ATOM 2687 N N . GLN B 1 47 ? 30.641 -10.633 -19.031 1 88.31 47 GLN B N 1
ATOM 2688 C CA . GLN B 1 47 ? 30.594 -11.609 -17.953 1 88.31 47 GLN B CA 1
ATOM 2689 C C . GLN B 1 47 ? 29.312 -11.461 -17.141 1 88.31 47 GLN B C 1
ATOM 2691 O O . GLN B 1 47 ? 29.031 -10.383 -16.609 1 88.31 47 GLN B O 1
ATOM 2696 N N . LEU B 1 48 ? 28.562 -12.57 -17.078 1 91.12 48 LEU B N 1
ATOM 2697 C CA . LEU B 1 48 ? 27.281 -12.531 -16.375 1 91.12 48 LEU B CA 1
ATOM 2698 C C . LEU B 1 48 ? 27.406 -13.109 -14.969 1 91.12 48 LEU B C 1
ATOM 2700 O O . LEU B 1 48 ? 26.656 -12.711 -14.07 1 91.12 48 LEU B O 1
ATOM 2704 N N . LEU B 1 49 ? 28.328 -14.055 -14.766 1 89.88 49 LEU B N 1
ATOM 2705 C CA . LEU B 1 49 ? 28.5 -14.75 -13.5 1 89.88 49 LEU B CA 1
ATOM 2706 C C . LEU B 1 49 ? 29.969 -14.781 -13.094 1 89.88 49 LEU B C 1
ATOM 2708 O O . LEU B 1 49 ? 30.844 -14.945 -13.945 1 89.88 49 LEU B O 1
ATOM 2712 N N . HIS B 1 50 ? 30.172 -14.367 -11.766 1 82.69 50 HIS B N 1
ATOM 2713 C CA . HIS B 1 50 ? 31.531 -14.555 -11.25 1 82.69 50 HIS B CA 1
ATOM 2714 C C . HIS B 1 50 ? 31.75 -16 -10.82 1 82.69 50 HIS B C 1
ATOM 2716 O O . HIS B 1 50 ? 30.891 -16.594 -10.164 1 82.69 50 HIS B O 1
ATOM 2722 N N . ARG B 1 51 ? 32.562 -16.625 -11.383 1 65.44 51 ARG B N 1
ATOM 2723 C CA . ARG B 1 51 ? 32.844 -18.062 -11.234 1 65.44 51 ARG B CA 1
ATOM 2724 C C . ARG B 1 51 ? 33.688 -18.328 -10 1 65.44 51 ARG B C 1
ATOM 2726 O O . ARG B 1 51 ? 34.875 -17.953 -9.961 1 65.44 51 ARG B O 1
ATOM 2733 N N . THR B 1 52 ? 33.312 -17.828 -8.898 1 59.09 52 THR B N 1
ATOM 2734 C CA . THR B 1 52 ? 34.188 -18.344 -7.836 1 59.09 52 THR B CA 1
ATOM 2735 C C . THR B 1 52 ? 33.719 -19.734 -7.414 1 59.09 52 THR B C 1
ATOM 2737 O O . THR B 1 52 ? 32.625 -20.172 -7.734 1 59.09 52 THR B O 1
ATOM 2740 N N . THR B 1 53 ? 34.594 -20.703 -6.875 1 56.84 53 THR B N 1
ATOM 2741 C CA . THR B 1 53 ? 34.469 -22.141 -6.637 1 56.84 53 THR B CA 1
ATOM 2742 C C . THR B 1 53 ? 33.25 -22.438 -5.766 1 56.84 53 THR B C 1
ATOM 2744 O O . THR B 1 53 ? 32.688 -23.531 -5.816 1 56.84 53 THR B O 1
ATOM 2747 N N . ARG B 1 54 ? 32.719 -21.719 -4.855 1 60.5 54 ARG B N 1
ATOM 2748 C CA . ARG B 1 54 ? 31.75 -22.141 -3.844 1 60.5 54 ARG B CA 1
ATOM 2749 C C . ARG B 1 54 ? 30.375 -21.531 -4.102 1 60.5 54 ARG B C 1
ATOM 2751 O O . ARG B 1 54 ? 29.344 -22.125 -3.748 1 60.5 54 ARG B O 1
ATOM 2758 N N . LYS B 1 55 ? 30.359 -20.172 -4.512 1 70.31 55 LYS B N 1
ATOM 2759 C CA . LYS B 1 55 ? 29.047 -19.531 -4.641 1 70.31 55 LYS B CA 1
ATOM 2760 C C . LYS B 1 55 ? 28.953 -18.719 -5.938 1 70.31 55 LYS B C 1
ATOM 2762 O O . LYS B 1 55 ? 29.953 -18.141 -6.383 1 70.31 55 LYS B O 1
ATOM 2767 N N . ILE B 1 56 ? 27.797 -18.922 -6.684 1 77.69 56 ILE B N 1
ATOM 2768 C CA . ILE B 1 56 ? 27.547 -18.172 -7.906 1 77.69 56 ILE B CA 1
ATOM 2769 C C . ILE B 1 56 ? 27.203 -16.719 -7.559 1 77.69 56 ILE B C 1
ATOM 2771 O O . ILE B 1 56 ? 26.328 -16.469 -6.723 1 77.69 56 ILE B O 1
ATOM 2775 N N . HIS B 1 57 ? 28.047 -15.789 -8.008 1 85 57 HIS B N 1
ATOM 2776 C CA . HIS B 1 57 ? 27.75 -14.367 -7.859 1 85 57 HIS B CA 1
ATOM 2777 C C . HIS B 1 57 ? 27.359 -13.75 -9.195 1 85 57 HIS B C 1
ATOM 2779 O O . HIS B 1 57 ? 28.078 -13.883 -10.188 1 85 57 HIS B O 1
ATOM 2785 N N . VAL B 1 58 ? 26.219 -13.18 -9.242 1 86.81 58 VAL B N 1
ATOM 2786 C CA . VAL B 1 58 ? 25.703 -12.531 -10.445 1 86.81 58 VAL B CA 1
ATOM 2787 C C . VAL B 1 58 ? 26.297 -11.133 -10.578 1 86.81 58 VAL B C 1
ATOM 2789 O O . VAL B 1 58 ? 26.344 -10.375 -9.602 1 86.81 58 VAL B O 1
ATOM 2792 N N . THR B 1 59 ? 26.922 -10.789 -11.734 1 86.12 59 THR B N 1
ATOM 2793 C CA . THR B 1 59 ? 27.438 -9.453 -11.992 1 86.12 59 THR B CA 1
ATOM 2794 C C . THR B 1 59 ? 26.297 -8.453 -12.164 1 86.12 59 THR B C 1
ATOM 2796 O O . THR B 1 59 ? 25.156 -8.844 -12.344 1 86.12 59 THR B O 1
ATOM 2799 N N . PRO B 1 60 ? 26.594 -7.199 -12.07 1 80.25 60 PRO B N 1
ATOM 2800 C CA . PRO B 1 60 ? 25.562 -6.203 -12.359 1 80.25 60 PRO B CA 1
ATOM 2801 C C . PRO B 1 60 ? 24.938 -6.383 -13.734 1 80.25 60 PRO B C 1
ATOM 2803 O O . PRO B 1 60 ? 23.719 -6.277 -13.883 1 80.25 60 PRO B O 1
ATOM 2806 N N . GLU B 1 61 ? 25.766 -6.695 -14.648 1 81.38 61 GLU B N 1
ATOM 2807 C CA . GLU B 1 61 ? 25.281 -6.988 -16 1 81.38 61 GLU B CA 1
ATOM 2808 C C . GLU B 1 61 ? 24.438 -8.258 -16.016 1 81.38 61 GLU B C 1
ATOM 2810 O O . GLU B 1 61 ? 23.453 -8.344 -16.75 1 81.38 61 GLU B O 1
ATOM 2815 N N . GLY B 1 62 ? 24.828 -9.141 -15.227 1 86.38 62 GLY B N 1
ATOM 2816 C CA . GLY B 1 62 ? 24.078 -10.391 -15.117 1 86.38 62 GLY B CA 1
ATOM 2817 C C . GLY B 1 62 ? 22.703 -10.203 -14.523 1 86.38 62 GLY B C 1
ATOM 2818 O O . GLY B 1 62 ? 21.734 -10.852 -14.953 1 86.38 62 GLY B O 1
ATOM 2819 N N . GLU B 1 63 ? 22.625 -9.312 -13.617 1 83.5 63 GLU B N 1
ATOM 2820 C CA . GLU B 1 63 ? 21.328 -9.016 -13 1 83.5 63 GLU B CA 1
ATOM 2821 C C . GLU B 1 63 ? 20.375 -8.391 -14.008 1 83.5 63 GLU B C 1
ATOM 2823 O O . GLU B 1 63 ? 19.188 -8.758 -14.062 1 83.5 63 GLU B O 1
ATOM 2828 N N . GLU B 1 64 ? 20.922 -7.527 -14.758 1 79 64 GLU B N 1
ATOM 2829 C CA . GLU B 1 64 ? 20.125 -6.895 -15.797 1 79 64 GLU B CA 1
ATOM 2830 C C . GLU B 1 64 ? 19.672 -7.914 -16.844 1 79 64 GLU B C 1
ATOM 2832 O O . GLU B 1 64 ? 18.516 -7.934 -17.25 1 79 64 GLU B O 1
ATOM 2837 N N . PHE B 1 65 ? 20.656 -8.711 -17.25 1 82.25 65 PHE B N 1
ATOM 2838 C CA . PHE B 1 65 ? 20.359 -9.727 -18.25 1 82.25 65 PHE B CA 1
ATOM 2839 C C . PHE B 1 65 ? 19.344 -10.734 -17.734 1 82.25 65 PHE B C 1
ATOM 2841 O O . PHE B 1 65 ? 18.469 -11.172 -18.469 1 82.25 65 PHE B O 1
ATOM 2848 N N . TYR B 1 66 ? 19.484 -11.055 -16.5 1 86.12 66 TYR B N 1
ATOM 2849 C CA . TYR B 1 66 ? 18.531 -11.969 -15.859 1 86.12 66 TYR B CA 1
ATOM 2850 C C . TYR B 1 66 ? 17.109 -11.43 -15.945 1 86.12 66 TYR B C 1
ATOM 2852 O O . TYR B 1 66 ? 16.203 -12.141 -16.375 1 86.12 66 TYR B O 1
ATOM 2860 N N . GLY B 1 67 ? 16.969 -10.195 -15.625 1 78.88 67 GLY B N 1
ATOM 2861 C CA . GLY B 1 67 ? 15.656 -9.57 -15.719 1 78.88 67 GLY B CA 1
ATOM 2862 C C . GLY B 1 67 ? 15.094 -9.578 -17.125 1 78.88 67 GLY B C 1
ATOM 2863 O O . GLY B 1 67 ? 13.922 -9.906 -17.328 1 78.88 67 GLY B O 1
ATOM 2864 N N . ARG B 1 68 ? 15.898 -9.312 -17.984 1 75 68 ARG B N 1
ATOM 2865 C CA . ARG B 1 68 ? 15.477 -9.273 -19.391 1 75 68 ARG B CA 1
ATOM 2866 C C . ARG B 1 68 ? 15.141 -10.672 -19.891 1 75 68 ARG B C 1
ATOM 2868 O O . ARG B 1 68 ? 14.172 -10.852 -20.641 1 75 68 ARG B O 1
ATOM 2875 N N . CYS B 1 69 ? 15.992 -11.633 -19.5 1 80.06 69 CYS B N 1
ATOM 2876 C CA . CYS B 1 69 ? 15.727 -13.008 -19.906 1 80.06 69 CYS B CA 1
ATOM 2877 C C . CYS B 1 69 ? 14.359 -13.469 -19.406 1 80.06 69 CYS B C 1
ATOM 2879 O O . CYS B 1 69 ? 13.586 -14.07 -20.141 1 80.06 69 CYS B O 1
ATOM 2881 N N . LYS B 1 70 ? 14.148 -13.125 -18.219 1 79 70 LYS B N 1
ATOM 2882 C CA . LYS B 1 70 ? 12.875 -13.523 -17.625 1 79 70 LYS B CA 1
ATOM 2883 C C . LYS B 1 70 ? 11.703 -12.938 -18.391 1 79 70 LYS B C 1
ATOM 2885 O O . LYS B 1 70 ? 10.727 -13.641 -18.688 1 79 70 LYS B O 1
ATOM 2890 N N . GLN B 1 71 ? 11.859 -11.766 -18.75 1 70.19 71 GLN B N 1
ATOM 2891 C CA . GLN B 1 71 ? 10.812 -11.094 -19.516 1 70.19 71 GLN B CA 1
ATOM 2892 C C . GLN B 1 71 ? 10.641 -11.734 -20.891 1 70.19 71 GLN B C 1
ATOM 2894 O O . GLN B 1 71 ? 9.516 -12.016 -21.312 1 70.19 71 GLN B O 1
ATOM 2899 N N . LEU B 1 72 ? 11.734 -11.938 -21.531 1 66.75 72 LEU B N 1
ATOM 2900 C CA . LEU B 1 72 ? 11.711 -12.477 -22.875 1 66.75 72 LEU B CA 1
ATOM 2901 C C . LEU B 1 72 ? 11.148 -13.898 -22.891 1 66.75 72 LEU B C 1
ATOM 2903 O O . LEU B 1 72 ? 10.367 -14.25 -23.766 1 66.75 72 LEU B O 1
ATOM 2907 N N . LEU B 1 73 ? 11.562 -14.641 -21.969 1 75.38 73 LEU B N 1
ATOM 2908 C CA . LEU B 1 73 ? 11.078 -16.016 -21.906 1 75.38 73 LEU B CA 1
ATOM 2909 C C . LEU B 1 73 ? 9.586 -16.047 -21.594 1 75.38 73 LEU B C 1
ATOM 2911 O O . LEU B 1 73 ? 8.859 -16.891 -22.125 1 75.38 73 LEU B O 1
ATOM 2915 N N . ALA B 1 74 ? 9.219 -15.156 -20.766 1 71.06 74 ALA B N 1
ATOM 2916 C CA . ALA B 1 74 ? 7.793 -15.039 -20.469 1 71.06 74 ALA B CA 1
ATOM 2917 C C . ALA B 1 74 ? 7.008 -14.641 -21.719 1 71.06 74 ALA B C 1
ATOM 2919 O O . ALA B 1 74 ? 5.945 -15.203 -22 1 71.06 74 ALA B O 1
ATOM 2920 N N . ASP B 1 75 ? 7.586 -13.75 -22.438 1 63 75 ASP B N 1
ATOM 2921 C CA . ASP B 1 75 ? 6.965 -13.297 -23.688 1 63 75 ASP B CA 1
ATOM 2922 C C . ASP B 1 75 ? 6.848 -14.438 -24.688 1 63 75 ASP B C 1
ATOM 2924 O O . ASP B 1 75 ? 5.832 -14.578 -25.375 1 63 75 ASP B O 1
ATOM 2928 N N . LEU B 1 76 ? 7.914 -15.164 -24.75 1 61 76 LEU B N 1
ATOM 2929 C CA . LEU B 1 76 ? 7.922 -16.312 -25.641 1 61 76 LEU B CA 1
ATOM 2930 C C . LEU B 1 76 ? 6.836 -17.312 -25.266 1 61 76 LEU B C 1
ATOM 2932 O O . LEU B 1 76 ? 6.086 -17.781 -26.109 1 61 76 LEU B O 1
ATOM 2936 N N . SER B 1 77 ? 6.801 -17.578 -24.047 1 65.62 77 SER B N 1
ATOM 2937 C CA . SER B 1 77 ? 5.785 -18.5 -23.562 1 65.62 77 SER B CA 1
ATOM 2938 C C . SER B 1 77 ? 4.379 -18 -23.891 1 65.62 77 SER B C 1
ATOM 2940 O O . SER B 1 77 ? 3.529 -18.781 -24.328 1 65.62 77 SER B O 1
ATOM 2942 N N . ASP B 1 78 ? 4.23 -16.812 -23.797 1 62.47 78 ASP B N 1
ATOM 2943 C CA . ASP B 1 78 ? 2.941 -16.188 -24.094 1 62.47 78 ASP B CA 1
ATOM 2944 C C . ASP B 1 78 ? 2.607 -16.297 -25.578 1 62.47 78 ASP B C 1
ATOM 2946 O O . ASP B 1 78 ? 1.457 -16.547 -25.938 1 62.47 78 ASP B O 1
ATOM 2950 N N . THR B 1 79 ? 3.615 -16.094 -26.297 1 53.41 79 THR B N 1
ATOM 2951 C CA . THR B 1 79 ? 3.438 -16.156 -27.75 1 53.41 79 THR B CA 1
ATOM 2952 C C . THR B 1 79 ? 3.064 -17.562 -28.188 1 53.41 79 THR B C 1
ATOM 2954 O O . THR B 1 79 ? 2.146 -17.75 -28.984 1 53.41 79 THR B O 1
ATOM 2957 N N . LEU B 1 80 ? 3.82 -18.469 -27.641 1 56.81 80 LEU B N 1
ATOM 2958 C CA . LEU B 1 80 ? 3.543 -19.859 -27.984 1 56.81 80 LEU B CA 1
ATOM 2959 C C . LEU B 1 80 ? 2.146 -20.266 -27.531 1 56.81 80 LEU B C 1
ATOM 2961 O O . LEU B 1 80 ? 1.444 -21 -28.25 1 56.81 80 LEU B O 1
ATOM 2965 N N . ALA B 1 81 ? 1.832 -19.828 -26.422 1 60.22 81 ALA B N 1
ATOM 2966 C CA . ALA B 1 81 ? 0.509 -20.125 -25.875 1 60.22 81 ALA B CA 1
ATOM 2967 C C . ALA B 1 81 ? -0.591 -19.547 -26.766 1 60.22 81 ALA B C 1
ATOM 2969 O O . ALA B 1 81 ? -1.661 -20.141 -26.906 1 60.22 81 ALA B O 1
ATOM 2970 N N . TRP B 1 82 ? -0.257 -18.5 -27.312 1 53.66 82 TRP B N 1
ATOM 2971 C CA . TRP B 1 82 ? -1.213 -17.844 -28.203 1 53.66 82 TRP B CA 1
ATOM 2972 C C . TRP B 1 82 ? -1.507 -18.719 -29.422 1 53.66 82 TRP B C 1
ATOM 2974 O O . TRP B 1 82 ? -2.637 -18.75 -29.906 1 53.66 82 TRP B O 1
ATOM 2984 N N . PHE B 1 83 ? -0.486 -19.375 -29.828 1 50.22 83 PHE B N 1
ATOM 2985 C CA . PHE B 1 83 ? -0.646 -20.172 -31.031 1 50.22 83 PHE B CA 1
ATOM 2986 C C . PHE B 1 83 ? -1.174 -21.562 -30.703 1 50.22 83 PHE B C 1
ATOM 2988 O O . PHE B 1 83 ? -1.325 -22.406 -31.594 1 50.22 83 PHE B O 1
ATOM 2995 N N . SER B 1 84 ? -1.296 -21.797 -29.406 1 51.22 84 SER B N 1
ATOM 2996 C CA . SER B 1 84 ? -1.932 -23.062 -29.031 1 51.22 84 SER B CA 1
ATOM 2997 C C . SER B 1 84 ? -3.279 -22.812 -28.359 1 51.22 84 SER B C 1
ATOM 2999 O O . SER B 1 84 ? -3.387 -22.875 -27.125 1 51.22 84 SER B O 1
ATOM 3001 N N . PRO B 1 85 ? -4.266 -22.469 -29.156 1 50.88 85 PRO B N 1
ATOM 3002 C CA . PRO B 1 85 ? -5.566 -22.047 -28.625 1 50.88 85 PRO B CA 1
ATOM 3003 C C . PRO B 1 85 ? -6.16 -23.062 -27.641 1 50.88 85 PRO B C 1
ATOM 3005 O O . PRO B 1 85 ? -6.941 -22.688 -26.766 1 50.88 85 PRO B O 1
ATOM 3008 N N . ASN B 1 86 ? -5.84 -24.359 -27.828 1 55.56 86 ASN B N 1
ATOM 3009 C CA . ASN B 1 86 ? -6.535 -25.359 -27.031 1 55.56 86 ASN B CA 1
ATOM 3010 C C . ASN B 1 86 ? -5.891 -25.531 -25.656 1 55.56 86 ASN B C 1
ATOM 3012 O O . ASN B 1 86 ? -6.367 -26.328 -24.828 1 55.56 86 ASN B O 1
ATOM 3016 N N . ARG B 1 87 ? -4.91 -24.828 -25.484 1 61.44 87 ARG B N 1
ATOM 3017 C CA . ARG B 1 87 ? -4.297 -25 -24.172 1 61.44 87 ARG B CA 1
ATOM 3018 C C . ARG B 1 87 ? -4.84 -23.984 -23.172 1 61.44 87 ARG B C 1
ATOM 3020 O O . ARG B 1 87 ? -5.023 -22.812 -23.5 1 61.44 87 ARG B O 1
ATOM 3027 N N . PRO B 1 88 ? -5.234 -24.578 -22.078 1 72.5 88 PRO B N 1
ATOM 3028 C CA . PRO B 1 88 ? -5.75 -23.688 -21.031 1 72.5 88 PRO B CA 1
ATOM 3029 C C . PRO B 1 88 ? -4.742 -22.625 -20.625 1 72.5 88 PRO B C 1
ATOM 3031 O O . PRO B 1 88 ? -3.533 -22.828 -20.75 1 72.5 88 PRO B O 1
ATOM 3034 N N . ALA B 1 89 ? -5.254 -21.5 -20.344 1 81.12 89 ALA B N 1
ATOM 3035 C CA . ALA B 1 89 ? -4.426 -20.391 -19.859 1 81.12 89 ALA B CA 1
ATOM 3036 C C . ALA B 1 89 ? -3.559 -20.844 -18.688 1 81.12 89 ALA B C 1
ATOM 3038 O O . ALA B 1 89 ? -4.031 -21.547 -17.781 1 81.12 89 ALA B O 1
ATOM 3039 N N . ARG B 1 90 ? -2.35 -20.609 -18.797 1 83 90 ARG B N 1
ATOM 3040 C CA . ARG B 1 90 ? -1.426 -21.047 -17.75 1 83 90 ARG B CA 1
ATOM 3041 C C . ARG B 1 90 ? -0.251 -20.078 -17.625 1 83 90 ARG B C 1
ATOM 3043 O O . ARG B 1 90 ? -0.068 -19.203 -18.484 1 83 90 ARG B O 1
ATOM 3050 N N . GLY B 1 91 ? 0.467 -20.234 -16.5 1 86.94 91 GLY B N 1
ATOM 3051 C CA . GLY B 1 91 ? 1.672 -19.453 -16.312 1 86.94 91 GLY B CA 1
ATOM 3052 C C . GLY B 1 91 ? 1.481 -18.297 -15.328 1 86.94 91 GLY B C 1
ATOM 3053 O O . GLY B 1 91 ? 0.44 -18.203 -14.68 1 86.94 91 GLY B O 1
ATOM 3054 N N . LYS B 1 92 ? 2.502 -17.484 -15.281 1 89.06 92 LYS B N 1
ATOM 3055 C CA . LYS B 1 92 ? 2.486 -16.359 -14.344 1 89.06 92 LYS B CA 1
ATOM 3056 C C . LYS B 1 92 ? 1.762 -15.164 -14.938 1 89.06 92 LYS B C 1
ATOM 3058 O O . LYS B 1 92 ? 2.008 -14.789 -16.094 1 89.06 92 LYS B O 1
ATOM 3063 N N . LEU B 1 93 ? 0.857 -14.734 -14.266 1 93.62 93 LEU B N 1
ATOM 3064 C CA . LEU B 1 93 ? 0.109 -13.539 -14.633 1 93.62 93 LEU B CA 1
ATOM 3065 C C . LEU B 1 93 ? 0.349 -12.414 -13.633 1 93.62 93 LEU B C 1
ATOM 3067 O O . LEU B 1 93 ? -0.033 -12.523 -12.469 1 93.62 93 LEU B O 1
ATOM 3071 N N . ARG B 1 94 ? 0.999 -11.359 -14.102 1 93.81 94 ARG B N 1
ATOM 3072 C CA . ARG B 1 94 ? 1.297 -10.219 -13.242 1 93.81 94 ARG B CA 1
ATOM 3073 C C . ARG B 1 94 ? 0.275 -9.102 -13.445 1 93.81 94 ARG B C 1
ATOM 3075 O O . ARG B 1 94 ? 0.161 -8.547 -14.539 1 93.81 94 ARG B O 1
ATOM 3082 N N . VAL B 1 95 ? -0.415 -8.812 -12.367 1 95.62 95 VAL B N 1
ATOM 3083 C CA . VAL B 1 95 ? -1.407 -7.746 -12.453 1 95.62 95 VAL B CA 1
ATOM 3084 C C . VAL B 1 95 ? -1.142 -6.707 -11.367 1 95.62 95 VAL B C 1
ATOM 3086 O O . VAL B 1 95 ? -0.56 -7.02 -10.328 1 95.62 95 VAL B O 1
ATOM 3089 N N . ASP B 1 96 ? -1.514 -5.477 -11.625 1 94.88 96 ASP B N 1
ATOM 3090 C CA . ASP B 1 96 ? -1.41 -4.379 -10.672 1 94.88 96 ASP B CA 1
ATOM 3091 C C . ASP B 1 96 ? -2.758 -3.686 -10.484 1 94.88 96 ASP B C 1
ATOM 3093 O O . ASP B 1 96 ? -3.389 -3.27 -11.461 1 94.88 96 ASP B O 1
ATOM 3097 N N . VAL B 1 97 ? -3.193 -3.666 -9.242 1 95.31 97 VAL B N 1
ATOM 3098 C CA . VAL B 1 97 ? -4.527 -3.139 -8.969 1 95.31 97 VAL B CA 1
ATOM 3099 C C . VAL B 1 97 ? -4.477 -2.246 -7.727 1 95.31 97 VAL B C 1
ATOM 3101 O O . VAL B 1 97 ? -3.684 -2.482 -6.812 1 95.31 97 VAL B O 1
ATOM 3104 N N . PRO B 1 98 ? -5.344 -1.191 -7.691 1 94.25 98 PRO B N 1
ATOM 3105 C CA . PRO B 1 98 ? -5.449 -0.438 -6.441 1 94.25 98 PRO B CA 1
ATOM 3106 C C . PRO B 1 98 ? -5.848 -1.316 -5.254 1 94.25 98 PRO B C 1
ATOM 3108 O O . PRO B 1 98 ? -6.703 -2.193 -5.391 1 94.25 98 PRO B O 1
ATOM 3111 N N . VAL B 1 99 ? -5.23 -1.029 -4.121 1 94.12 99 VAL B N 1
ATOM 3112 C CA . VAL B 1 99 ? -5.41 -1.875 -2.945 1 94.12 99 VAL B CA 1
ATOM 3113 C C . VAL B 1 99 ? -6.887 -1.918 -2.561 1 94.12 99 VAL B C 1
ATOM 3115 O O . VAL B 1 99 ? -7.41 -2.975 -2.199 1 94.12 99 VAL B O 1
ATOM 3118 N N . THR B 1 100 ? -7.574 -0.868 -2.676 1 94.88 100 THR B N 1
ATOM 3119 C CA . THR B 1 100 ? -8.977 -0.777 -2.293 1 94.88 100 THR B CA 1
ATOM 3120 C C . THR B 1 100 ? -9.836 -1.699 -3.154 1 94.88 100 THR B C 1
ATOM 3122 O O . THR B 1 100 ? -10.719 -2.393 -2.645 1 94.88 100 THR B O 1
ATOM 3125 N N . LEU B 1 101 ? -9.594 -1.716 -4.438 1 95 101 LEU B N 1
ATOM 3126 C CA . LEU B 1 101 ? -10.359 -2.58 -5.332 1 95 101 LEU B CA 1
ATOM 3127 C C . LEU B 1 101 ? -9.977 -4.043 -5.121 1 95 101 LEU B C 1
ATOM 3129 O O . LEU B 1 101 ? -10.836 -4.926 -5.203 1 95 101 LEU B O 1
ATOM 3133 N N . ALA B 1 102 ? -8.672 -4.246 -4.934 1 96.62 102 ALA B N 1
ATOM 3134 C CA . ALA B 1 102 ? -8.227 -5.605 -4.645 1 96.62 102 ALA B CA 1
ATOM 3135 C C . ALA B 1 102 ? -8.984 -6.191 -3.459 1 96.62 102 ALA B C 1
ATOM 3137 O O . ALA B 1 102 ? -9.555 -7.281 -3.559 1 96.62 102 ALA B O 1
ATOM 3138 N N . LYS B 1 103 ? -9.062 -5.457 -2.424 1 95.88 103 LYS B N 1
ATOM 3139 C CA . LYS B 1 103 ? -9.648 -5.934 -1.175 1 95.88 103 LYS B CA 1
ATOM 3140 C C . LYS B 1 103 ? -11.164 -6.027 -1.284 1 95.88 103 LYS B C 1
ATOM 3142 O O . LYS B 1 103 ? -11.773 -6.961 -0.755 1 95.88 103 LYS B O 1
ATOM 3147 N N . ALA B 1 104 ? -11.75 -5.133 -2.006 1 94.5 104 ALA B N 1
ATOM 3148 C CA . ALA B 1 104 ? -13.211 -5.027 -2.016 1 94.5 104 ALA B CA 1
ATOM 3149 C C . ALA B 1 104 ? -13.828 -6.051 -2.961 1 94.5 104 ALA B C 1
ATOM 3151 O O . ALA B 1 104 ? -14.875 -6.637 -2.656 1 94.5 104 ALA B O 1
ATOM 3152 N N . PHE B 1 105 ? -13.156 -6.277 -4.098 1 94.81 105 PHE B N 1
ATOM 3153 C CA . PHE B 1 105 ? -13.875 -7.02 -5.125 1 94.81 105 PHE B CA 1
ATOM 3154 C C . PHE B 1 105 ? -13.023 -8.164 -5.664 1 94.81 105 PHE B C 1
ATOM 3156 O O . PHE B 1 105 ? -13.523 -9.273 -5.875 1 94.81 105 PHE B O 1
ATOM 3163 N N . ILE B 1 106 ? -11.773 -7.891 -5.848 1 96.69 106 ILE B N 1
ATOM 3164 C CA . ILE B 1 106 ? -10.969 -8.797 -6.652 1 96.69 106 ILE B CA 1
ATOM 3165 C C . ILE B 1 106 ? -10.562 -10.016 -5.82 1 96.69 106 ILE B C 1
ATOM 3167 O O . ILE B 1 106 ? -10.93 -11.148 -6.145 1 96.69 106 ILE B O 1
ATOM 3171 N N . ILE B 1 107 ? -9.961 -9.797 -4.691 1 97.94 107 ILE B N 1
ATOM 3172 C CA . ILE B 1 107 ? -9.414 -10.875 -3.881 1 97.94 107 ILE B CA 1
ATOM 3173 C C . ILE B 1 107 ? -10.539 -11.781 -3.387 1 97.94 107 ILE B C 1
ATOM 3175 O O . ILE B 1 107 ? -10.461 -13.008 -3.498 1 97.94 107 ILE B O 1
ATOM 3179 N N . PRO B 1 108 ? -11.648 -11.211 -2.926 1 96.25 108 PRO B N 1
ATOM 3180 C CA . PRO B 1 108 ? -12.727 -12.078 -2.467 1 96.25 108 PRO B CA 1
ATOM 3181 C C . PRO B 1 108 ? -13.273 -12.977 -3.578 1 96.25 108 PRO B C 1
ATOM 3183 O O . PRO B 1 108 ? -13.867 -14.023 -3.299 1 96.25 108 PRO B O 1
ATOM 3186 N N . SER B 1 109 ? -13.055 -12.602 -4.797 1 97.19 109 SER B N 1
ATOM 3187 C CA . SER B 1 109 ? -13.578 -13.352 -5.93 1 97.19 109 SER B CA 1
ATOM 3188 C C . SER B 1 109 ? -12.523 -14.281 -6.52 1 97.19 109 SER B C 1
ATOM 3190 O O . SER B 1 109 ? -12.82 -15.094 -7.395 1 97.19 109 SER B O 1
ATOM 3192 N N . LEU B 1 110 ? -11.32 -14.219 -6.074 1 97.25 110 LEU B N 1
ATOM 3193 C CA . LEU B 1 110 ? -10.195 -14.922 -6.676 1 97.25 110 LEU B CA 1
ATOM 3194 C C . LEU B 1 110 ? -10.344 -16.438 -6.508 1 97.25 110 LEU B C 1
ATOM 3196 O O . LEU B 1 110 ? -9.836 -17.203 -7.328 1 97.25 110 LEU B O 1
ATOM 3200 N N . PRO B 1 111 ? -11 -16.953 -5.383 1 95.69 111 PRO B N 1
ATOM 3201 C CA . PRO B 1 111 ? -11.227 -18.406 -5.336 1 95.69 111 PRO B CA 1
ATOM 3202 C C . PRO B 1 111 ? -11.945 -18.922 -6.578 1 95.69 111 PRO B C 1
ATOM 3204 O O . PRO B 1 111 ? -11.609 -20 -7.078 1 95.69 111 PRO B O 1
ATOM 3207 N N . GLY B 1 112 ? -12.867 -18.094 -7.094 1 94.38 112 GLY B N 1
ATOM 3208 C CA . GLY B 1 112 ? -13.547 -18.469 -8.328 1 94.38 112 GLY B CA 1
ATOM 3209 C C . GLY B 1 112 ? -12.625 -18.469 -9.531 1 94.38 112 GLY B C 1
ATOM 3210 O O . GLY B 1 112 ? -12.703 -19.359 -10.383 1 94.38 112 GLY B O 1
ATOM 3211 N N . PHE B 1 113 ? -11.797 -17.516 -9.633 1 96.75 113 PHE B N 1
ATOM 3212 C CA . PHE B 1 113 ? -10.828 -17.453 -10.727 1 96.75 113 PHE B CA 1
ATOM 3213 C C . PHE B 1 113 ? -9.898 -18.656 -10.703 1 96.75 113 PHE B C 1
ATOM 3215 O O . PHE B 1 113 ? -9.625 -19.266 -11.742 1 96.75 113 PHE B O 1
ATOM 3222 N N . ARG B 1 114 ? -9.375 -18.922 -9.539 1 93.44 114 ARG B N 1
ATOM 3223 C CA . ARG B 1 114 ? -8.461 -20.047 -9.367 1 93.44 114 ARG B CA 1
ATOM 3224 C C . ARG B 1 114 ? -9.117 -21.359 -9.766 1 93.44 114 ARG B C 1
ATOM 3226 O O . ARG B 1 114 ? -8.461 -22.25 -10.32 1 93.44 114 ARG B O 1
ATOM 3233 N N . ALA B 1 115 ? -10.391 -21.516 -9.422 1 91.88 115 ALA B N 1
ATOM 3234 C CA . ALA B 1 115 ? -11.125 -22.719 -9.797 1 91.88 115 ALA B CA 1
ATOM 3235 C C . ALA B 1 115 ? -11.227 -22.844 -11.312 1 91.88 115 ALA B C 1
ATOM 3237 O O . ALA B 1 115 ? -11.133 -23.953 -11.852 1 91.88 115 ALA B O 1
ATOM 3238 N N . LEU B 1 116 ? -11.367 -21.734 -11.977 1 92.19 116 LEU B N 1
ATOM 3239 C CA . LEU B 1 116 ? -11.508 -21.719 -13.422 1 92.19 116 LEU B CA 1
ATOM 3240 C C . LEU B 1 116 ? -10.164 -21.922 -14.109 1 92.19 116 LEU B C 1
ATOM 3242 O O . LEU B 1 116 ? -10.086 -22.562 -15.164 1 92.19 116 LEU B O 1
ATOM 3246 N N . TYR B 1 117 ? -9.148 -21.344 -13.484 1 92.94 117 TYR B N 1
ATOM 3247 C CA . TYR B 1 117 ? -7.824 -21.375 -14.102 1 92.94 117 TYR B CA 1
ATOM 3248 C C . TYR B 1 117 ? -6.762 -21.812 -13.102 1 92.94 117 TYR B C 1
ATOM 3250 O O . TYR B 1 117 ? -5.867 -21.031 -12.758 1 92.94 117 TYR B O 1
ATOM 3258 N N . PRO B 1 118 ? -6.707 -23.016 -12.766 1 89.25 118 PRO B N 1
ATOM 3259 C CA . PRO B 1 118 ? -5.836 -23.516 -11.695 1 89.25 118 PRO B CA 1
ATOM 3260 C C . PRO B 1 118 ? -4.355 -23.469 -12.078 1 89.25 118 PRO B C 1
ATOM 3262 O O . PRO B 1 118 ? -3.488 -23.547 -11.203 1 89.25 118 PRO B O 1
ATOM 3265 N N . GLU B 1 119 ? -4.051 -23.281 -13.32 1 89.06 119 GLU B N 1
ATOM 3266 C CA . GLU B 1 119 ? -2.662 -23.344 -13.766 1 89.06 119 GLU B CA 1
ATOM 3267 C C . GLU B 1 119 ? -2.055 -21.938 -13.867 1 89.06 119 GLU B C 1
ATOM 3269 O O . GLU B 1 119 ? -0.886 -21.797 -14.227 1 89.06 119 GLU B O 1
ATOM 3274 N N . ILE B 1 120 ? -2.832 -20.984 -13.523 1 91.12 120 ILE B N 1
ATOM 3275 C CA . ILE B 1 120 ? -2.324 -19.625 -13.516 1 91.12 120 ILE B CA 1
ATOM 3276 C C . ILE B 1 120 ? -1.812 -19.281 -12.117 1 91.12 120 ILE B C 1
ATOM 3278 O O . ILE B 1 120 ? -2.51 -19.484 -11.125 1 91.12 120 ILE B O 1
ATOM 3282 N N . GLU B 1 121 ? -0.581 -18.859 -12.047 1 92.06 121 GLU B N 1
ATOM 3283 C CA . GLU B 1 121 ? -0.067 -18.234 -10.828 1 92.06 121 GLU B CA 1
ATOM 3284 C C . GLU B 1 121 ? -0.207 -16.719 -10.883 1 92.06 121 GLU B C 1
ATOM 3286 O O . GLU B 1 121 ? 0.425 -16.062 -11.719 1 92.06 121 GLU B O 1
ATOM 3291 N N . LEU B 1 122 ? -0.965 -16.234 -10.008 1 96.31 122 LEU B N 1
ATOM 3292 C CA . LEU B 1 122 ? -1.236 -14.797 -10.008 1 96.31 122 LEU B CA 1
ATOM 3293 C C . LEU B 1 122 ? -0.225 -14.055 -9.141 1 96.31 122 LEU B C 1
ATOM 3295 O O . LEU B 1 122 ? -0.04 -14.383 -7.969 1 96.31 122 LEU B O 1
ATOM 3299 N N . ILE B 1 123 ? 0.473 -13.141 -9.734 1 95.31 123 ILE B N 1
ATOM 3300 C CA . ILE B 1 123 ? 1.281 -12.164 -9.016 1 95.31 123 ILE B CA 1
ATOM 3301 C C . ILE B 1 123 ? 0.528 -10.836 -8.914 1 95.31 123 ILE B C 1
ATOM 3303 O O . ILE B 1 123 ? 0.45 -10.086 -9.891 1 95.31 123 ILE B O 1
ATOM 3307 N N . LEU B 1 124 ? 0.058 -10.562 -7.75 1 96.56 124 LEU B N 1
ATOM 3308 C CA . LEU B 1 124 ? -0.853 -9.445 -7.539 1 96.56 124 LEU B CA 1
ATOM 3309 C C . LEU B 1 124 ? -0.133 -8.281 -6.867 1 96.56 124 LEU B C 1
ATOM 3311 O O . LEU B 1 124 ? 0.068 -8.289 -5.648 1 96.56 124 LEU B O 1
ATOM 3315 N N . GLY B 1 125 ? 0.221 -7.34 -7.676 1 93.94 125 GLY B N 1
ATOM 3316 C CA . GLY B 1 125 ? 0.668 -6.062 -7.137 1 93.94 125 GLY B CA 1
ATOM 3317 C C . GLY B 1 125 ? -0.475 -5.148 -6.746 1 93.94 125 GLY B C 1
ATOM 3318 O O . GLY B 1 125 ? -1.475 -5.051 -7.461 1 93.94 125 GLY B O 1
ATOM 3319 N N . SER B 1 126 ? -0.333 -4.621 -5.523 1 91.56 126 SER B N 1
ATOM 3320 C CA . SER B 1 126 ? -1.356 -3.695 -5.051 1 91.56 126 SER B CA 1
ATOM 3321 C C . SER B 1 126 ? -0.734 -2.406 -4.523 1 91.56 126 SER B C 1
ATOM 3323 O O . SER B 1 126 ? 0.054 -2.432 -3.576 1 91.56 126 SER B O 1
ATOM 3325 N N . SER B 1 127 ? -0.896 -1.326 -5.227 1 83.88 127 SER B N 1
ATOM 3326 C CA . SER B 1 127 ? -0.378 -0.026 -4.812 1 83.88 127 SER B CA 1
ATOM 3327 C C . SER B 1 127 ? -1.302 1.103 -5.258 1 83.88 127 SER B C 1
ATOM 3329 O O . SER B 1 127 ? -2.039 0.961 -6.238 1 83.88 127 SER B O 1
ATOM 3331 N N . ASP B 1 128 ? -1.258 2.186 -4.508 1 85.31 128 ASP B N 1
ATOM 3332 C CA . ASP B 1 128 ? -2.006 3.385 -4.875 1 85.31 128 ASP B CA 1
ATOM 3333 C C . ASP B 1 128 ? -1.153 4.328 -5.719 1 85.31 128 ASP B C 1
ATOM 3335 O O . ASP B 1 128 ? -1.583 5.434 -6.051 1 85.31 128 ASP B O 1
ATOM 3339 N N . HIS B 1 129 ? -0.021 3.77 -6.098 1 78.31 129 HIS B N 1
ATOM 3340 C CA . HIS B 1 129 ? 0.886 4.57 -6.91 1 78.31 129 HIS B CA 1
ATOM 3341 C C . HIS B 1 129 ? 0.878 4.109 -8.367 1 78.31 129 HIS B C 1
ATOM 3343 O O . HIS B 1 129 ? 0.537 2.959 -8.648 1 78.31 129 HIS B O 1
ATOM 3349 N N . GLN B 1 130 ? 1.16 5.086 -9.203 1 74.62 130 GLN B N 1
ATOM 3350 C CA . GLN B 1 130 ? 1.263 4.703 -10.609 1 74.62 130 GLN B CA 1
ATOM 3351 C C . GLN B 1 130 ? 2.498 3.846 -10.859 1 74.62 130 GLN B C 1
ATOM 3353 O O . GLN B 1 130 ? 3.566 4.105 -10.297 1 74.62 130 GLN B O 1
ATOM 3358 N N . VAL B 1 131 ? 2.195 2.811 -11.609 1 76.94 131 VAL B N 1
ATOM 3359 C CA . VAL B 1 131 ? 3.277 1.887 -11.93 1 76.94 131 VAL B CA 1
ATOM 3360 C C . VAL B 1 131 ? 3.547 1.902 -13.43 1 76.94 131 VAL B C 1
ATOM 3362 O O . VAL B 1 131 ? 2.629 2.102 -14.227 1 76.94 131 VAL B O 1
ATOM 3365 N N . ASP B 1 132 ? 4.859 1.851 -13.719 1 78.19 132 ASP B N 1
ATOM 3366 C CA . ASP B 1 132 ? 5.23 1.646 -15.117 1 78.19 132 ASP B CA 1
ATOM 3367 C C . ASP B 1 132 ? 5.02 0.192 -15.531 1 78.19 132 ASP B C 1
ATOM 3369 O O . ASP B 1 132 ? 5.863 -0.665 -15.266 1 78.19 132 ASP B O 1
ATOM 3373 N N . LEU B 1 133 ? 4.004 0.047 -16.281 1 81.62 133 LEU B N 1
ATOM 3374 C CA . LEU B 1 133 ? 3.578 -1.308 -16.609 1 81.62 133 LEU B CA 1
ATOM 3375 C C . LEU B 1 133 ? 4.656 -2.035 -17.406 1 81.62 133 LEU B C 1
ATOM 3377 O O . LEU B 1 133 ? 4.922 -3.215 -17.172 1 81.62 133 LEU B O 1
ATOM 3381 N N . ILE B 1 134 ? 5.223 -1.311 -18.266 1 77 134 ILE B N 1
ATOM 3382 C CA . ILE B 1 134 ? 6.199 -1.926 -19.156 1 77 134 ILE B CA 1
ATOM 3383 C C . ILE B 1 134 ? 7.492 -2.205 -18.391 1 77 134 ILE B C 1
ATOM 3385 O O . ILE B 1 134 ? 7.984 -3.338 -18.391 1 77 134 ILE B O 1
ATOM 3389 N N . ALA B 1 135 ? 7.926 -1.216 -17.656 1 74.38 135 ALA B N 1
ATOM 3390 C CA . ALA B 1 135 ? 9.195 -1.339 -16.938 1 74.38 135 ALA B CA 1
ATOM 3391 C C . ALA B 1 135 ? 9.102 -2.398 -15.852 1 74.38 135 ALA B C 1
ATOM 3393 O O . ALA B 1 135 ? 10.086 -3.082 -15.555 1 74.38 135 ALA B O 1
ATOM 3394 N N . GLN B 1 136 ? 7.938 -2.629 -15.391 1 79.31 136 GLN B N 1
ATOM 3395 C CA . GLN B 1 136 ? 7.801 -3.521 -14.242 1 79.31 136 GLN B CA 1
ATOM 3396 C C . GLN B 1 136 ? 7.238 -4.875 -14.664 1 79.31 136 GLN B C 1
ATOM 3398 O O . GLN B 1 136 ? 6.961 -5.73 -13.82 1 79.31 136 GLN B O 1
ATOM 3403 N N . GLY B 1 137 ? 7.023 -5.039 -15.93 1 81.75 137 GLY B N 1
ATOM 3404 C CA . GLY B 1 137 ? 6.605 -6.32 -16.469 1 81.75 137 GLY B CA 1
ATOM 3405 C C . GLY B 1 137 ? 5.188 -6.695 -16.078 1 81.75 137 GLY B C 1
ATOM 3406 O O . GLY B 1 137 ? 4.879 -7.871 -15.883 1 81.75 137 GLY B O 1
ATOM 3407 N N . VAL B 1 138 ? 4.371 -5.707 -15.922 1 89.75 138 VAL B N 1
ATOM 3408 C CA . VAL B 1 138 ? 2.971 -5.938 -15.578 1 89.75 138 VAL B CA 1
ATOM 3409 C C . VAL B 1 138 ? 2.186 -6.309 -16.828 1 89.75 138 VAL B C 1
ATOM 3411 O O . VAL B 1 138 ? 2.314 -5.656 -17.875 1 89.75 138 VAL B O 1
ATOM 3414 N N . ASP B 1 139 ? 1.452 -7.414 -16.734 1 91.06 139 ASP B N 1
ATOM 3415 C CA . ASP B 1 139 ? 0.666 -7.883 -17.875 1 91.06 139 ASP B CA 1
ATOM 3416 C C . ASP B 1 139 ? -0.584 -7.027 -18.062 1 91.06 139 ASP B C 1
ATOM 3418 O O . ASP B 1 139 ? -0.978 -6.742 -19.188 1 91.06 139 ASP B O 1
ATOM 3422 N N . CYS B 1 140 ? -1.189 -6.684 -16.969 1 93 140 CYS B N 1
ATOM 3423 C CA . CYS B 1 140 ? -2.428 -5.914 -16.969 1 93 140 CYS B CA 1
ATOM 3424 C C . CYS B 1 140 ? -2.586 -5.121 -15.68 1 93 140 CYS B C 1
ATOM 3426 O O . CYS B 1 140 ? -2.238 -5.605 -14.602 1 93 140 CYS B O 1
ATOM 3428 N N . ALA B 1 141 ? -3.125 -3.895 -15.844 1 93.88 141 ALA B N 1
ATOM 3429 C CA . ALA B 1 141 ? -3.338 -3.059 -14.664 1 93.88 141 ALA B CA 1
ATOM 3430 C C . ALA B 1 141 ? -4.785 -2.588 -14.578 1 93.88 141 ALA B C 1
ATOM 3432 O O . ALA B 1 141 ? -5.445 -2.395 -15.602 1 93.88 141 ALA B O 1
ATOM 3433 N N . VAL B 1 142 ? -5.246 -2.502 -13.367 1 94.44 142 VAL B N 1
ATOM 3434 C CA . VAL B 1 142 ? -6.512 -1.833 -13.094 1 94.44 142 VAL B CA 1
ATOM 3435 C C . VAL B 1 142 ? -6.25 -0.427 -12.562 1 94.44 142 VAL B C 1
ATOM 3437 O O . VAL B 1 142 ? -5.391 -0.236 -11.695 1 94.44 142 VAL B O 1
ATOM 3440 N N . ARG B 1 143 ? -6.957 0.543 -13.102 1 92.62 143 ARG B N 1
ATOM 3441 C CA . ARG B 1 143 ? -6.762 1.929 -12.688 1 92.62 143 ARG B CA 1
ATOM 3442 C C . ARG B 1 143 ? -8.086 2.592 -12.344 1 92.62 143 ARG B C 1
ATOM 3444 O O . ARG B 1 143 ? -9.117 2.287 -12.953 1 92.62 143 ARG B O 1
ATOM 3451 N N . LEU B 1 144 ? -7.883 3.479 -11.383 1 92.06 144 LEU B N 1
ATOM 3452 C CA . LEU B 1 144 ? -9.008 4.316 -10.984 1 92.06 144 LEU B CA 1
ATOM 3453 C C . LEU B 1 144 ? -8.867 5.723 -11.562 1 92.06 144 LEU B C 1
ATOM 3455 O O . LEU B 1 144 ? -7.781 6.297 -11.555 1 92.06 144 LEU B O 1
ATOM 3459 N N . GLY B 1 145 ? -9.977 6.223 -12.078 1 88.62 145 GLY B N 1
ATOM 3460 C CA . GLY B 1 145 ? -9.977 7.598 -12.555 1 88.62 145 GLY B CA 1
ATOM 3461 C C . GLY B 1 145 ? -9.711 7.711 -14.047 1 88.62 145 GLY B C 1
ATOM 3462 O O . GLY B 1 145 ? -9.523 6.699 -14.727 1 88.62 145 GLY B O 1
ATOM 3463 N N . GLU B 1 146 ? -9.734 8.922 -14.484 1 84.25 146 GLU B N 1
ATOM 3464 C CA . GLU B 1 146 ? -9.477 9.188 -15.898 1 84.25 146 GLU B CA 1
ATOM 3465 C C . GLU B 1 146 ? -8 8.977 -16.234 1 84.25 146 GLU B C 1
ATOM 3467 O O . GLU B 1 146 ? -7.125 9.25 -15.414 1 84.25 146 GLU B O 1
ATOM 3472 N N . LEU B 1 147 ? -7.852 8.414 -17.375 1 81.81 147 LEU B N 1
ATOM 3473 C CA . LEU B 1 147 ? -6.496 8.07 -17.812 1 81.81 147 LEU B CA 1
ATOM 3474 C C . LEU B 1 147 ? -5.934 9.141 -18.734 1 81.81 147 LEU B C 1
ATOM 3476 O O . LEU B 1 147 ? -6.668 9.727 -19.531 1 81.81 147 LEU B O 1
ATOM 3480 N N . ASP B 1 148 ? -4.656 9.297 -18.453 1 73.44 148 ASP B N 1
ATOM 3481 C CA . ASP B 1 148 ? -3.977 10.141 -19.438 1 73.44 148 ASP B CA 1
ATOM 3482 C C . ASP B 1 148 ? -3.756 9.398 -20.75 1 73.44 148 ASP B C 1
ATOM 3484 O O . ASP B 1 148 ? -3.861 8.172 -20.797 1 73.44 148 ASP B O 1
ATOM 3488 N N . SER B 1 149 ? -3.564 10.156 -21.781 1 64.81 149 SER B N 1
ATOM 3489 C CA . SER B 1 149 ? -3.285 9.555 -23.094 1 64.81 149 SER B CA 1
ATOM 3490 C C . SER B 1 149 ? -1.995 8.742 -23.062 1 64.81 149 SER B C 1
ATOM 3492 O O . SER B 1 149 ? -1 9.172 -22.469 1 64.81 149 SER B O 1
ATOM 3494 N N . SER B 1 150 ? -2.178 7.484 -23.359 1 71.94 150 SER B N 1
ATOM 3495 C CA . SER B 1 150 ? -0.999 6.629 -23.422 1 71.94 150 SER B CA 1
ATOM 3496 C C . SER B 1 150 ? -1.1 5.633 -24.578 1 71.94 150 SER B C 1
ATOM 3498 O O . SER B 1 150 ? -2.127 5.562 -25.25 1 71.94 150 SER B O 1
ATOM 3500 N N . SER B 1 151 ? -0.01 5.047 -24.859 1 78.56 151 SER B N 1
ATOM 3501 C CA . SER B 1 151 ? 0.052 4.027 -25.906 1 78.56 151 SER B CA 1
ATOM 3502 C C . SER B 1 151 ? -0.559 2.713 -25.422 1 78.56 151 SER B C 1
ATOM 3504 O O . SER B 1 151 ? -0.672 1.762 -26.203 1 78.56 151 SER B O 1
ATOM 3506 N N . LEU B 1 152 ? -1.1 2.836 -24.312 1 83 152 LEU B N 1
ATOM 3507 C CA . LEU B 1 152 ? -1.67 1.616 -23.75 1 83 152 LEU B CA 1
ATOM 3508 C C . LEU B 1 152 ? -3.123 1.446 -24.188 1 83 152 LEU B C 1
ATOM 3510 O O . LEU B 1 152 ? -3.801 2.428 -24.5 1 83 152 LEU B O 1
ATOM 3514 N N . ILE B 1 153 ? -3.488 0.218 -24.297 1 86.06 153 ILE B N 1
ATOM 3515 C CA . ILE B 1 153 ? -4.902 -0.099 -24.469 1 86.06 153 ILE B CA 1
ATOM 3516 C C . ILE B 1 153 ? -5.637 0.095 -23.156 1 86.06 153 ILE B C 1
ATOM 3518 O O . ILE B 1 153 ? -5.176 -0.364 -22.109 1 86.06 153 ILE B O 1
ATOM 3522 N N . ALA B 1 154 ? -6.699 0.842 -23.281 1 90.69 154 ALA B N 1
ATOM 3523 C CA . ALA B 1 154 ? -7.531 1.08 -22.109 1 90.69 154 ALA B CA 1
ATOM 3524 C C . ALA B 1 154 ? -8.969 0.622 -22.344 1 90.69 154 ALA B C 1
ATOM 3526 O O . ALA B 1 154 ? -9.547 0.917 -23.391 1 90.69 154 ALA B O 1
ATOM 3527 N N . LYS B 1 155 ? -9.492 -0.183 -21.438 1 91.19 155 LYS B N 1
ATOM 3528 C CA . LYS B 1 155 ? -10.883 -0.614 -21.469 1 91.19 155 LYS B CA 1
ATOM 3529 C C . LYS B 1 155 ? -11.609 -0.261 -20.172 1 91.19 155 LYS B C 1
ATOM 3531 O O . LYS B 1 155 ? -11.234 -0.731 -19.109 1 91.19 155 LYS B O 1
ATOM 3536 N N . ARG B 1 156 ? -12.625 0.552 -20.328 1 93.88 156 ARG B N 1
ATOM 3537 C CA . ARG B 1 156 ? -13.453 0.842 -19.156 1 93.88 156 ARG B CA 1
ATOM 3538 C C . ARG B 1 156 ? -14.312 -0.363 -18.781 1 93.88 156 ARG B C 1
ATOM 3540 O O . ARG B 1 156 ? -15 -0.933 -19.625 1 93.88 156 ARG B O 1
ATOM 3547 N N . ILE B 1 157 ? -14.25 -0.7 -17.484 1 94.12 157 ILE B N 1
ATOM 3548 C CA . ILE B 1 157 ? -14.961 -1.918 -17.125 1 94.12 157 ILE B CA 1
ATOM 3549 C C . ILE B 1 157 ? -16 -1.602 -16.047 1 94.12 157 ILE B C 1
ATOM 3551 O O . ILE B 1 157 ? -16.812 -2.461 -15.688 1 94.12 157 ILE B O 1
ATOM 3555 N N . GLY B 1 158 ? -15.945 -0.4 -15.523 1 94.06 158 GLY B N 1
ATOM 3556 C CA . GLY B 1 158 ? -16.938 -0.037 -14.523 1 94.06 158 GLY B CA 1
ATOM 3557 C C . GLY B 1 158 ? -16.703 1.332 -13.914 1 94.06 158 GLY B C 1
ATOM 3558 O O . GLY B 1 158 ? -15.922 2.127 -14.445 1 94.06 158 GLY B O 1
ATOM 3559 N N . THR B 1 159 ? -17.547 1.646 -12.922 1 94.62 159 THR B N 1
ATOM 3560 C CA . THR B 1 159 ? -17.453 2.873 -12.133 1 94.62 159 THR B CA 1
ATOM 3561 C C . THR B 1 159 ? -17.656 2.586 -10.648 1 94.62 159 THR B C 1
ATOM 3563 O O . THR B 1 159 ? -18.391 1.66 -10.289 1 94.62 159 THR B O 1
ATOM 3566 N N . VAL B 1 160 ? -16.922 3.348 -9.891 1 94.69 160 VAL B N 1
ATOM 3567 C CA . VAL B 1 160 ? -17.062 3.197 -8.445 1 94.69 160 VAL B CA 1
ATOM 3568 C C . VAL B 1 160 ? -17.438 4.543 -7.82 1 94.69 160 VAL B C 1
ATOM 3570 O O . VAL B 1 160 ? -16.859 5.574 -8.172 1 94.69 160 VAL B O 1
ATOM 3573 N N . SER B 1 161 ? -18.422 4.48 -6.953 1 93.75 161 SER B N 1
ATOM 3574 C CA . SER B 1 161 ? -18.891 5.699 -6.305 1 93.75 161 SER B CA 1
ATOM 3575 C C . SER B 1 161 ? -17.953 6.121 -5.176 1 93.75 161 SER B C 1
ATOM 3577 O O . SER B 1 161 ? -17.203 5.301 -4.645 1 93.75 161 SER B O 1
ATOM 3579 N N . MET B 1 162 ? -17.984 7.434 -4.934 1 95.44 162 MET B N 1
ATOM 3580 C CA . MET B 1 162 ? -17.281 8.023 -3.799 1 95.44 162 MET B CA 1
ATOM 3581 C C . MET B 1 162 ? -18.25 8.406 -2.689 1 95.44 162 MET B C 1
ATOM 3583 O O . MET B 1 162 ? -19.453 8.547 -2.932 1 95.44 162 MET B O 1
ATOM 3587 N N . VAL B 1 163 ? -17.719 8.539 -1.483 1 96.56 163 VAL B N 1
ATOM 3588 C CA . VAL B 1 163 ? -18.562 8.945 -0.358 1 96.56 163 VAL B CA 1
ATOM 3589 C C . VAL B 1 163 ? -17.734 9.797 0.608 1 96.56 163 VAL B C 1
ATOM 3591 O O . VAL B 1 163 ? -16.531 9.617 0.733 1 96.56 163 VAL B O 1
ATOM 3594 N N . THR B 1 164 ? -18.391 10.766 1.18 1 97.75 164 THR B N 1
ATOM 3595 C CA . THR B 1 164 ? -17.797 11.602 2.213 1 97.75 164 THR B CA 1
ATOM 3596 C C . THR B 1 164 ? -18.25 11.164 3.6 1 97.75 164 THR B C 1
ATOM 3598 O O . THR B 1 164 ? -19.453 11.023 3.846 1 97.75 164 THR B O 1
ATOM 3601 N N . CYS B 1 165 ? -17.266 10.922 4.508 1 98.25 165 CYS B N 1
ATOM 3602 C CA . CYS B 1 165 ? -17.641 10.422 5.828 1 98.25 165 CYS B CA 1
ATOM 3603 C C . CYS B 1 165 ? -16.641 10.875 6.883 1 98.25 165 CYS B C 1
ATOM 3605 O O . CYS B 1 165 ? -15.594 11.445 6.551 1 98.25 165 CYS B O 1
ATOM 3607 N N . ALA B 1 166 ? -17 10.719 8.055 1 98.69 166 ALA B N 1
ATOM 3608 C CA . ALA B 1 166 ? -16.156 11.008 9.211 1 98.69 166 ALA B CA 1
ATOM 3609 C C . ALA B 1 166 ? -16.5 10.102 10.383 1 98.69 166 ALA B C 1
ATOM 3611 O O . ALA B 1 166 ? -17.609 9.57 10.469 1 98.69 166 ALA B O 1
ATOM 3612 N N . ALA B 1 167 ? -15.5 9.938 11.227 1 98.62 167 ALA B N 1
ATOM 3613 C CA . ALA B 1 167 ? -15.75 9.18 12.453 1 98.62 167 ALA B CA 1
ATOM 3614 C C . ALA B 1 167 ? -16.672 9.945 13.391 1 98.62 167 ALA B C 1
ATOM 3616 O O . ALA B 1 167 ? -16.641 11.18 13.438 1 98.62 167 ALA B O 1
ATOM 3617 N N . PRO B 1 168 ? -17.484 9.211 14.219 1 98.38 168 PRO B N 1
ATOM 3618 C CA . PRO B 1 168 ? -18.328 9.875 15.219 1 98.38 168 PRO B CA 1
ATOM 3619 C C . PRO B 1 168 ? -17.516 10.773 16.156 1 98.38 168 PRO B C 1
ATOM 3621 O O . PRO B 1 168 ? -17.969 11.859 16.516 1 98.38 168 PRO B O 1
ATOM 3624 N N . SER B 1 169 ? -16.375 10.328 16.531 1 96.75 169 SER B N 1
ATOM 3625 C CA . SER B 1 169 ? -15.531 11.094 17.438 1 96.75 169 SER B CA 1
ATOM 3626 C C . SER B 1 169 ? -15.156 12.445 16.844 1 96.75 169 SER B C 1
ATOM 3628 O O . SER B 1 169 ? -15.117 13.453 17.547 1 96.75 169 SER B O 1
ATOM 3630 N N . TYR B 1 170 ? -14.867 12.445 15.609 1 97.38 170 TYR B N 1
ATOM 3631 C CA . TYR B 1 170 ? -14.555 13.703 14.938 1 97.38 170 TYR B CA 1
ATOM 3632 C C . TYR B 1 170 ? -15.766 14.641 14.945 1 97.38 170 TYR B C 1
ATOM 3634 O O . TYR B 1 170 ? -15.641 15.82 15.281 1 97.38 170 TYR B O 1
ATOM 3642 N N . LEU B 1 171 ? -16.891 14.141 14.555 1 98 171 LEU B N 1
ATOM 3643 C CA . LEU B 1 171 ? -18.094 14.938 14.445 1 98 171 LEU B CA 1
ATOM 3644 C C . LEU B 1 171 ? -18.531 15.469 15.805 1 98 171 LEU B C 1
ATOM 3646 O O . LEU B 1 171 ? -19.078 16.562 15.914 1 98 171 LEU B O 1
ATOM 3650 N N . GLU B 1 172 ? -18.312 14.68 16.828 1 97.19 172 GLU B N 1
ATOM 3651 C CA . GLU B 1 172 ? -18.625 15.109 18.188 1 97.19 172 GLU B CA 1
ATOM 3652 C C . GLU B 1 172 ? -17.75 16.297 18.594 1 97.19 172 GLU B C 1
ATOM 3654 O O . GLU B 1 172 ? -18.219 17.203 19.281 1 97.19 172 GLU B O 1
ATOM 3659 N N . GLN B 1 173 ? -16.594 16.281 18.172 1 94.88 173 GLN B N 1
ATOM 3660 C CA . GLN B 1 173 ? -15.633 17.297 18.578 1 94.88 173 GLN B CA 1
ATOM 3661 C C . GLN B 1 173 ? -15.742 18.547 17.719 1 94.88 173 GLN B C 1
ATOM 3663 O O . GLN B 1 173 ? -15.633 19.672 18.219 1 94.88 173 GLN B O 1
ATOM 3668 N N . TYR B 1 174 ? -16 18.391 16.422 1 95.69 174 TYR B N 1
ATOM 3669 C CA . TYR B 1 174 ? -15.859 19.516 15.508 1 95.69 174 TYR B CA 1
ATOM 3670 C C . TYR B 1 174 ? -17.188 19.875 14.859 1 95.69 174 TYR B C 1
ATOM 3672 O O . TYR B 1 174 ? -17.297 20.859 14.141 1 95.69 174 TYR B O 1
ATOM 3680 N N . GLY B 1 175 ? -18.234 19.109 15.109 1 97.12 175 GLY B N 1
ATOM 3681 C CA . GLY B 1 175 ? -19.531 19.312 14.484 1 97.12 175 GLY B CA 1
ATOM 3682 C C . GLY B 1 175 ? -19.656 18.625 13.141 1 97.12 175 GLY B C 1
ATOM 3683 O O . GLY B 1 175 ? -18.672 18.141 12.586 1 97.12 175 GLY B O 1
ATOM 3684 N N . THR B 1 176 ? -20.859 18.547 12.641 1 97.69 176 THR B N 1
ATOM 3685 C CA . THR B 1 176 ? -21.156 17.922 11.359 1 97.69 176 THR B CA 1
ATOM 3686 C C . THR B 1 176 ? -21.438 18.984 10.297 1 97.69 176 THR B C 1
ATOM 3688 O O . THR B 1 176 ? -22.391 19.766 10.406 1 97.69 176 THR B O 1
ATOM 3691 N N . PRO B 1 177 ? -20.578 19.016 9.297 1 96.88 177 PRO B N 1
ATOM 3692 C CA . PRO B 1 177 ? -20.891 19.953 8.219 1 96.88 177 PRO B CA 1
ATOM 3693 C C . PRO B 1 177 ? -22.141 19.547 7.434 1 96.88 177 PRO B C 1
ATOM 3695 O O . PRO B 1 177 ? -22.297 18.375 7.074 1 96.88 177 PRO B O 1
ATOM 3698 N N . THR B 1 178 ? -22.984 20.547 7.102 1 94.44 178 THR B N 1
ATOM 3699 C CA . THR B 1 178 ? -24.25 20.234 6.422 1 94.44 178 THR B CA 1
ATOM 3700 C C . THR B 1 178 ? -24.297 20.906 5.055 1 94.44 178 THR B C 1
ATOM 3702 O O . THR B 1 178 ? -25.219 20.672 4.277 1 94.44 178 THR B O 1
ATOM 3705 N N . THR B 1 179 ? -23.359 21.734 4.828 1 93.38 179 THR B N 1
ATOM 3706 C CA . THR B 1 179 ? -23.266 22.391 3.525 1 93.38 179 THR B CA 1
ATOM 3707 C C . THR B 1 179 ? -21.844 22.312 2.984 1 93.38 179 THR B C 1
ATOM 3709 O O . THR B 1 179 ? -20.906 22.016 3.727 1 93.38 179 THR B O 1
ATOM 3712 N N . PHE B 1 180 ? -21.75 22.594 1.728 1 93.38 180 PHE B N 1
ATOM 3713 C CA . PHE B 1 180 ? -20.438 22.625 1.086 1 93.38 180 PHE B CA 1
ATOM 3714 C C . PHE B 1 180 ? -19.531 23.672 1.737 1 93.38 180 PHE B C 1
ATOM 3716 O O . PHE B 1 180 ? -18.359 23.406 1.992 1 93.38 180 PHE B O 1
ATOM 3723 N N . GLU B 1 181 ? -20.062 24.781 2.037 1 93.62 181 GLU B N 1
ATOM 3724 C CA . GLU B 1 181 ? -19.312 25.906 2.594 1 93.62 181 GLU B CA 1
ATOM 3725 C C . GLU B 1 181 ? -18.797 25.594 3.998 1 93.62 181 GLU B C 1
ATOM 3727 O O . GLU B 1 181 ? -17.719 26.047 4.391 1 93.62 181 GLU B O 1
ATOM 3732 N N . ALA B 1 182 ? -19.594 24.766 4.691 1 95.56 182 ALA B N 1
ATOM 3733 C CA . ALA B 1 182 ? -19.25 24.422 6.07 1 95.56 182 ALA B CA 1
ATOM 3734 C C . ALA B 1 182 ? -17.969 23.594 6.121 1 95.56 182 ALA B C 1
ATOM 3736 O O . ALA B 1 182 ? -17.328 23.484 7.172 1 95.56 182 ALA B O 1
ATOM 3737 N N . LEU B 1 183 ? -17.547 22.984 4.973 1 95.19 183 LEU B N 1
ATOM 3738 C CA . LEU B 1 183 ? -16.344 22.141 4.906 1 95.19 183 LEU B CA 1
ATOM 3739 C C . LEU B 1 183 ? -15.094 22.953 5.207 1 95.19 183 LEU B C 1
ATOM 3741 O O . LEU B 1 183 ? -14.102 22.406 5.699 1 95.19 183 LEU B O 1
ATOM 3745 N N . SER B 1 184 ? -15.141 24.234 4.977 1 93.69 184 SER B N 1
ATOM 3746 C CA . SER B 1 184 ? -13.977 25.094 5.156 1 93.69 184 SER B CA 1
ATOM 3747 C C . SER B 1 184 ? -13.578 25.188 6.625 1 93.69 184 SER B C 1
ATOM 3749 O O . SER B 1 184 ? -12.438 25.531 6.941 1 93.69 184 SER B O 1
ATOM 3751 N N . ASP B 1 185 ? -14.5 24.875 7.484 1 95 185 ASP B N 1
ATOM 3752 C CA . ASP B 1 185 ? -14.242 24.953 8.922 1 95 185 ASP B CA 1
ATOM 3753 C C . ASP B 1 185 ? -13.766 23.594 9.453 1 95 185 ASP B C 1
ATOM 3755 O O . ASP B 1 185 ? -13.586 23.438 10.664 1 95 185 ASP B O 1
ATOM 3759 N N . HIS B 1 186 ? -13.555 22.672 8.602 1 96.62 186 HIS B N 1
ATOM 3760 C CA . HIS B 1 186 ? -13.188 21.312 8.992 1 96.62 186 HIS B CA 1
ATOM 3761 C C . HIS B 1 186 ? -11.836 20.922 8.406 1 96.62 186 HIS B C 1
ATOM 3763 O O . HIS B 1 186 ? -11.266 21.656 7.605 1 96.62 186 HIS B O 1
ATOM 3769 N N . ILE B 1 187 ? -11.305 19.844 8.945 1 95.12 187 ILE B N 1
ATOM 3770 C CA . ILE B 1 187 ? -10.039 19.312 8.438 1 95.12 187 ILE B CA 1
ATOM 3771 C C . ILE B 1 187 ? -10.273 17.953 7.777 1 95.12 187 ILE B C 1
ATOM 3773 O O . ILE B 1 187 ? -11.211 17.234 8.133 1 95.12 187 ILE B O 1
ATOM 3777 N N . ALA B 1 188 ? -9.414 17.672 6.824 1 97.31 188 ALA B N 1
ATOM 3778 C CA . ALA B 1 188 ? -9.531 16.422 6.082 1 97.31 188 ALA B CA 1
ATOM 3779 C C . ALA B 1 188 ? -8.305 15.531 6.305 1 97.31 188 ALA B C 1
ATOM 3781 O O . ALA B 1 188 ? -7.289 15.992 6.828 1 97.31 188 ALA B O 1
ATOM 3782 N N . VAL B 1 189 ? -8.516 14.242 6.148 1 97.56 189 VAL B N 1
ATOM 3783 C CA . VAL B 1 189 ? -7.375 13.398 5.801 1 97.56 189 VAL B CA 1
ATOM 3784 C C . VAL B 1 189 ? -7.074 13.516 4.309 1 97.56 189 VAL B C 1
ATOM 3786 O O . VAL B 1 189 ? -7.824 13.008 3.475 1 97.56 189 VAL B O 1
ATOM 3789 N N . ASN B 1 190 ? -5.988 14.188 4.023 1 96.75 190 ASN B N 1
ATOM 3790 C CA . ASN B 1 190 ? -5.672 14.43 2.619 1 96.75 190 ASN B CA 1
ATOM 3791 C C . ASN B 1 190 ? -4.895 13.266 2.01 1 96.75 190 ASN B C 1
ATOM 3793 O O . ASN B 1 190 ? -4.035 12.672 2.666 1 96.75 190 ASN B O 1
ATOM 3797 N N . PHE B 1 191 ? -5.23 13 0.805 1 95.25 191 PHE B N 1
ATOM 3798 C CA . PHE B 1 191 ? -4.59 11.914 0.068 1 95.25 191 PHE B CA 1
ATOM 3799 C C . PHE B 1 191 ? -3.645 12.469 -0.992 1 95.25 191 PHE B C 1
ATOM 3801 O O . PHE B 1 191 ? -4.055 13.25 -1.851 1 95.25 191 PHE B O 1
ATOM 3808 N N . LEU B 1 192 ? -2.447 12.023 -0.905 1 90.56 192 LEU B N 1
ATOM 3809 C CA . LEU B 1 192 ? -1.412 12.461 -1.832 1 90.56 192 LEU B CA 1
ATOM 3810 C C . LEU B 1 192 ? -1.354 11.555 -3.057 1 90.56 192 LEU B C 1
ATOM 3812 O O . LEU B 1 192 ? -1.216 10.344 -2.928 1 90.56 192 LEU B O 1
ATOM 3816 N N . ILE B 1 193 ? -1.504 12.148 -4.188 1 79.44 193 ILE B N 1
ATOM 3817 C CA . ILE B 1 193 ? -1.256 11.453 -5.445 1 79.44 193 ILE B CA 1
ATOM 3818 C C . ILE B 1 193 ? 0.23 11.523 -5.789 1 79.44 193 ILE B C 1
ATOM 3820 O O . ILE B 1 193 ? 0.697 12.516 -6.352 1 79.44 193 ILE B O 1
ATOM 3824 N N . ASP B 1 194 ? 0.894 10.539 -5.559 1 66.31 194 ASP B N 1
ATOM 3825 C CA . ASP B 1 194 ? 2.352 10.539 -5.492 1 66.31 194 ASP B CA 1
ATOM 3826 C C . ASP B 1 194 ? 2.961 11.008 -6.809 1 66.31 194 ASP B C 1
ATOM 3828 O O . ASP B 1 194 ? 3.766 11.945 -6.832 1 66.31 194 ASP B O 1
ATOM 3832 N N . HIS B 1 195 ? 2.533 10.383 -7.812 1 62.06 195 HIS B N 1
ATOM 3833 C CA . HIS B 1 195 ? 3.193 10.672 -9.078 1 62.06 195 HIS B CA 1
ATOM 3834 C C . HIS B 1 195 ? 2.926 12.102 -9.531 1 62.06 195 HIS B C 1
ATOM 3836 O O . HIS B 1 195 ? 3.66 12.641 -10.359 1 62.06 195 HIS B O 1
ATOM 3842 N N . ARG B 1 196 ? 1.978 12.711 -8.836 1 62.91 196 ARG B N 1
ATOM 3843 C CA . ARG B 1 196 ? 1.665 14.094 -9.18 1 62.91 196 ARG B CA 1
ATOM 3844 C C . ARG B 1 196 ? 2.121 15.047 -8.086 1 62.91 196 ARG B C 1
ATOM 3846 O O . ARG B 1 196 ? 2.133 16.266 -8.281 1 62.91 196 ARG B O 1
ATOM 3853 N N . GLN B 1 197 ? 2.482 14.406 -7.074 1 71.25 197 GLN B N 1
ATOM 3854 C CA . GLN B 1 197 ? 2.832 15.195 -5.895 1 71.25 197 GLN B CA 1
ATOM 3855 C C . GLN B 1 197 ? 1.747 16.219 -5.574 1 71.25 197 GLN B C 1
ATOM 3857 O O . GLN B 1 197 ? 2.045 17.391 -5.324 1 71.25 197 GLN B O 1
ATOM 3862 N N . GLN B 1 198 ? 0.507 15.797 -5.707 1 82.19 198 GLN B N 1
ATOM 3863 C CA . GLN B 1 198 ? -0.649 16.656 -5.457 1 82.19 198 GLN B CA 1
ATOM 3864 C C . GLN B 1 198 ? -1.648 15.969 -4.531 1 82.19 198 GLN B C 1
ATOM 3866 O O . GLN B 1 198 ? -1.754 14.742 -4.523 1 82.19 198 GLN B O 1
ATOM 3871 N N . ILE B 1 199 ? -2.281 16.906 -3.818 1 90.12 199 ILE B N 1
ATOM 3872 C CA . ILE B 1 199 ? -3.379 16.422 -2.99 1 90.12 199 ILE B CA 1
ATOM 3873 C C . ILE B 1 199 ? -4.617 16.188 -3.855 1 90.12 199 ILE B C 1
ATOM 3875 O O . ILE B 1 199 ? -4.973 17.031 -4.68 1 90.12 199 ILE B O 1
ATOM 3879 N N . MET B 1 200 ? -5.176 15.078 -3.701 1 90.44 200 MET B N 1
ATOM 3880 C CA . MET B 1 200 ? -6.406 14.781 -4.426 1 90.44 200 MET B CA 1
ATOM 3881 C C . MET B 1 200 ? -7.547 15.68 -3.955 1 90.44 200 MET B C 1
ATOM 3883 O O . MET B 1 200 ? -7.941 15.633 -2.789 1 90.44 200 MET B O 1
ATOM 3887 N N . PRO B 1 201 ? -8.047 16.438 -4.879 1 92.44 201 PRO B N 1
ATOM 3888 C CA . PRO B 1 201 ? -9.188 17.281 -4.465 1 92.44 201 PRO B CA 1
ATOM 3889 C C . PRO B 1 201 ? -10.477 16.469 -4.305 1 92.44 201 PRO B C 1
ATOM 3891 O O . PRO B 1 201 ? -10.617 15.398 -4.891 1 92.44 201 PRO B O 1
ATOM 3894 N N . TRP B 1 202 ? -11.312 17.078 -3.488 1 94.56 202 TRP B N 1
ATOM 3895 C CA . TRP B 1 202 ? -12.672 16.547 -3.412 1 94.56 202 TRP B CA 1
ATOM 3896 C C . TRP B 1 202 ? -13.523 17.094 -4.551 1 94.56 202 TRP B C 1
ATOM 3898 O O . TRP B 1 202 ? -13.391 18.266 -4.934 1 94.56 202 TRP B O 1
ATOM 3908 N N . ARG B 1 203 ? -14.336 16.25 -5.078 1 93.5 203 ARG B N 1
ATOM 3909 C CA . ARG B 1 203 ? -15.211 16.688 -6.16 1 93.5 203 ARG B CA 1
ATOM 3910 C C . ARG B 1 203 ? -16.656 16.328 -5.863 1 93.5 203 ARG B C 1
ATOM 3912 O O . ARG B 1 203 ? -16.938 15.242 -5.344 1 93.5 203 ARG B O 1
ATOM 3919 N N . PHE B 1 204 ? -17.453 17.375 -6.102 1 93 204 PHE B N 1
ATOM 3920 C CA . PHE B 1 204 ? -18.891 17.219 -5.938 1 93 204 PHE B CA 1
ATOM 3921 C C . PHE B 1 204 ? -19.641 17.672 -7.191 1 93 204 PHE B C 1
ATOM 3923 O O . PHE B 1 204 ? -19.109 18.438 -7.992 1 93 204 PHE B O 1
ATOM 3930 N N . GLN B 1 205 ? -20.75 16.969 -7.336 1 87.56 205 GLN B N 1
ATOM 3931 C CA . GLN B 1 205 ? -21.672 17.406 -8.367 1 87.56 205 GLN B CA 1
ATOM 3932 C C . GLN B 1 205 ? -22.984 17.891 -7.762 1 87.56 205 GLN B C 1
ATOM 3934 O O . GLN B 1 205 ? -23.625 17.172 -6.992 1 87.56 205 GLN B O 1
ATOM 3939 N N . THR B 1 206 ? -23.25 19.188 -7.938 1 77.31 206 THR B N 1
ATOM 3940 C CA . THR B 1 206 ? -24.5 19.766 -7.484 1 77.31 206 THR B CA 1
ATOM 3941 C C . THR B 1 206 ? -25.156 20.594 -8.594 1 77.31 206 THR B C 1
ATOM 3943 O O . THR B 1 206 ? -24.547 21.531 -9.117 1 77.31 206 THR B O 1
ATOM 3946 N N . GLY B 1 207 ? -26.531 20.297 -8.781 1 75 207 GLY B N 1
ATOM 3947 C CA . GLY B 1 207 ? -27.312 21.062 -9.727 1 75 207 GLY B CA 1
ATOM 3948 C C . GLY B 1 207 ? -26.641 21.234 -11.07 1 75 207 GLY B C 1
ATOM 3949 O O . GLY B 1 207 ? -26.688 22.312 -11.664 1 75 207 GLY B O 1
ATOM 3950 N N . GLY B 1 208 ? -25.844 20.25 -11.469 1 73.5 208 GLY B N 1
ATOM 3951 C CA . GLY B 1 208 ? -25.203 20.281 -12.766 1 73.5 208 GLY B CA 1
ATOM 3952 C C . GLY B 1 208 ? -23.812 20.906 -12.734 1 73.5 208 GLY B C 1
ATOM 3953 O O . GLY B 1 208 ? -23.141 20.969 -13.758 1 73.5 208 GLY B O 1
ATOM 3954 N N . LYS B 1 209 ? -23.5 21.5 -11.609 1 83.06 209 LYS B N 1
ATOM 3955 C CA . LYS B 1 209 ? -22.188 22.125 -11.477 1 83.06 209 LYS B CA 1
ATOM 3956 C C . LYS B 1 209 ? -21.219 21.219 -10.703 1 83.06 209 LYS B C 1
ATOM 3958 O O . LYS B 1 209 ? -21.641 20.5 -9.805 1 83.06 209 LYS B O 1
ATOM 3963 N N . SER B 1 210 ? -19.922 21.281 -11.211 1 87.75 210 SER B N 1
ATOM 3964 C CA . SER B 1 210 ? -18.875 20.562 -10.508 1 87.75 210 SER B CA 1
ATOM 3965 C C . SER B 1 210 ? -18.125 21.469 -9.539 1 87.75 210 SER B C 1
ATOM 3967 O O . SER B 1 210 ? -17.719 22.578 -9.898 1 87.75 210 SER B O 1
ATOM 3969 N N . LEU B 1 211 ? -18.141 21.047 -8.273 1 89.69 211 LEU B N 1
ATOM 3970 C CA . LEU B 1 211 ? -17.406 21.75 -7.227 1 89.69 211 LEU B CA 1
ATOM 3971 C C . LEU B 1 211 ? -16.156 20.969 -6.812 1 89.69 211 LEU B C 1
ATOM 3973 O O . LEU B 1 211 ? -16.188 19.734 -6.734 1 89.69 211 LEU B O 1
ATOM 3977 N N . SER B 1 212 ? -15.102 21.688 -6.645 1 92.06 212 SER B N 1
ATOM 3978 C CA . SER B 1 212 ? -13.859 21.078 -6.184 1 92.06 212 SER B CA 1
ATOM 3979 C C . SER B 1 212 ? -13.289 21.828 -4.98 1 92.06 212 SER B C 1
ATOM 3981 O O . SER B 1 212 ? -13.383 23.062 -4.91 1 92.06 212 SER B O 1
ATOM 3983 N N . VAL B 1 213 ? -12.766 21.047 -4.023 1 92 213 VAL B N 1
ATOM 3984 C CA . VAL B 1 213 ? -12.219 21.703 -2.84 1 92 213 VAL B CA 1
ATOM 3985 C C . VAL B 1 213 ? -11.062 20.875 -2.275 1 92 213 VAL B C 1
ATOM 3987 O O . VAL B 1 213 ? -11.047 19.641 -2.412 1 92 213 VAL B O 1
ATOM 3990 N N . THR B 1 214 ? -10.117 21.5 -1.827 1 92.88 214 THR B N 1
ATOM 3991 C CA . THR B 1 214 ? -9.086 20.922 -0.975 1 92.88 214 THR B CA 1
ATOM 3992 C C . THR B 1 214 ? -9.133 21.531 0.424 1 92.88 214 THR B C 1
ATOM 3994 O O . THR B 1 214 ? -9.055 22.75 0.58 1 92.88 214 THR B O 1
ATOM 3997 N N . LEU B 1 215 ? -9.273 20.703 1.393 1 93.12 215 LEU B N 1
ATOM 3998 C CA . LEU B 1 215 ? -9.438 21.172 2.766 1 93.12 215 LEU B CA 1
ATOM 3999 C C . LEU B 1 215 ? -8.086 21.266 3.469 1 93.12 215 LEU B C 1
ATOM 4001 O O . LEU B 1 215 ? -7.105 20.656 3.021 1 93.12 215 LEU B O 1
ATOM 4005 N N . LYS B 1 216 ? -8.117 22.016 4.531 1 91.31 216 LYS B N 1
ATOM 4006 C CA . LYS B 1 216 ? -6.988 21.984 5.453 1 91.31 216 LYS B CA 1
ATOM 4007 C C . LYS B 1 216 ? -6.816 20.594 6.059 1 91.31 216 LYS B C 1
ATOM 4009 O O . LYS B 1 216 ? -7.77 19.812 6.113 1 91.31 216 LYS B O 1
ATOM 4014 N N . SER B 1 217 ? -5.492 20.344 6.418 1 91.31 217 SER B N 1
ATOM 4015 C CA . SER B 1 217 ? -5.234 19 6.93 1 91.31 217 SER B CA 1
ATOM 4016 C C . SER B 1 217 ? -4.07 19 7.914 1 91.31 217 SER B C 1
ATOM 4018 O O . SER B 1 217 ? -3.18 19.844 7.836 1 91.31 217 SER B O 1
ATOM 4020 N N . GLY B 1 218 ? -4.203 18.141 8.859 1 90.12 218 GLY B N 1
ATOM 4021 C CA . GLY B 1 218 ? -3.072 17.875 9.734 1 90.12 218 GLY B CA 1
ATOM 4022 C C . GLY B 1 218 ? -2.277 16.641 9.328 1 90.12 218 GLY B C 1
ATOM 4023 O O . GLY B 1 218 ? -1.209 16.375 9.875 1 90.12 218 GLY B O 1
ATOM 4024 N N . ILE B 1 219 ? -2.828 15.961 8.344 1 95.44 219 ILE B N 1
ATOM 4025 C CA . ILE B 1 219 ? -2.17 14.727 7.926 1 95.44 219 ILE B CA 1
ATOM 4026 C C . ILE B 1 219 ? -2.42 14.477 6.438 1 95.44 219 ILE B C 1
ATOM 4028 O O . ILE B 1 219 ? -3.523 14.719 5.941 1 95.44 219 ILE B O 1
ATOM 4032 N N . VAL B 1 220 ? -1.339 14.078 5.754 1 95.81 220 VAL B N 1
ATOM 4033 C CA . VAL B 1 220 ? -1.386 13.664 4.355 1 95.81 220 VAL B CA 1
ATOM 4034 C C . VAL B 1 220 ? -0.876 12.227 4.223 1 95.81 220 VAL B C 1
ATOM 4036 O O . VAL B 1 220 ? 0.15 11.875 4.805 1 95.81 220 VAL B O 1
ATOM 4039 N N . VAL B 1 221 ? -1.665 11.406 3.51 1 96.38 221 VAL B N 1
ATOM 4040 C CA . VAL B 1 221 ? -1.28 10.008 3.34 1 96.38 221 VAL B CA 1
ATOM 4041 C C . VAL B 1 221 ? -1.256 9.656 1.854 1 96.38 221 VAL B C 1
ATOM 4043 O O . VAL B 1 221 ? -1.854 10.359 1.034 1 96.38 221 VAL B O 1
ATOM 4046 N N . ASP B 1 222 ? -0.555 8.531 1.511 1 93.69 222 ASP B N 1
ATOM 4047 C CA . ASP B 1 222 ? -0.472 8.141 0.107 1 93.69 222 ASP B CA 1
ATOM 4048 C C . ASP B 1 222 ? -0.926 6.695 -0.085 1 93.69 222 ASP B C 1
ATOM 4050 O O . ASP B 1 222 ? -0.692 6.098 -1.14 1 93.69 222 ASP B O 1
ATOM 4054 N N . ASP B 1 223 ? -1.481 6.137 0.912 1 94.31 223 ASP B N 1
ATOM 4055 C CA . ASP B 1 223 ? -1.999 4.773 0.905 1 94.31 223 ASP B CA 1
ATOM 4056 C C . ASP B 1 223 ? -3.463 4.738 1.34 1 94.31 223 ASP B C 1
ATOM 4058 O O . ASP B 1 223 ? -3.83 5.34 2.35 1 94.31 223 ASP B O 1
ATOM 4062 N N . SER B 1 224 ? -4.238 3.988 0.612 1 95.44 224 SER B N 1
ATOM 4063 C CA . SER B 1 224 ? -5.684 4.027 0.822 1 95.44 224 SER B CA 1
ATOM 4064 C C . SER B 1 224 ? -6.066 3.379 2.148 1 95.44 224 SER B C 1
ATOM 4066 O O . SER B 1 224 ? -7.07 3.754 2.76 1 95.44 224 SER B O 1
ATOM 4068 N N . GLN B 1 225 ? -5.277 2.412 2.553 1 95.69 225 GLN B N 1
ATOM 4069 C CA . GLN B 1 225 ? -5.594 1.777 3.828 1 95.69 225 GLN B CA 1
ATOM 4070 C C . GLN B 1 225 ? -5.195 2.668 5 1 95.69 225 GLN B C 1
ATOM 4072 O O . GLN B 1 225 ? -5.891 2.711 6.02 1 95.69 225 GLN B O 1
ATOM 4077 N N . ALA B 1 226 ? -4.07 3.318 4.859 1 96.5 226 ALA B N 1
ATOM 4078 C CA . ALA B 1 226 ? -3.713 4.332 5.848 1 96.5 226 ALA B CA 1
ATOM 4079 C C . ALA B 1 226 ? -4.75 5.453 5.883 1 96.5 226 ALA B C 1
ATOM 4081 O O . ALA B 1 226 ? -5.105 5.941 6.957 1 96.5 226 ALA B O 1
ATOM 4082 N N . PHE B 1 227 ? -5.195 5.824 4.734 1 97.62 227 PHE B N 1
ATOM 4083 C CA . PHE B 1 227 ? -6.227 6.848 4.586 1 97.62 227 PHE B CA 1
ATOM 4084 C C . PHE B 1 227 ? -7.469 6.484 5.391 1 97.62 227 PHE B C 1
ATOM 4086 O O . PHE B 1 227 ? -7.945 7.281 6.199 1 97.62 227 PHE B O 1
ATOM 4093 N N . LEU B 1 228 ? -7.91 5.328 5.227 1 97.88 228 LEU B N 1
ATOM 4094 C CA . LEU B 1 228 ? -9.07 4.824 5.957 1 97.88 228 LEU B CA 1
ATOM 4095 C C . LEU B 1 228 ? -8.805 4.809 7.457 1 97.88 228 LEU B C 1
ATOM 4097 O O . LEU B 1 228 ? -9.633 5.27 8.242 1 97.88 228 LEU B O 1
ATOM 4101 N N . SER B 1 229 ? -7.672 4.305 7.828 1 97.75 229 SER B N 1
ATOM 4102 C CA . SER B 1 229 ? -7.324 4.195 9.242 1 97.75 229 SER B CA 1
ATOM 4103 C C . SER B 1 229 ? -7.289 5.566 9.906 1 97.75 229 SER B C 1
ATOM 4105 O O . SER B 1 229 ? -7.699 5.711 11.062 1 97.75 229 SER B O 1
ATOM 4107 N N . CYS B 1 230 ? -6.793 6.531 9.219 1 98.19 230 CYS B N 1
ATOM 4108 C CA . CYS B 1 230 ? -6.758 7.887 9.75 1 98.19 230 CYS B CA 1
ATOM 4109 C C . CYS B 1 230 ? -8.164 8.414 10 1 98.19 230 CYS B C 1
ATOM 4111 O O . CYS B 1 230 ? -8.43 9.031 11.031 1 98.19 230 CYS B O 1
ATOM 4113 N N . GLY B 1 231 ? -9.023 8.18 9.031 1 98.25 231 GLY B N 1
ATOM 4114 C CA . GLY B 1 231 ? -10.406 8.578 9.211 1 98.25 231 GLY B CA 1
ATOM 4115 C C . GLY B 1 231 ? -11.062 7.934 10.422 1 98.25 231 GLY B C 1
ATOM 4116 O O . GLY B 1 231 ? -11.75 8.602 11.188 1 98.25 231 GLY B O 1
ATOM 4117 N N . LEU B 1 232 ? -10.812 6.68 10.57 1 97.88 232 LEU B N 1
ATOM 4118 C CA . LEU B 1 232 ? -11.383 5.93 11.68 1 97.88 232 LEU B CA 1
ATOM 4119 C C . LEU B 1 232 ? -10.867 6.449 13.016 1 97.88 232 LEU B C 1
ATOM 4121 O O . LEU B 1 232 ? -11.578 6.418 14.016 1 97.88 232 LEU B O 1
ATOM 4125 N N . ALA B 1 233 ? -9.68 6.941 13.008 1 97.56 233 ALA B N 1
ATOM 4126 C CA . ALA B 1 233 ? -9.047 7.457 14.227 1 97.56 233 ALA B CA 1
ATOM 4127 C C . ALA B 1 233 ? -9.539 8.867 14.539 1 97.56 233 ALA B C 1
ATOM 4129 O O . ALA B 1 233 ? -9.133 9.469 15.531 1 97.56 233 ALA B O 1
ATOM 4130 N N . GLY B 1 234 ? -10.352 9.414 13.68 1 97.19 234 GLY B N 1
ATOM 4131 C CA . GLY B 1 234 ? -10.922 10.727 13.922 1 97.19 234 GLY B CA 1
ATOM 4132 C C . GLY B 1 234 ? -9.977 11.859 13.57 1 97.19 234 GLY B C 1
ATOM 4133 O O . GLY B 1 234 ? -10.062 12.953 14.133 1 97.19 234 GLY B O 1
ATOM 4134 N N . LEU B 1 235 ? -9.094 11.609 12.625 1 97.31 235 LEU B N 1
ATOM 4135 C CA . LEU B 1 235 ? -8.07 12.609 12.312 1 97.31 235 LEU B CA 1
ATOM 4136 C C . LEU B 1 235 ? -8.57 13.602 11.273 1 97.31 235 LEU B C 1
ATOM 4138 O O . LEU B 1 235 ? -7.887 14.57 10.953 1 97.31 235 LEU B O 1
ATOM 4142 N N . GLY B 1 236 ? -9.781 13.359 10.727 1 97.56 236 GLY B N 1
ATOM 4143 C CA . GLY B 1 236 ? -10.367 14.258 9.75 1 97.56 236 GLY B CA 1
ATOM 4144 C C . GLY B 1 236 ? -11.477 13.617 8.938 1 97.56 236 GLY B C 1
ATOM 4145 O O . GLY B 1 236 ? -11.742 12.422 9.078 1 97.56 236 GLY B O 1
ATOM 4146 N N . ILE B 1 237 ? -12.078 14.461 8.086 1 98.19 237 ILE B N 1
ATOM 4147 C CA . ILE B 1 237 ? -13.125 14 7.176 1 98.19 237 ILE B CA 1
ATOM 4148 C C . ILE B 1 237 ? -12.492 13.312 5.965 1 98.19 237 ILE B C 1
ATOM 4150 O O . ILE B 1 237 ? -11.422 13.719 5.508 1 98.19 237 ILE B O 1
ATOM 4154 N N . LEU B 1 238 ? -13.172 12.312 5.477 1 97.94 238 LEU B N 1
ATOM 4155 C CA . LEU B 1 238 ? -12.711 11.555 4.316 1 97.94 238 LEU B CA 1
ATOM 4156 C C . LEU B 1 238 ? -13.656 11.742 3.135 1 97.94 238 LEU B C 1
ATOM 4158 O O . LEU B 1 238 ? -14.875 11.781 3.309 1 97.94 238 LEU B O 1
ATOM 4162 N N . GLN B 1 239 ? -13.109 11.875 1.994 1 97.44 239 GLN B N 1
ATOM 4163 C CA . GLN B 1 239 ? -13.812 11.5 0.772 1 97.44 239 GLN B CA 1
ATOM 4164 C C . GLN B 1 239 ? -13.07 10.383 0.036 1 97.44 239 GLN B C 1
ATOM 4166 O O . GLN B 1 239 ? -11.961 10.586 -0.453 1 97.44 239 GLN B O 1
ATOM 4171 N N . GLY B 1 240 ? -13.688 9.266 0.036 1 96.69 240 GLY B N 1
ATOM 4172 C CA . GLY B 1 240 ? -13.023 8.094 -0.521 1 96.69 240 GLY B CA 1
ATOM 4173 C C . GLY B 1 240 ? -13.977 7.172 -1.264 1 96.69 240 GLY B C 1
ATOM 4174 O O . GLY B 1 240 ? -15.148 7.504 -1.457 1 96.69 240 GLY B O 1
ATOM 4175 N N . LEU B 1 241 ? -13.414 6.047 -1.754 1 96.31 241 LEU B N 1
ATOM 4176 C CA . LEU B 1 241 ? -14.203 5.066 -2.496 1 96.31 241 LEU B CA 1
ATOM 4177 C C . LEU B 1 241 ? -15.242 4.41 -1.596 1 96.31 241 LEU B C 1
ATOM 4179 O O . LEU B 1 241 ? -14.906 3.893 -0.527 1 96.31 241 LEU B O 1
ATOM 4183 N N . ARG B 1 242 ? -16.438 4.32 -2.014 1 95.62 242 ARG B N 1
ATOM 4184 C CA . ARG B 1 242 ? -17.547 3.828 -1.197 1 95.62 242 ARG B CA 1
ATOM 4185 C C . ARG B 1 242 ? -17.344 2.367 -0.812 1 95.62 242 ARG B C 1
ATOM 4187 O O . ARG B 1 242 ? -17.562 1.984 0.338 1 95.62 242 ARG B O 1
ATOM 4194 N N . PRO B 1 243 ? -16.844 1.533 -1.719 1 93.88 243 PRO B N 1
ATOM 4195 C CA . PRO B 1 243 ? -16.688 0.132 -1.324 1 93.88 243 PRO B CA 1
ATOM 4196 C C . PRO B 1 243 ? -15.734 -0.043 -0.146 1 93.88 243 PRO B C 1
ATOM 4198 O O . PRO B 1 243 ? -15.875 -0.987 0.635 1 93.88 243 PRO B O 1
ATOM 4201 N N . SER B 1 244 ? -14.789 0.783 -0.042 1 94.69 244 SER B N 1
ATOM 4202 C CA . SER B 1 244 ? -13.82 0.708 1.049 1 94.69 244 SER B CA 1
ATOM 4203 C C . SER B 1 244 ? -14.398 1.283 2.338 1 94.69 244 SER B C 1
ATOM 4205 O O . SER B 1 244 ? -14.062 0.827 3.432 1 94.69 244 SER B O 1
ATOM 4207 N N . LEU B 1 245 ? -15.281 2.236 2.246 1 97.38 245 LEU B N 1
ATOM 4208 C CA . LEU B 1 245 ? -15.766 2.973 3.408 1 97.38 245 LEU B CA 1
ATOM 4209 C C . LEU B 1 245 ? -17.109 2.424 3.879 1 97.38 245 LEU B C 1
ATOM 4211 O O . LEU B 1 245 ? -17.453 2.518 5.062 1 97.38 245 LEU B O 1
ATOM 4215 N N . GLN B 1 246 ? -17.812 1.709 3.047 1 96.5 246 GLN B N 1
ATOM 4216 C CA . GLN B 1 246 ? -19.188 1.289 3.279 1 96.5 246 GLN B CA 1
ATOM 4217 C C . GLN B 1 246 ? -19.281 0.349 4.48 1 96.5 246 GLN B C 1
ATOM 4219 O O . GLN B 1 246 ? -20.172 0.498 5.324 1 96.5 246 GLN B O 1
ATOM 4224 N N . PRO B 1 247 ? -18.391 -0.589 4.562 1 95.25 247 PRO B N 1
ATOM 4225 C CA . PRO B 1 247 ? -18.5 -1.486 5.719 1 95.25 247 PRO B CA 1
ATOM 4226 C C . PRO B 1 247 ? -18.406 -0.745 7.051 1 95.25 247 PRO B C 1
ATOM 4228 O O . PRO B 1 247 ? -19.047 -1.138 8.023 1 95.25 247 PRO B O 1
ATOM 4231 N N . HIS B 1 248 ? -17.672 0.284 7.105 1 97.5 248 HIS B N 1
ATOM 4232 C CA . HIS B 1 248 ? -17.484 1.054 8.328 1 97.5 248 HIS B CA 1
ATOM 4233 C C . HIS B 1 248 ? -18.656 2.004 8.562 1 97.5 248 HIS B C 1
ATOM 4235 O O . HIS B 1 248 ? -18.938 2.375 9.703 1 97.5 248 HIS B O 1
ATOM 4241 N N . ILE B 1 249 ? -19.281 2.383 7.469 1 97.81 249 ILE B N 1
ATOM 4242 C CA . ILE B 1 249 ? -20.5 3.168 7.598 1 97.81 249 ILE B CA 1
ATOM 4243 C C . ILE B 1 249 ? -21.625 2.293 8.156 1 97.81 249 ILE B C 1
ATOM 4245 O O . ILE B 1 249 ? -22.359 2.719 9.047 1 97.81 249 ILE B O 1
ATOM 4249 N N . GLU B 1 250 ? -21.672 1.081 7.758 1 97.38 250 GLU B N 1
ATOM 4250 C CA . GLU B 1 250 ? -22.703 0.141 8.188 1 97.38 250 GLU B CA 1
ATOM 4251 C C . GLU B 1 250 ? -22.562 -0.195 9.672 1 97.38 250 GLU B C 1
ATOM 4253 O O . GLU B 1 250 ? -23.562 -0.378 10.367 1 97.38 250 GLU B O 1
ATOM 4258 N N . THR B 1 251 ? -21.391 -0.234 10.156 1 96.19 251 THR B N 1
ATOM 4259 C CA . THR B 1 251 ? -21.156 -0.59 11.555 1 96.19 251 THR B CA 1
ATOM 4260 C C . THR B 1 251 ? -21.234 0.644 12.445 1 96.19 251 THR B C 1
ATOM 4262 O O . THR B 1 251 ? -21.25 0.529 13.672 1 96.19 251 THR B O 1
ATOM 4265 N N . GLY B 1 252 ? -21.203 1.79 11.852 1 97.5 252 GLY B N 1
ATOM 4266 C CA . GLY B 1 252 ? -21.297 3.021 12.617 1 97.5 252 GLY B CA 1
ATOM 4267 C C . GLY B 1 252 ? -19.953 3.604 12.977 1 97.5 252 GLY B C 1
ATOM 4268 O O . GLY B 1 252 ? -19.859 4.648 13.625 1 97.5 252 GLY B O 1
ATOM 4269 N N . GLU B 1 253 ? -18.891 2.969 12.508 1 97.94 253 GLU B N 1
ATOM 4270 C CA . GLU B 1 253 ? -17.562 3.486 12.75 1 97.94 253 GLU B CA 1
ATOM 4271 C C . GLU B 1 253 ? -17.312 4.77 11.961 1 97.94 253 GLU B C 1
ATOM 4273 O O . GLU B 1 253 ? -16.453 5.578 12.336 1 97.94 253 GLU B O 1
ATOM 4278 N N . LEU B 1 254 ? -18 4.887 10.891 1 98.56 254 LEU B N 1
ATOM 4279 C CA . LEU B 1 254 ? -18.031 6.109 10.086 1 98.56 254 LEU B CA 1
ATOM 4280 C C . LEU B 1 254 ? -19.469 6.562 9.844 1 98.56 254 LEU B C 1
ATOM 4282 O O . LEU B 1 254 ? -20.391 5.746 9.844 1 98.56 254 LEU B O 1
ATOM 4286 N N . ILE B 1 255 ? -19.609 7.855 9.703 1 98.69 255 ILE B N 1
ATOM 4287 C CA . ILE B 1 255 ? -20.906 8.453 9.391 1 98.69 255 ILE B CA 1
ATOM 4288 C C . ILE B 1 255 ? -20.812 9.203 8.07 1 98.69 255 ILE B C 1
ATOM 4290 O O . ILE B 1 255 ? -19.953 10.07 7.891 1 98.69 255 ILE B O 1
ATOM 4294 N N . GLU B 1 256 ? -21.703 8.797 7.133 1 98.06 256 GLU B N 1
ATOM 4295 C CA . GLU B 1 256 ? -21.781 9.555 5.891 1 98.06 256 GLU B CA 1
ATOM 4296 C C . GLU B 1 256 ? -22.297 10.969 6.137 1 98.06 256 GLU B C 1
ATOM 4298 O O . GLU B 1 256 ? -23.297 11.164 6.848 1 98.06 256 GLU B O 1
ATOM 4303 N N . ILE B 1 257 ? -21.625 11.906 5.578 1 97.5 257 ILE B N 1
ATOM 4304 C CA . ILE B 1 257 ? -22.047 13.297 5.73 1 97.5 257 ILE B CA 1
ATOM 4305 C C . ILE B 1 257 ? -22.266 13.922 4.352 1 97.5 257 ILE B C 1
ATOM 4307 O O . ILE B 1 257 ? -21.766 13.422 3.348 1 97.5 257 ILE B O 1
ATOM 4311 N N . LEU B 1 258 ? -23.125 14.977 4.316 1 94.12 258 LEU B N 1
ATOM 4312 C CA . LEU B 1 258 ? -23.453 15.695 3.088 1 94.12 258 LEU B CA 1
ATOM 4313 C C . LEU B 1 258 ? -24 14.734 2.031 1 94.12 258 LEU B C 1
ATOM 4315 O O . LEU B 1 258 ? -23.516 14.727 0.895 1 94.12 258 LEU B O 1
ATOM 4319 N N . PRO B 1 259 ? -24.938 13.914 2.396 1 90.44 259 PRO B N 1
ATOM 4320 C CA . PRO B 1 259 ? -25.438 12.906 1.461 1 90.44 259 PRO B CA 1
ATOM 4321 C C . PRO B 1 259 ? -26.062 13.516 0.215 1 90.44 259 PRO B C 1
ATOM 4323 O O . PRO B 1 259 ? -26.141 12.859 -0.829 1 90.44 259 PRO B O 1
ATOM 4326 N N . ASP B 1 260 ? -26.406 14.781 0.295 1 87.5 260 ASP B N 1
ATOM 4327 C CA . ASP B 1 260 ? -27.078 15.422 -0.831 1 87.5 260 ASP B CA 1
ATOM 4328 C C . ASP B 1 260 ? -26.062 16.016 -1.81 1 87.5 260 ASP B C 1
ATOM 4330 O O . ASP B 1 260 ? -26.422 16.391 -2.924 1 87.5 260 ASP B O 1
ATOM 4334 N N . LEU B 1 261 ? -24.922 16.141 -1.33 1 87.81 261 LEU B N 1
ATOM 4335 C CA . LEU B 1 261 ? -23.844 16.547 -2.213 1 87.81 261 LEU B CA 1
ATOM 4336 C C . LEU B 1 261 ? -23.203 15.352 -2.9 1 87.81 261 LEU B C 1
ATOM 4338 O O . LEU B 1 261 ? -22.344 14.688 -2.322 1 87.81 261 LEU B O 1
ATOM 4342 N N . HIS B 1 262 ? -23.609 15.086 -4.062 1 86 262 HIS B N 1
ATOM 4343 C CA . HIS B 1 262 ? -23.156 13.875 -4.75 1 86 262 HIS B CA 1
ATOM 4344 C C . HIS B 1 262 ? -21.719 14.008 -5.227 1 86 262 HIS B C 1
ATOM 4346 O O . HIS B 1 262 ? -21.344 15.031 -5.793 1 86 262 HIS B O 1
ATOM 4352 N N . SER B 1 263 ? -20.938 12.961 -4.871 1 87.06 263 SER B N 1
ATOM 4353 C CA . SER B 1 263 ? -19.562 12.93 -5.367 1 87.06 263 SER B CA 1
ATOM 4354 C C . SER B 1 263 ? -19.5 12.352 -6.777 1 87.06 263 SER B C 1
ATOM 4356 O O . SER B 1 263 ? -20.438 11.68 -7.223 1 87.06 263 SER B O 1
ATOM 4358 N N . ILE B 1 264 ? -18.453 12.656 -7.445 1 89 264 ILE B N 1
ATOM 4359 C CA . ILE B 1 264 ? -18.234 12.164 -8.805 1 89 264 ILE B CA 1
ATOM 4360 C C . ILE B 1 264 ? -17.641 10.758 -8.758 1 89 264 ILE B C 1
ATOM 4362 O O . ILE B 1 264 ? -16.578 10.539 -8.172 1 89 264 ILE B O 1
ATOM 4366 N N . PRO B 1 265 ? -18.391 9.867 -9.383 1 91.75 265 PRO B N 1
ATOM 4367 C CA . PRO B 1 265 ? -17.844 8.508 -9.414 1 91.75 265 PRO B CA 1
ATOM 4368 C C . PRO B 1 265 ? -16.547 8.406 -10.211 1 91.75 265 PRO B C 1
ATOM 4370 O O . PRO B 1 265 ? -16.297 9.242 -11.086 1 91.75 265 PRO B O 1
ATOM 4373 N N . LYS B 1 266 ? -15.734 7.445 -9.867 1 93.44 266 LYS B N 1
ATOM 4374 C CA . LYS B 1 266 ? -14.477 7.211 -10.57 1 93.44 266 LYS B CA 1
ATOM 4375 C C . LYS B 1 266 ? -14.602 6.035 -11.539 1 93.44 266 LYS B C 1
ATOM 4377 O O . LYS B 1 266 ? -15.031 4.945 -11.148 1 93.44 266 LYS B O 1
ATOM 4382 N N . PRO B 1 267 ? -14.227 6.273 -12.75 1 94.62 267 PRO B N 1
ATOM 4383 C CA . PRO B 1 267 ? -14.188 5.133 -13.672 1 94.62 267 PRO B CA 1
ATOM 4384 C C . PRO B 1 267 ? -13.086 4.137 -13.328 1 94.62 267 PRO B C 1
ATOM 4386 O O . PRO B 1 267 ? -12.031 4.527 -12.82 1 94.62 267 PRO B O 1
ATOM 4389 N N . VAL B 1 268 ? -13.352 2.898 -13.586 1 95.31 268 VAL B N 1
ATOM 4390 C CA . VAL B 1 268 ? -12.375 1.82 -13.461 1 95.31 268 VAL B CA 1
ATOM 4391 C C . VAL B 1 268 ? -12 1.299 -14.844 1 95.31 268 VAL B C 1
ATOM 4393 O O . VAL B 1 268 ? -12.875 0.975 -15.648 1 95.31 268 VAL B O 1
ATOM 4396 N N . SER B 1 269 ? -10.695 1.254 -15.086 1 94.69 269 SER B N 1
ATOM 4397 C CA . SER B 1 269 ? -10.242 0.816 -16.406 1 94.69 269 SER B CA 1
ATOM 4398 C C . SER B 1 269 ? -9.18 -0.267 -16.297 1 94.69 269 SER B C 1
ATOM 4400 O O . SER B 1 269 ? -8.414 -0.298 -15.328 1 94.69 269 SER B O 1
ATOM 4402 N N . LEU B 1 270 ? -9.219 -1.128 -17.266 1 94 270 LEU B N 1
ATOM 4403 C CA . LEU B 1 270 ? -8.125 -2.066 -17.5 1 94 270 LEU B CA 1
ATOM 4404 C C . LEU B 1 270 ? -7.121 -1.504 -18.5 1 94 270 LEU B C 1
ATOM 4406 O O . LEU B 1 270 ? -7.512 -0.978 -19.547 1 94 270 LEU B O 1
ATOM 4410 N N . LEU B 1 271 ? -5.863 -1.561 -18.109 1 92.12 271 LEU B N 1
ATOM 4411 C CA . LEU B 1 271 ? -4.789 -1.078 -18.969 1 92.12 271 LEU B CA 1
ATOM 4412 C C . LEU B 1 271 ? -3.822 -2.205 -19.312 1 92.12 271 LEU B C 1
ATOM 4414 O O . LEU B 1 271 ? -3.418 -2.971 -18.438 1 92.12 271 LEU B O 1
ATOM 4418 N N . LEU B 1 272 ? -3.492 -2.301 -20.547 1 89.81 272 LEU B N 1
ATOM 4419 C CA . LEU B 1 272 ? -2.494 -3.268 -20.984 1 89.81 272 LEU B CA 1
ATOM 4420 C C . LEU B 1 272 ? -1.916 -2.875 -22.328 1 89.81 272 LEU B C 1
ATOM 4422 O O . LEU B 1 272 ? -2.426 -1.965 -22.984 1 89.81 272 LEU B O 1
ATOM 4426 N N . THR B 1 273 ? -0.819 -3.465 -22.625 1 82.25 273 THR B N 1
ATOM 4427 C CA . THR B 1 273 ? -0.23 -3.246 -23.938 1 82.25 273 THR B CA 1
ATOM 4428 C C . THR B 1 273 ? -0.906 -4.125 -24.984 1 82.25 273 THR B C 1
ATOM 4430 O O . THR B 1 273 ? -1.536 -5.129 -24.641 1 82.25 273 THR B O 1
ATOM 4433 N N . ASP B 1 274 ? -0.74 -3.746 -26.219 1 78.5 274 ASP B N 1
ATOM 4434 C CA . ASP B 1 274 ? -1.273 -4.531 -27.328 1 78.5 274 ASP B CA 1
ATOM 4435 C C . ASP B 1 274 ? -0.712 -5.953 -27.312 1 78.5 274 ASP B C 1
ATOM 4437 O O . ASP B 1 274 ? -1.441 -6.918 -27.562 1 78.5 274 ASP B O 1
ATOM 4441 N N . ARG B 1 275 ? 0.477 -5.996 -27.062 1 73.69 275 ARG B N 1
ATOM 4442 C CA . ARG B 1 275 ? 1.148 -7.289 -27.031 1 73.69 275 ARG B CA 1
ATOM 4443 C C . ARG B 1 275 ? 0.542 -8.195 -25.969 1 73.69 275 ARG B C 1
ATOM 4445 O O . ARG B 1 275 ? 0.305 -9.375 -26.203 1 73.69 275 ARG B O 1
ATOM 4452 N N . LYS B 1 276 ? 0.283 -7.621 -24.859 1 79.19 276 LYS B N 1
ATOM 4453 C CA . LYS B 1 276 ? -0.243 -8.398 -23.734 1 79.19 276 LYS B CA 1
ATOM 4454 C C . LYS B 1 276 ? -1.705 -8.773 -23.969 1 79.19 276 LYS B C 1
ATOM 4456 O O . LYS B 1 276 ? -2.168 -9.812 -23.5 1 79.19 276 LYS B O 1
ATOM 4461 N N . TYR B 1 277 ? -2.363 -7.98 -24.719 1 78.56 277 TYR B N 1
ATOM 4462 C CA . TYR B 1 277 ? -3.777 -8.227 -24.969 1 78.56 277 TYR B CA 1
ATOM 4463 C C . TYR B 1 277 ? -3.977 -9.555 -25.688 1 78.56 277 TYR B C 1
ATOM 4465 O O . TYR B 1 277 ? -5.016 -10.203 -25.547 1 78.56 277 TYR B O 1
ATOM 4473 N N . ARG B 1 278 ? -3.023 -10.008 -26.297 1 72.81 278 ARG B N 1
ATOM 4474 C CA . ARG B 1 278 ? -3.137 -11.219 -27.109 1 72.81 278 ARG B CA 1
ATOM 4475 C C . ARG B 1 278 ? -2.83 -12.461 -26.266 1 72.81 278 ARG B C 1
ATOM 4477 O O . ARG B 1 278 ? -3.082 -13.586 -26.703 1 72.81 278 ARG B O 1
ATOM 4484 N N . SER B 1 279 ? -2.336 -12.312 -25.078 1 82.56 279 SER B N 1
ATOM 4485 C CA . SER B 1 279 ? -2.02 -13.422 -24.188 1 82.56 279 SER B CA 1
ATOM 4486 C C . SER B 1 279 ? -3.287 -14.062 -23.625 1 82.56 279 SER B C 1
ATOM 4488 O O . SER B 1 279 ? -4.156 -13.375 -23.094 1 82.56 279 SER B O 1
ATOM 4490 N N . PRO B 1 280 ? -3.449 -15.398 -23.734 1 84 280 PRO B N 1
ATOM 4491 C CA . PRO B 1 280 ? -4.648 -16.078 -23.25 1 84 280 PRO B CA 1
ATOM 4492 C C . PRO B 1 280 ? -4.875 -15.883 -21.75 1 84 280 PRO B C 1
ATOM 4494 O O . PRO B 1 280 ? -6.016 -15.727 -21.312 1 84 280 PRO B O 1
ATOM 4497 N N . LYS B 1 281 ? -3.818 -15.922 -20.969 1 90 281 LYS B N 1
ATOM 4498 C CA . LYS B 1 281 ? -3.984 -15.75 -19.531 1 90 281 LYS B CA 1
ATOM 4499 C C . LYS B 1 281 ? -4.457 -14.336 -19.203 1 90 281 LYS B C 1
ATOM 4501 O O . LYS B 1 281 ? -5.238 -14.141 -18.266 1 90 281 LYS B O 1
ATOM 4506 N N . VAL B 1 282 ? -4 -13.359 -19.984 1 91.88 282 VAL B N 1
ATOM 4507 C CA . VAL B 1 282 ? -4.426 -11.977 -19.781 1 91.88 282 VAL B CA 1
ATOM 4508 C C . VAL B 1 282 ? -5.898 -11.828 -20.156 1 91.88 282 VAL B C 1
ATOM 4510 O O . VAL B 1 282 ? -6.68 -11.219 -19.422 1 91.88 282 VAL B O 1
ATOM 4513 N N . ARG B 1 283 ? -6.277 -12.398 -21.25 1 88.81 283 ARG B N 1
ATOM 4514 C CA . ARG B 1 283 ? -7.668 -12.344 -21.703 1 88.81 283 ARG B CA 1
ATOM 4515 C C . ARG B 1 283 ? -8.594 -13.047 -20.719 1 88.81 283 ARG B C 1
ATOM 4517 O O . ARG B 1 283 ? -9.688 -12.562 -20.438 1 88.81 283 ARG B O 1
ATOM 4524 N N . ALA B 1 284 ? -8.133 -14.18 -20.25 1 91.69 284 ALA B N 1
ATOM 4525 C CA . ALA B 1 284 ? -8.914 -14.906 -19.25 1 91.69 284 ALA B CA 1
ATOM 4526 C C . ALA B 1 284 ? -9.164 -14.047 -18.016 1 91.69 284 ALA B C 1
ATOM 4528 O O . ALA B 1 284 ? -10.289 -13.992 -17.5 1 91.69 284 ALA B O 1
ATOM 4529 N N . PHE B 1 285 ? -8.141 -13.414 -17.578 1 95.12 285 PHE B N 1
ATOM 4530 C CA . PHE B 1 285 ? -8.258 -12.562 -16.406 1 95.12 285 PHE B CA 1
ATOM 4531 C C . PHE B 1 285 ? -9.18 -11.375 -16.688 1 95.12 285 PHE B C 1
ATOM 4533 O O . PHE B 1 285 ? -10.023 -11.031 -15.859 1 95.12 285 PHE B O 1
ATOM 4540 N N . MET B 1 286 ? -9 -10.742 -17.781 1 94.19 286 MET B N 1
ATOM 4541 C CA . MET B 1 286 ? -9.805 -9.586 -18.156 1 94.19 286 MET B CA 1
ATOM 4542 C C . MET B 1 286 ? -11.281 -9.945 -18.219 1 94.19 286 MET B C 1
ATOM 4544 O O . MET B 1 286 ? -12.125 -9.242 -17.656 1 94.19 286 MET B O 1
ATOM 4548 N N . ASP B 1 287 ? -11.586 -11.023 -18.875 1 93.31 287 ASP B N 1
ATOM 4549 C CA . ASP B 1 287 ? -12.969 -11.453 -19 1 93.31 287 ASP B CA 1
ATOM 4550 C C . ASP B 1 287 ? -13.578 -11.773 -17.641 1 93.31 287 ASP B C 1
ATOM 4552 O O . ASP B 1 287 ? -14.727 -11.398 -17.359 1 93.31 287 ASP B O 1
ATOM 4556 N N . TRP B 1 288 ? -12.812 -12.406 -16.875 1 96.19 288 TRP B N 1
ATOM 4557 C CA . TRP B 1 288 ? -13.266 -12.742 -15.523 1 96.19 288 TRP B CA 1
ATOM 4558 C C . TRP B 1 288 ? -13.516 -11.477 -14.703 1 96.19 288 TRP B C 1
ATOM 4560 O O . TRP B 1 288 ? -14.539 -11.367 -14.023 1 96.19 288 TRP B O 1
ATOM 4570 N N . LEU B 1 289 ? -12.602 -10.547 -14.766 1 96.31 289 LEU B N 1
ATOM 4571 C CA . LEU B 1 289 ? -12.711 -9.32 -13.977 1 96.31 289 LEU B CA 1
ATOM 4572 C C . LEU B 1 289 ? -13.922 -8.508 -14.406 1 96.31 289 LEU B C 1
ATOM 4574 O O . LEU B 1 289 ? -14.633 -7.949 -13.562 1 96.31 289 LEU B O 1
ATOM 4578 N N . VAL B 1 290 ? -14.156 -8.445 -15.688 1 95.06 290 VAL B N 1
ATOM 4579 C CA . VAL B 1 290 ? -15.328 -7.754 -16.203 1 95.06 290 VAL B CA 1
ATOM 4580 C C . VAL B 1 290 ? -16.594 -8.375 -15.633 1 95.06 290 VAL B C 1
ATOM 4582 O O . VAL B 1 290 ? -17.516 -7.668 -15.227 1 95.06 290 VAL B O 1
ATOM 4585 N N . ALA B 1 291 ? -16.641 -9.656 -15.594 1 95.25 291 ALA B N 1
ATOM 4586 C CA . ALA B 1 291 ? -17.797 -10.367 -15.047 1 95.25 291 ALA B CA 1
ATOM 4587 C C . ALA B 1 291 ? -17.969 -10.07 -13.555 1 95.25 291 ALA B C 1
ATOM 4589 O O . ALA B 1 291 ? -19.094 -9.914 -13.078 1 95.25 291 ALA B O 1
ATOM 4590 N N . VAL B 1 292 ? -16.875 -10.023 -12.844 1 95.5 292 VAL B N 1
ATOM 4591 C CA . VAL B 1 292 ? -16.906 -9.734 -11.414 1 95.5 292 VAL B CA 1
ATOM 4592 C C . VAL B 1 292 ? -17.5 -8.352 -11.18 1 95.5 292 VAL B C 1
ATOM 4594 O O . VAL B 1 292 ? -18.375 -8.188 -10.312 1 95.5 292 VAL B O 1
ATOM 4597 N N . PHE B 1 293 ? -17.062 -7.383 -11.914 1 94.25 293 PHE B N 1
ATOM 4598 C CA . PHE B 1 293 ? -17.562 -6.023 -11.75 1 94.25 293 PHE B CA 1
ATOM 4599 C C . PHE B 1 293 ? -19.031 -5.934 -12.133 1 94.25 293 PHE B C 1
ATOM 4601 O O . PHE B 1 293 ? -19.797 -5.219 -11.484 1 94.25 293 PHE B O 1
ATOM 4608 N N . ALA B 1 294 ? -19.391 -6.641 -13.156 1 92.62 294 ALA B N 1
ATOM 4609 C CA . ALA B 1 294 ? -20.797 -6.676 -13.57 1 92.62 294 ALA B CA 1
ATOM 4610 C C . ALA B 1 294 ? -21.672 -7.266 -12.477 1 92.62 294 ALA B C 1
ATOM 4612 O O . ALA B 1 294 ? -22.766 -6.758 -12.203 1 92.62 294 ALA B O 1
ATOM 4613 N N . GLU B 1 295 ? -21.188 -8.281 -11.875 1 91.75 295 GLU B N 1
ATOM 4614 C CA . GLU B 1 295 ? -21.953 -8.953 -10.82 1 91.75 295 GLU B CA 1
ATOM 4615 C C . GLU B 1 295 ? -22.109 -8.062 -9.602 1 91.75 295 GLU B C 1
ATOM 4617 O O . GLU B 1 295 ? -23.094 -8.188 -8.859 1 91.75 295 GLU B O 1
ATOM 4622 N N . GLN B 1 296 ? -21.141 -7.191 -9.414 1 89.62 296 GLN B N 1
ATOM 4623 C CA . GLN B 1 296 ? -21.172 -6.289 -8.273 1 89.62 296 GLN B CA 1
ATOM 4624 C C . GLN B 1 296 ? -21.984 -5.039 -8.586 1 89.62 296 GLN B C 1
ATOM 4626 O O . GLN B 1 296 ? -22.109 -4.148 -7.742 1 89.62 296 GLN B O 1
ATOM 4631 N N . GLY B 1 297 ? -22.531 -4.914 -9.773 1 84.94 297 GLY B N 1
ATOM 4632 C CA . GLY B 1 297 ? -23.328 -3.77 -10.172 1 84.94 297 GLY B CA 1
ATOM 4633 C C . GLY B 1 297 ? -22.5 -2.539 -10.484 1 84.94 297 GLY B C 1
ATOM 4634 O O . GLY B 1 297 ? -22.984 -1.41 -10.336 1 84.94 297 GLY B O 1
ATOM 4635 N N . LEU B 1 298 ? -21.234 -2.793 -10.773 1 83.62 298 LEU B N 1
ATOM 4636 C CA . LEU B 1 298 ? -20.328 -1.674 -11.023 1 83.62 298 LEU B CA 1
ATOM 4637 C C . LEU B 1 298 ? -20.125 -1.468 -12.516 1 83.62 298 LEU B C 1
ATOM 4639 O O . LEU B 1 298 ? -19.438 -0.528 -12.93 1 83.62 298 LEU B O 1
ATOM 4643 N N . GLY B 1 299 ? -20.594 -2.457 -13.352 1 78.19 299 GLY B N 1
ATOM 4644 C CA . GLY B 1 299 ? -20.391 -2.432 -14.797 1 78.19 299 GLY B CA 1
ATOM 4645 C C . GLY B 1 299 ? -21.266 -1.416 -15.5 1 78.19 299 GLY B C 1
ATOM 4646 O O . GLY B 1 299 ? -22.281 -0.972 -14.945 1 78.19 299 GLY B O 1
#

Organism: NCBI:txid76758